Protein AF-A0A5C6G3C5-F1 (afdb_monomer)

Secondary structure (DSSP, 8-state):
--EEEEE---------SS-EE----TTGGG--SEEEE-TTS-EEEEEETTTEEEEHHHHHHHHHHHHTT-----EE-SEEEEEEEHHHHHHTT--HHHHHHHHHS-SS--EEEEEEEEPTTS--S--TT-EEEEETTEE-SSGGGG---S---EEEEEEETTEEEEEEE--EEGGGGS---EEEETTEEEE---HHHHHH-SS-S-S-EEEEE-TTSHHHHTT--SSEEEEEETTEE--SHHHHHHHHHHHHHHHHHHHHHHHHHHHHHHHHHHHHH-TTSHHHHHHHHHHHHHHHHTT-HHHHHHHHHHHHHHHHHHH-TT-HHHHTTTHHHHHHHHHHHHTT-HHHHHHHHHHHHHHHHHHH-TTSHHHHHHHHHHHHHHHHTT--S-HHHHHHHHHHS----S----SSHHHHHHHHHHHHHHHHHHHHHTT-HHHHHHHHHHHHHHTTTS-HHHHHHH-SS--HHHHHHHHHHHHHHHHH--HHHHHHHHHHTSS--SHHHHHHHHHHHHHHHHH-------S--------TTSS--------------------

pLDDT: mean 75.67, std 15.85, range [23.2, 94.31]

Sequence (559 aa):
MTLRLCRKPFPLYRPINADIVNIDAPSAARGTNGVLVAADGSVLAIWLPFLGGITTPSLSAALLSLQNGHIPSSPIFPAEFEGVSITTTRAMGLPEDVSTTMGVAENHDPRVYRVKKTTCGLGSALLEDDIVISIDGKLCTNWADFGVTSSSDMRAVIMRQGSIKALDIHTTHVDTLETDRCIEFCGAYIQRPHLAVRHCLDALPSEVYVTFVIPGSPADRYSLPPQSLVTMINGRRVGDFDSFVDVARCLSEDRTDLLLEAEREFRKALGGFNEIWGSDNMWTHSAAIKFSDVYRTQGRLGDAAIMLRMRMLGVAKIHGASHPVVVSKAPRFINLYEQYMGQGRWDDARGVCEMALTTFEEIFGHSHKETLHVVWDLAHISKEQGSIDAGHVVVNFLTTGTYSCLRPQGNNAGERTASELKIAFRVYDAAEFLEIPALGNLAIREVKRIGPEVDILSIICTVDNLSPAGASYITSRMQDFCDTLTPDSAAGVLIKMASPKTLSELLFKMAVEMRVHQLSPEKILHGRIVSMGATASDIFGPTRKGMEAPYAKEKHLHF

Solvent-accessible surface area (backbone atoms only — not comparable to full-atom valu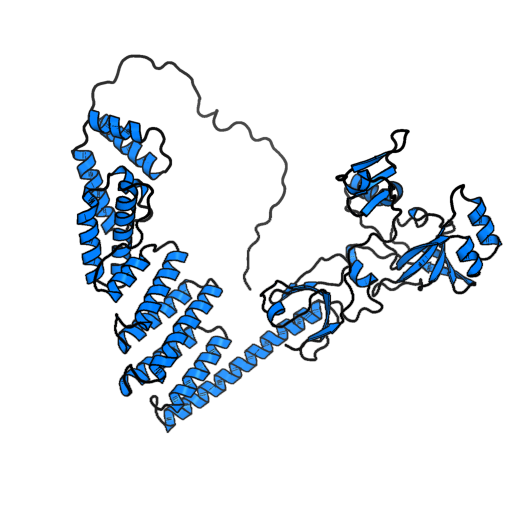es): 31976 Å² total; per-residue (Å²): 137,52,74,47,76,51,80,68,82,85,64,68,87,66,94,62,78,69,56,68,48,77,70,100,45,87,64,64,82,72,49,76,72,51,70,42,64,46,97,88,68,48,71,50,18,45,32,41,71,100,74,37,19,44,26,44,74,73,42,44,65,48,51,53,29,48,75,71,74,38,84,64,81,54,41,36,63,40,48,39,55,41,80,39,51,51,72,63,42,44,78,59,42,51,54,67,70,62,53,50,58,54,61,69,71,55,99,59,89,52,29,35,38,28,28,70,38,50,30,39,88,64,70,57,82,69,52,66,67,28,30,45,48,24,49,74,84,41,65,31,53,54,67,70,54,68,62,69,79,63,75,48,82,37,49,29,36,29,36,49,96,53,40,80,44,77,48,71,39,64,42,45,58,52,77,84,42,53,85,87,60,75,43,79,54,59,45,24,37,34,28,59,61,36,62,53,50,27,57,74,33,88,64,70,80,32,33,29,23,27,68,40,49,42,85,85,24,63,30,38,74,72,63,54,63,53,52,23,31,43,36,27,53,71,84,44,79,19,57,38,59,63,52,44,52,53,54,58,49,49,54,54,52,57,50,49,55,52,51,53,50,49,49,53,52,40,52,52,51,36,50,52,32,33,71,77,60,32,81,82,30,72,64,28,48,53,43,46,53,57,41,25,52,50,29,47,74,71,67,39,48,67,63,17,48,54,48,49,48,60,49,39,53,53,48,26,75,74,65,37,51,85,30,68,73,39,59,76,44,58,65,54,56,54,53,51,30,54,53,26,52,77,68,71,36,58,69,61,22,45,53,49,34,56,54,45,33,58,50,28,35,76,52,63,30,71,71,29,71,69,27,47,47,34,53,50,51,50,31,48,56,30,36,78,71,74,70,38,94,26,46,68,30,56,52,40,25,54,73,69,77,42,86,49,84,88,75,61,50,60,97,47,72,67,44,20,52,33,38,42,47,46,37,24,52,48,35,24,54,48,17,62,73,68,72,33,66,72,53,25,57,46,22,52,51,46,38,67,66,48,52,80,79,43,53,71,65,52,54,56,75,58,64,79,86,73,53,75,68,54,45,54,51,50,53,50,54,50,48,55,48,65,75,69,61,44,73,71,61,47,52,58,52,50,62,78,50,71,73,58,89,46,71,62,49,46,53,50,50,52,54,50,53,54,50,48,52,69,76,49,83,83,79,80,87,87,86,77,91,74,86,81,88,76,64,102,63,74,88,68,76,80,89,78,84,85,81,92,77,88,82,77,82,81,75,86,74,88,130

Foldseek 3Di:
DDFDWDFFDDLDDADFLFDFDADPDPVLQPDDWDFDADPVRHTQFTQDHPHHGGGPLRCVLCVVCVVVVHHDWFWAFQFGKDWDFLVVVVVLQDDPVLSVVQVPPDDDGFTWIFGCFGQAPPDWPDDHRKTWQAKQPFGCRDSSRVVRNDFDFIWTWIDDSNDTDIDTTTTHTLVVQDFPDWDQDQQWIWTFDHRSLRRRDPYQLARTAGADGDPPTPCVVVPVDHGIHTQDDPNHGHHYDVSVVVVVVVVVVVVLVVLVVVLVVLVVVLVVCCVPPNCADPVNLVSLLVNLVSCVVVVVLVVSLVSLLVSLQSNCVPVNLPDCSNVVSLCVLVVSLVVCVVVVNLVVSLVSLVSSLVSCCVGPNQLDPSNLVSLLSNQVSCVVVVQAPQSVQVSCCSHPVDGDDPDQDDPDPLSSLLSLLLSLQSQLVVCVVVVPVSSNVNSVVSNVVSVVVHDLVSNLVSDDDGDPVSVVVNVVVVVVCLVPDDLVVLVVLCVVLVDPPDPSSVVVNVVSVVSSCVVDVDDDDDDDPDDDDDDPPPVDDDDDDDDDDDDDDPDPDDD

Organism: Metarhizium rileyi (strain RCEF 4871) (NCBI:txid1649241)

Structure (mmCIF, N/CA/C/O backbone):
data_AF-A0A5C6G3C5-F1
#
_entry.id   AF-A0A5C6G3C5-F1
#
loop_
_atom_site.group_PDB
_atom_site.id
_atom_site.type_symbol
_atom_site.label_atom_id
_atom_site.label_alt_id
_atom_site.label_comp_id
_atom_site.label_asym_id
_atom_site.label_entity_id
_atom_site.label_seq_id
_atom_site.pdbx_PDB_ins_code
_atom_site.Cartn_x
_atom_site.Cartn_y
_atom_site.Cartn_z
_atom_site.occupancy
_atom_site.B_iso_or_equiv
_atom_site.auth_seq_id
_atom_site.auth_comp_id
_atom_site.auth_asym_id
_atom_site.auth_atom_id
_atom_site.pdbx_PDB_model_num
ATOM 1 N N . MET A 1 1 ? -11.438 -2.501 -10.476 1.00 57.06 1 MET A N 1
ATOM 2 C CA . MET A 1 1 ? -11.864 -3.235 -9.269 1.00 57.06 1 MET A CA 1
ATOM 3 C C . MET A 1 1 ? -13.003 -2.458 -8.643 1.00 57.06 1 MET A C 1
ATOM 5 O O . MET A 1 1 ? -12.858 -1.255 -8.471 1.00 57.06 1 MET A O 1
ATOM 9 N N . THR A 1 2 ? -14.136 -3.101 -8.386 1.00 47.97 2 THR A N 1
ATOM 10 C CA . THR A 1 2 ? -15.335 -2.460 -7.832 1.00 47.97 2 THR A CA 1
ATOM 11 C C . THR A 1 2 ? -15.470 -2.870 -6.371 1.00 47.97 2 THR A C 1
ATOM 13 O O . THR A 1 2 ? -15.498 -4.065 -6.073 1.00 47.97 2 THR A O 1
ATOM 16 N N . LEU A 1 3 ? -15.532 -1.889 -5.469 1.00 63.22 3 LEU A N 1
ATOM 17 C CA . LEU A 1 3 ? -15.590 -2.096 -4.021 1.00 63.22 3 LEU A CA 1
ATOM 18 C C . LEU A 1 3 ? -16.912 -1.570 -3.464 1.00 63.22 3 LEU A C 1
ATOM 20 O O . LEU A 1 3 ? -17.371 -0.497 -3.856 1.00 63.22 3 LEU A O 1
ATOM 24 N N . ARG A 1 4 ? -17.511 -2.308 -2.522 1.00 59.91 4 ARG A N 1
ATOM 25 C CA . ARG A 1 4 ? -18.655 -1.827 -1.732 1.00 59.91 4 ARG A CA 1
ATOM 26 C C . ARG A 1 4 ? -18.212 -1.548 -0.304 1.00 59.91 4 ARG A C 1
ATOM 28 O O . ARG A 1 4 ? -17.652 -2.428 0.354 1.00 59.91 4 ARG A O 1
ATOM 35 N N . LEU A 1 5 ? -18.500 -0.332 0.157 1.00 69.25 5 LEU A N 1
ATOM 36 C CA . LEU A 1 5 ? -17.938 0.234 1.379 1.00 69.25 5 LEU A CA 1
ATOM 37 C C . LEU A 1 5 ? -19.029 0.685 2.351 1.00 69.25 5 LEU A C 1
ATOM 39 O O . LEU A 1 5 ? -20.066 1.200 1.932 1.00 69.25 5 LEU A O 1
ATOM 43 N N . CYS A 1 6 ? -18.761 0.533 3.647 1.00 57.16 6 CYS A N 1
ATOM 44 C CA . CYS A 1 6 ? -19.548 1.119 4.733 1.00 57.16 6 CYS A CA 1
ATOM 45 C C . CYS A 1 6 ? -18.722 2.218 5.422 1.00 57.16 6 CYS A C 1
ATOM 47 O O . CYS A 1 6 ? -17.567 1.967 5.767 1.00 57.16 6 CYS A O 1
ATOM 49 N N . ARG A 1 7 ? -19.292 3.420 5.610 1.00 52.53 7 ARG A N 1
ATOM 50 C CA . ARG A 1 7 ? -18.634 4.573 6.263 1.00 52.53 7 ARG A CA 1
ATOM 51 C C . ARG A 1 7 ? -19.269 4.869 7.624 1.00 52.53 7 ARG A C 1
ATOM 53 O O . ARG A 1 7 ? -20.493 4.867 7.726 1.00 52.53 7 ARG A O 1
ATOM 60 N N . LYS A 1 8 ? -18.446 5.178 8.630 1.00 55.00 8 LYS A N 1
ATOM 61 C CA . LYS A 1 8 ? -18.838 5.644 9.976 1.00 55.00 8 LYS A CA 1
ATOM 62 C C . LYS A 1 8 ? -17.871 6.757 10.439 1.00 55.00 8 LYS A C 1
ATOM 64 O O . LYS A 1 8 ? -16.790 6.865 9.866 1.00 55.00 8 LYS A O 1
ATOM 69 N N . PRO A 1 9 ? -18.269 7.626 11.389 1.00 48.56 9 PRO A N 1
ATOM 70 C CA . PRO A 1 9 ? -17.445 8.752 11.836 1.00 48.56 9 PRO A CA 1
ATOM 71 C C . PRO A 1 9 ? -16.157 8.307 12.547 1.00 48.56 9 PRO A C 1
ATOM 73 O O . PRO A 1 9 ? -16.071 7.189 13.050 1.00 48.56 9 PRO A O 1
ATOM 76 N N . PHE A 1 10 ? -15.182 9.219 12.576 1.00 52.88 10 PHE A N 1
ATOM 77 C CA . PHE A 1 10 ? -13.819 9.045 13.084 1.00 52.88 10 PHE A CA 1
ATOM 78 C C . PHE A 1 10 ? -13.749 8.337 14.454 1.00 52.88 10 PHE A C 1
ATOM 80 O O . PHE A 1 10 ? -14.201 8.909 15.450 1.00 52.88 10 PHE A O 1
ATOM 87 N N . PRO A 1 11 ? -13.120 7.152 14.555 1.00 58.53 11 PRO A N 1
ATOM 88 C CA . PRO A 1 11 ? -12.804 6.551 15.840 1.00 58.53 11 PRO A CA 1
ATOM 89 C C . PRO A 1 11 ? -11.501 7.167 16.361 1.00 58.53 11 PRO A C 1
ATOM 91 O O . PRO A 1 11 ? -10.409 6.664 16.103 1.00 58.53 11 PRO A O 1
ATOM 94 N N . LEU A 1 12 ? -11.598 8.287 17.079 1.00 58.44 12 LEU A N 1
ATOM 95 C CA . LEU A 1 12 ? -10.494 8.726 17.934 1.00 58.44 12 LEU A CA 1
ATOM 96 C C . LEU A 1 12 ? -10.401 7.745 19.104 1.00 58.44 12 LEU A C 1
ATOM 98 O O . LEU A 1 12 ? -11.418 7.439 19.730 1.00 58.44 12 LEU A O 1
ATOM 102 N N . TYR A 1 13 ? -9.199 7.236 19.390 1.00 62.53 13 TYR A N 1
ATOM 103 C CA . TYR A 1 13 ? -8.999 6.407 20.573 1.00 62.53 13 TYR A CA 1
ATOM 104 C C . TYR A 1 13 ? -9.406 7.213 21.807 1.00 62.53 13 TYR A C 1
ATOM 106 O O . TYR A 1 13 ? -8.860 8.283 22.079 1.00 62.53 13 TYR A O 1
ATOM 114 N N . ARG A 1 14 ? -10.398 6.696 22.527 1.00 69.88 14 ARG A N 1
ATOM 115 C CA . ARG A 1 14 ? -10.904 7.255 23.772 1.00 69.88 14 ARG A CA 1
ATOM 116 C C . ARG A 1 14 ? -10.755 6.172 24.834 1.00 69.88 14 ARG A C 1
ATOM 118 O O . ARG A 1 14 ? -11.148 5.037 24.567 1.00 69.88 14 ARG A O 1
ATOM 125 N N . PRO A 1 15 ? -10.231 6.499 26.022 1.00 70.56 15 PRO A N 1
ATOM 126 C CA . PRO A 1 15 ? -10.268 5.569 27.134 1.00 70.56 15 PRO A CA 1
ATOM 127 C C . PRO A 1 15 ? -11.734 5.310 27.479 1.00 70.56 15 PRO A C 1
ATOM 129 O O . PRO A 1 15 ? -12.515 6.228 27.739 1.00 70.56 15 PRO A O 1
ATOM 132 N N . ILE A 1 16 ? -12.107 4.046 27.422 1.00 77.81 16 ILE A N 1
ATOM 133 C CA . ILE A 1 16 ? -13.379 3.536 27.912 1.00 77.81 16 ILE A CA 1
ATOM 134 C C . ILE A 1 16 ? -13.079 2.755 29.179 1.00 77.81 16 ILE A C 1
ATOM 136 O O . ILE A 1 16 ? -11.961 2.257 29.317 1.00 77.81 16 ILE A O 1
ATOM 140 N N . ASN A 1 17 ? -14.067 2.609 30.065 1.00 83.25 17 ASN A N 1
ATOM 141 C CA . ASN A 1 17 ? -13.958 1.644 31.158 1.00 83.25 17 ASN A CA 1
ATOM 142 C C . ASN A 1 17 ? -12.701 1.880 32.021 1.00 83.25 17 ASN A C 1
ATOM 144 O O . ASN A 1 17 ? -11.872 0.991 32.194 1.00 83.25 17 ASN A O 1
ATOM 148 N N . ALA A 1 18 ? -12.515 3.117 32.479 1.00 77.81 18 ALA A N 1
ATOM 149 C CA . ALA A 1 18 ? -11.396 3.516 33.323 1.00 77.81 18 ALA A CA 1
ATOM 150 C C . ALA A 1 18 ? -11.810 4.688 34.217 1.00 77.81 18 ALA A C 1
ATOM 152 O O . ALA A 1 18 ? -12.550 5.572 33.774 1.00 77.81 18 ALA A O 1
ATOM 153 N N . ASP A 1 19 ? -11.281 4.729 35.440 1.00 77.38 19 ASP A N 1
ATOM 154 C CA . ASP A 1 19 ? -11.421 5.898 36.303 1.00 77.38 19 ASP A CA 1
ATOM 155 C C . ASP A 1 19 ? -10.356 6.931 35.924 1.00 77.38 19 ASP A C 1
ATOM 157 O O . ASP A 1 19 ? -9.148 6.704 36.063 1.00 77.38 19 ASP A O 1
ATOM 161 N N . ILE A 1 20 ? -10.823 8.074 35.418 1.00 78.62 20 ILE A N 1
ATOM 162 C CA . ILE A 1 20 ? -9.981 9.183 34.966 1.00 78.62 20 ILE A CA 1
ATOM 163 C C . ILE A 1 20 ? -10.212 10.378 35.879 1.00 78.62 20 ILE A C 1
ATOM 165 O O . ILE A 1 20 ? -11.339 10.840 36.059 1.00 78.62 20 ILE A O 1
ATOM 169 N N . VAL A 1 21 ? -9.121 10.909 36.419 1.00 80.00 21 VAL A N 1
ATOM 170 C CA . VAL A 1 21 ? -9.107 12.149 37.188 1.00 80.00 21 VAL A CA 1
ATOM 171 C C . VAL A 1 21 ? -8.797 13.305 36.251 1.00 80.00 21 VAL A C 1
ATOM 173 O O . VAL A 1 21 ? -7.762 13.325 35.584 1.00 80.00 21 VAL A O 1
ATOM 176 N N . ASN A 1 22 ? -9.681 14.297 36.243 1.00 76.88 22 ASN A N 1
ATOM 177 C CA . ASN A 1 22 ? -9.448 15.577 35.588 1.00 76.88 22 ASN A CA 1
ATOM 178 C C . ASN A 1 22 ? -9.139 16.649 36.630 1.00 76.88 22 ASN A C 1
ATOM 180 O O . ASN A 1 22 ? -9.658 16.621 37.744 1.00 76.88 22 ASN A O 1
ATOM 184 N N . ILE A 1 23 ? -8.286 17.598 36.251 1.00 74.94 23 ILE A N 1
ATOM 185 C CA . ILE A 1 23 ? -7.922 18.741 37.084 1.00 74.94 23 ILE A CA 1
ATOM 186 C C . ILE A 1 23 ? -8.503 19.983 36.418 1.00 74.94 23 ILE A C 1
ATOM 188 O O . ILE A 1 23 ? -8.078 20.348 35.321 1.00 74.94 23 ILE A O 1
ATOM 192 N N . ASP A 1 24 ? -9.424 20.659 37.101 1.00 69.19 24 ASP A N 1
ATOM 193 C CA . ASP A 1 24 ? -9.944 21.967 36.689 1.00 69.19 24 ASP A CA 1
ATOM 194 C C . ASP A 1 24 ? -8.919 23.072 37.000 1.00 69.19 24 ASP A C 1
ATOM 196 O O . ASP A 1 24 ? -9.116 23.932 37.857 1.00 69.19 24 ASP A O 1
ATOM 200 N N . ALA A 1 25 ? -7.771 23.035 36.318 1.00 64.75 25 ALA A N 1
ATOM 201 C CA . ALA A 1 25 ? -6.743 24.066 36.414 1.00 64.75 25 ALA A CA 1
ATOM 202 C C . ALA A 1 25 ? -6.221 24.459 35.020 1.00 64.75 25 ALA A C 1
ATOM 204 O O . ALA A 1 25 ? -5.847 23.583 34.237 1.00 64.75 25 ALA A O 1
ATOM 205 N N . PRO A 1 26 ? -6.079 25.765 34.710 1.00 58.44 26 PRO A N 1
ATOM 206 C CA . PRO A 1 26 ? -5.529 26.234 33.431 1.00 58.44 26 PRO A CA 1
ATOM 207 C C . PRO A 1 26 ? -4.116 25.705 33.121 1.00 58.44 26 PRO A C 1
ATOM 209 O O . PRO A 1 26 ? -3.720 25.620 31.960 1.00 58.44 26 PRO A O 1
ATOM 212 N N . SER A 1 27 ? -3.346 25.346 34.154 1.00 55.41 27 SER A N 1
ATOM 213 C CA . SER A 1 27 ? -2.006 24.758 34.051 1.00 55.41 27 SER A CA 1
ATOM 214 C C . SER A 1 27 ? -2.013 23.292 33.600 1.00 55.41 27 SER A C 1
ATOM 216 O O . SER A 1 27 ? -1.057 22.862 32.956 1.00 55.41 27 SER A O 1
ATOM 218 N N . ALA A 1 28 ? -3.089 22.539 33.862 1.00 53.34 28 ALA A N 1
ATOM 219 C CA . ALA A 1 28 ? -3.222 21.135 33.461 1.00 53.34 28 ALA A CA 1
ATOM 220 C C . ALA A 1 28 ? -3.335 20.971 31.933 1.00 53.34 28 ALA A C 1
ATOM 222 O O . ALA A 1 28 ? -2.906 19.960 31.381 1.00 53.34 28 ALA A O 1
ATOM 223 N N . ALA A 1 29 ? -3.812 22.007 31.232 1.00 51.62 29 ALA A N 1
ATOM 224 C CA . ALA A 1 29 ? -3.856 22.059 29.770 1.00 51.62 29 ALA A CA 1
ATOM 225 C C . ALA A 1 29 ? -2.474 22.253 29.107 1.00 51.62 29 ALA A C 1
ATOM 227 O O . ALA A 1 29 ? -2.369 22.164 27.886 1.00 51.62 29 ALA A O 1
ATOM 228 N N . ARG A 1 30 ? -1.415 22.551 29.881 1.00 50.66 30 ARG A N 1
ATOM 229 C CA . ARG A 1 30 ? -0.065 22.864 29.366 1.00 50.66 30 ARG A CA 1
ATOM 230 C C . ARG A 1 30 ? 1.045 21.933 29.877 1.00 50.66 30 ARG A C 1
ATOM 232 O O . ARG A 1 30 ? 2.208 22.166 29.558 1.00 50.66 30 ARG A O 1
ATOM 239 N N . GLY A 1 31 ? 0.716 20.914 30.671 1.00 54.94 31 GLY A N 1
ATOM 240 C CA . GLY A 1 31 ? 1.699 20.023 31.296 1.00 54.94 31 GLY A CA 1
ATOM 241 C C . GLY A 1 31 ? 2.126 18.840 30.419 1.00 54.94 31 GLY A C 1
ATOM 242 O O . GLY A 1 31 ? 1.292 18.172 29.812 1.00 54.94 31 GLY A O 1
ATOM 243 N N . THR A 1 32 ? 3.431 18.563 30.396 1.00 60.44 32 THR A N 1
ATOM 244 C CA . THR A 1 32 ? 4.038 17.303 29.931 1.00 60.44 32 THR A CA 1
ATOM 245 C C . THR A 1 32 ? 3.705 16.135 30.877 1.00 60.44 32 THR A C 1
ATOM 247 O O . THR A 1 32 ? 3.283 16.365 32.008 1.00 60.44 32 THR A O 1
ATOM 250 N N . ASN A 1 33 ? 3.902 14.890 30.421 1.00 73.06 33 ASN A N 1
ATOM 251 C CA . ASN A 1 33 ? 3.694 13.636 31.172 1.00 73.06 33 ASN A CA 1
ATOM 252 C C . ASN A 1 33 ? 4.179 13.716 32.639 1.00 73.06 33 ASN A C 1
ATOM 254 O O . ASN A 1 33 ? 5.238 14.289 32.903 1.00 73.06 33 ASN A O 1
ATOM 258 N N . GLY A 1 34 ? 3.452 13.105 33.583 1.00 85.19 34 GLY A N 1
ATOM 259 C CA . GLY A 1 34 ? 3.814 13.141 35.007 1.00 85.19 34 GLY A CA 1
ATOM 260 C C . GLY A 1 34 ? 2.929 12.277 35.906 1.00 85.19 34 GLY A C 1
ATOM 261 O O . GLY A 1 34 ? 2.257 11.365 35.432 1.00 85.19 34 GLY A O 1
ATOM 262 N N . VAL A 1 35 ? 2.919 12.568 37.209 1.00 88.06 35 VAL A N 1
ATOM 263 C CA . VAL A 1 35 ? 2.046 11.918 38.201 1.00 88.06 35 VAL A CA 1
ATOM 264 C C . VAL A 1 35 ? 1.255 12.956 38.989 1.00 88.06 35 VAL A C 1
ATOM 266 O O . VAL A 1 35 ? 1.760 14.036 39.294 1.00 88.06 35 VAL A O 1
ATOM 269 N N . LEU A 1 36 ? 0.015 12.618 39.329 1.00 86.12 36 LEU A N 1
ATOM 270 C CA . LEU A 1 36 ? -0.791 13.344 40.297 1.00 86.12 36 LEU A CA 1
ATOM 271 C C . LEU A 1 36 ? -0.512 12.773 41.685 1.00 86.12 36 LEU A C 1
ATOM 273 O O . LEU A 1 36 ? -0.583 11.559 41.881 1.00 86.12 36 LEU A O 1
ATOM 277 N N . VAL A 1 37 ? -0.214 13.646 42.642 1.00 88.31 37 VAL A N 1
ATOM 278 C CA . VAL A 1 37 ? 0.192 13.265 43.997 1.00 88.31 37 VAL A CA 1
ATOM 279 C C . VAL A 1 37 ? -0.748 13.922 45.005 1.00 88.31 37 VAL A C 1
ATOM 281 O O . VAL A 1 37 ? -1.107 15.090 44.851 1.00 88.31 37 VAL A O 1
ATOM 284 N N . ALA A 1 38 ? -1.169 13.165 46.014 1.00 87.12 38 ALA A N 1
ATOM 285 C CA . ALA A 1 38 ? -1.930 13.661 47.151 1.00 87.12 38 ALA A CA 1
ATOM 286 C C . ALA A 1 38 ? -1.043 14.472 48.115 1.00 87.12 38 ALA A C 1
ATOM 288 O O . ALA A 1 38 ? 0.185 14.450 48.040 1.00 87.12 38 ALA A O 1
ATOM 289 N N . ALA A 1 39 ? -1.669 15.200 49.045 1.00 88.94 39 ALA A N 1
ATOM 290 C CA . ALA A 1 39 ? -0.958 16.046 50.011 1.00 88.94 39 ALA A CA 1
ATOM 291 C C . ALA A 1 39 ? -0.018 15.262 50.949 1.00 88.94 39 ALA A C 1
ATOM 293 O O . ALA A 1 39 ? 0.930 15.828 51.487 1.00 88.94 39 ALA A O 1
ATOM 294 N N . ASP A 1 40 ? -0.272 13.968 51.133 1.00 92.88 40 ASP A N 1
ATOM 295 C CA . ASP A 1 40 ? 0.543 13.033 51.913 1.00 92.88 40 ASP A CA 1
ATOM 296 C C . ASP A 1 40 ? 1.728 12.444 51.119 1.00 92.88 40 ASP A C 1
ATOM 298 O O . ASP A 1 40 ? 2.521 11.684 51.671 1.00 92.88 40 ASP A O 1
ATOM 302 N N . GLY A 1 41 ? 1.867 12.789 49.834 1.00 89.81 41 GLY A N 1
ATOM 303 C CA . GLY A 1 41 ? 2.896 12.249 48.947 1.00 89.81 41 GLY A CA 1
ATOM 304 C C . GLY A 1 41 ? 2.496 10.965 48.212 1.00 89.81 41 GLY A C 1
ATOM 305 O O . GLY A 1 41 ? 3.299 10.444 47.437 1.00 89.81 41 GLY A O 1
ATOM 306 N N . SER A 1 42 ? 1.274 10.460 48.400 1.00 89.69 42 SER A N 1
ATOM 307 C CA . SER A 1 42 ? 0.784 9.262 47.711 1.00 89.69 42 SER A CA 1
ATOM 308 C C . SER A 1 42 ? 0.485 9.544 46.234 1.00 89.69 42 SER A C 1
ATOM 310 O O . SER A 1 42 ? -0.159 10.538 45.898 1.00 89.69 42 SER A O 1
ATOM 312 N N . VAL A 1 43 ? 0.914 8.661 45.326 1.00 89.25 43 VAL A N 1
ATOM 313 C CA . VAL A 1 43 ? 0.620 8.790 43.886 1.00 89.25 43 VAL A CA 1
ATOM 314 C C . VAL A 1 43 ? -0.824 8.368 43.606 1.00 89.25 43 VAL A C 1
ATOM 316 O O . VAL A 1 43 ? -1.182 7.199 43.750 1.00 89.25 43 VAL A O 1
ATOM 319 N N . LEU A 1 44 ? -1.644 9.322 43.170 1.00 86.19 44 LEU A N 1
ATOM 320 C CA . LEU A 1 44 ? -3.063 9.129 42.868 1.00 86.19 44 LEU A CA 1
ATOM 321 C C . LEU A 1 44 ? -3.308 8.655 41.433 1.00 86.19 44 LEU A C 1
ATOM 323 O O . LEU A 1 44 ? -4.205 7.845 41.197 1.00 86.19 44 LEU A O 1
ATOM 327 N N . ALA A 1 45 ? -2.553 9.193 40.473 1.00 87.25 45 ALA A N 1
ATOM 328 C CA . ALA A 1 45 ? -2.751 8.914 39.055 1.00 87.25 45 ALA A CA 1
ATOM 329 C C . ALA A 1 45 ? -1.488 9.177 38.225 1.00 87.25 45 ALA A C 1
ATOM 331 O O . ALA A 1 45 ? -0.666 10.021 38.583 1.00 87.25 45 ALA A O 1
ATOM 332 N N . ILE A 1 46 ? -1.367 8.515 37.074 1.00 88.19 46 ILE A N 1
ATOM 333 C CA . ILE A 1 46 ? -0.396 8.865 36.029 1.00 88.19 46 ILE A CA 1
ATOM 334 C C . ILE A 1 46 ? -1.064 9.836 35.055 1.00 88.19 46 ILE A C 1
ATOM 336 O O . ILE A 1 46 ? -2.121 9.538 34.503 1.00 88.19 46 ILE A O 1
ATOM 340 N N . TRP A 1 47 ? -0.450 11.000 34.843 1.00 85.62 47 TRP A N 1
ATOM 341 C CA . TRP A 1 47 ? -0.970 12.055 33.978 1.00 85.62 47 TRP A CA 1
ATOM 342 C C . TRP A 1 47 ? -0.524 11.866 32.530 1.00 85.62 47 TRP A C 1
ATOM 344 O O . TRP A 1 47 ? 0.675 11.883 32.229 1.00 85.62 47 TRP A O 1
ATOM 354 N N . LEU A 1 48 ? -1.502 11.748 31.632 1.00 79.12 48 LEU A N 1
ATOM 355 C CA . LEU A 1 48 ? -1.297 11.635 30.195 1.00 79.12 48 LEU A CA 1
ATOM 356 C C . LEU A 1 48 ? -1.863 12.877 29.483 1.00 79.12 48 LEU A C 1
ATOM 358 O O . LEU A 1 48 ? -3.053 13.185 29.637 1.00 79.12 48 LEU A O 1
ATOM 362 N N . PRO A 1 49 ? -1.047 13.592 28.681 1.00 69.38 49 PRO A N 1
ATOM 363 C CA . PRO A 1 49 ? -1.519 14.715 27.881 1.00 69.38 49 PRO A CA 1
ATOM 364 C C . PRO A 1 49 ? -2.695 14.286 27.002 1.00 69.38 49 PRO A C 1
ATOM 366 O O . PRO A 1 49 ? -2.667 13.208 26.412 1.00 69.38 49 PRO A O 1
ATOM 369 N N . PHE A 1 50 ? -3.724 15.133 26.920 1.00 64.81 50 PHE A N 1
ATOM 370 C CA . PHE A 1 50 ? -4.968 14.914 26.159 1.00 64.81 50 PHE A CA 1
ATOM 371 C C . PHE A 1 50 ? -5.933 13.849 26.705 1.00 64.81 50 PHE A C 1
ATOM 373 O O . PHE A 1 50 ? -7.050 13.755 26.199 1.00 64.81 50 PHE A O 1
ATOM 380 N N . LEU A 1 51 ? -5.549 13.091 27.737 1.00 70.38 51 LEU A N 1
ATOM 381 C CA . LEU A 1 51 ? -6.377 12.031 28.321 1.00 70.38 51 LEU A CA 1
ATOM 382 C C . LEU A 1 51 ? -6.823 12.333 29.762 1.00 70.38 51 LEU A C 1
ATOM 384 O O . LEU A 1 51 ? -7.937 11.978 30.134 1.00 70.38 51 LEU A O 1
ATOM 388 N N . GLY A 1 52 ? -5.966 12.990 30.550 1.00 79.19 52 GLY A N 1
ATOM 389 C CA . GLY A 1 52 ? -6.155 13.194 31.990 1.00 79.19 52 GLY A CA 1
ATOM 390 C C . GLY A 1 52 ? -5.316 12.224 32.829 1.00 79.19 52 GLY A C 1
ATOM 391 O O . GLY A 1 52 ? -4.376 11.597 32.332 1.00 79.19 52 GLY A O 1
ATOM 392 N N . GLY A 1 53 ? -5.623 12.122 34.123 1.00 84.50 53 GLY A N 1
ATOM 393 C CA . GLY A 1 53 ? -4.925 11.244 35.061 1.00 84.50 53 GLY A CA 1
ATOM 394 C C . GLY A 1 53 ? -5.566 9.861 35.151 1.00 84.50 53 GLY A C 1
ATOM 395 O O . GLY A 1 53 ? -6.673 9.751 35.668 1.00 84.50 53 GLY A O 1
ATOM 396 N N . ILE A 1 54 ? -4.876 8.801 34.722 1.00 84.88 54 ILE A N 1
ATOM 397 C CA . ILE A 1 54 ? -5.324 7.417 34.958 1.00 84.88 54 ILE A CA 1
ATOM 398 C C . ILE A 1 54 ? -4.990 7.029 36.398 1.00 84.88 54 ILE A C 1
ATOM 400 O O . ILE A 1 54 ? -3.824 7.085 36.793 1.00 84.88 54 ILE A O 1
ATOM 404 N N . THR A 1 55 ? -5.993 6.630 37.178 1.00 85.25 55 THR A N 1
ATOM 405 C CA . THR A 1 55 ? -5.822 6.348 38.610 1.00 85.25 55 THR A CA 1
ATOM 406 C C . THR A 1 55 ? -4.947 5.121 38.885 1.00 85.25 55 THR A C 1
ATOM 408 O O . THR A 1 55 ? -4.960 4.137 38.142 1.00 85.25 55 THR A O 1
ATOM 411 N N . THR A 1 56 ? -4.206 5.146 39.996 1.00 82.94 56 THR A N 1
ATOM 412 C CA . THR A 1 56 ? -3.348 4.028 40.432 1.00 82.94 56 THR A CA 1
ATOM 413 C C . THR A 1 56 ? -4.111 2.696 40.594 1.00 82.94 56 THR A C 1
ATOM 415 O O . THR A 1 56 ? -3.595 1.671 40.138 1.00 82.94 56 THR A O 1
ATOM 418 N N . PRO A 1 57 ? -5.347 2.654 41.146 1.00 78.50 57 PRO A N 1
ATOM 419 C CA . PRO A 1 57 ? -6.158 1.434 41.166 1.00 78.50 57 PRO A CA 1
ATOM 420 C C . PRO A 1 57 ? -6.421 0.857 39.770 1.00 78.50 57 PRO A C 1
ATOM 422 O O . PRO A 1 57 ? -6.240 -0.342 39.572 1.00 78.50 57 PRO A O 1
ATOM 425 N N . SER A 1 58 ? -6.734 1.704 38.780 1.00 77.25 58 SER A N 1
ATOM 426 C CA . SER A 1 58 ? -6.972 1.267 37.393 1.00 77.25 58 SER A CA 1
ATOM 427 C C . SER A 1 58 ? -5.735 0.630 36.746 1.00 77.25 58 SER A C 1
ATOM 429 O O . SER A 1 58 ? -5.858 -0.210 35.861 1.00 77.25 58 SER A O 1
ATOM 431 N N . LEU A 1 59 ? -4.532 1.009 37.190 1.00 79.06 59 LEU A N 1
ATOM 432 C CA . LEU A 1 59 ? -3.260 0.505 36.662 1.00 79.06 59 LEU A CA 1
ATOM 433 C C . LEU A 1 59 ? -2.706 -0.697 37.432 1.00 79.06 59 LEU A C 1
ATOM 435 O O . LEU A 1 59 ? -1.747 -1.317 36.979 1.00 79.06 59 LEU A O 1
ATOM 439 N N . SER A 1 60 ? -3.274 -1.031 38.592 1.00 77.44 60 SER A N 1
ATOM 440 C CA . SER A 1 60 ? -2.650 -1.958 39.544 1.00 77.44 60 SER A CA 1
ATOM 441 C C . SER A 1 60 ? -2.391 -3.344 38.948 1.00 77.44 60 SER A C 1
ATOM 443 O O . SER A 1 60 ? -1.290 -3.874 39.095 1.00 77.44 60 SER A O 1
ATOM 445 N N . ALA A 1 61 ? -3.355 -3.902 38.208 1.00 74.88 61 ALA A N 1
ATOM 446 C CA . ALA A 1 61 ? -3.206 -5.206 37.558 1.00 74.88 61 ALA A CA 1
ATOM 447 C C . ALA A 1 61 ? -2.094 -5.204 36.491 1.00 74.88 61 ALA A C 1
ATOM 449 O O . ALA A 1 61 ? -1.241 -6.094 36.471 1.00 74.88 61 ALA A O 1
ATOM 450 N N . ALA A 1 62 ? -2.053 -4.167 35.647 1.00 79.94 62 ALA A N 1
ATOM 451 C CA . ALA A 1 62 ? -1.022 -4.023 34.624 1.00 79.94 62 ALA A CA 1
ATOM 452 C C . ALA A 1 62 ? 0.375 -3.820 35.239 1.00 79.94 62 ALA A C 1
ATOM 454 O O . ALA A 1 62 ? 1.344 -4.433 34.791 1.00 79.94 62 ALA A O 1
ATOM 455 N N . LEU A 1 63 ? 0.480 -3.015 36.301 1.00 83.12 63 LEU A N 1
ATOM 456 C CA . LEU A 1 63 ? 1.735 -2.783 37.019 1.00 83.12 63 LEU A CA 1
ATOM 457 C C . LEU A 1 63 ? 2.257 -4.059 37.689 1.00 83.12 63 LEU A C 1
ATOM 459 O O . LEU A 1 63 ? 3.447 -4.344 37.581 1.00 83.12 63 LEU A O 1
ATOM 463 N N . LEU A 1 64 ? 1.384 -4.851 38.320 1.00 83.25 64 LEU A N 1
ATOM 464 C CA . LEU A 1 64 ? 1.740 -6.152 38.899 1.00 83.25 64 LEU A CA 1
ATOM 465 C C . LEU A 1 64 ? 2.258 -7.127 37.834 1.00 83.25 64 LEU A C 1
ATOM 467 O O . LEU A 1 64 ? 3.259 -7.807 38.056 1.00 83.25 64 LEU A O 1
ATOM 471 N N . SER A 1 65 ? 1.619 -7.176 36.661 1.00 83.12 65 SER A N 1
ATOM 472 C CA . SER A 1 65 ? 2.093 -8.000 35.541 1.00 83.12 65 SER A CA 1
ATOM 473 C C . SER A 1 65 ? 3.500 -7.589 35.100 1.00 83.12 65 SER A C 1
ATOM 475 O O . SER A 1 65 ? 4.392 -8.437 35.022 1.00 83.12 65 SER A O 1
ATOM 477 N N . LEU A 1 66 ? 3.722 -6.285 34.897 1.00 88.44 66 LEU A N 1
ATOM 478 C CA . LEU A 1 66 ? 5.023 -5.740 34.496 1.00 88.44 66 LEU A CA 1
ATOM 479 C C . LEU A 1 66 ? 6.110 -5.989 35.546 1.00 88.44 66 LEU A C 1
ATOM 481 O O . LEU A 1 66 ? 7.226 -6.362 35.190 1.00 88.44 66 LEU A O 1
ATOM 485 N N . GLN A 1 67 ? 5.795 -5.823 36.834 1.00 89.31 67 GLN A N 1
ATOM 486 C CA . GLN A 1 67 ? 6.721 -6.108 37.938 1.00 89.31 67 GLN A CA 1
ATOM 487 C C . GLN A 1 67 ? 7.173 -7.570 37.951 1.00 89.31 67 GLN A C 1
ATOM 489 O O . GLN A 1 67 ? 8.323 -7.856 38.273 1.00 89.31 67 GLN A O 1
ATOM 494 N N . ASN A 1 68 ? 6.290 -8.484 37.549 1.00 89.50 68 ASN A N 1
ATOM 495 C CA . ASN A 1 68 ? 6.587 -9.908 37.432 1.00 89.50 68 ASN A CA 1
ATOM 496 C C . ASN A 1 68 ? 7.264 -10.286 36.100 1.00 89.50 68 ASN A C 1
ATOM 498 O O . ASN A 1 68 ? 7.454 -11.470 35.837 1.00 89.50 68 ASN A O 1
ATOM 502 N N . GLY A 1 69 ? 7.624 -9.312 35.254 1.00 89.94 69 GLY A N 1
ATOM 503 C CA . GLY A 1 69 ? 8.274 -9.546 33.961 1.00 89.94 69 GLY A CA 1
ATOM 504 C C . GLY A 1 69 ? 7.335 -10.036 32.854 1.00 89.94 69 GLY A C 1
ATOM 505 O O . GLY A 1 69 ? 7.813 -10.491 31.817 1.00 89.94 69 GLY A O 1
ATOM 506 N N . HIS A 1 70 ? 6.018 -9.945 33.050 1.00 86.50 70 HIS A N 1
ATOM 507 C CA . HIS A 1 70 ? 5.017 -10.361 32.070 1.00 86.50 70 HIS A CA 1
ATOM 508 C C . HIS A 1 70 ? 4.417 -9.150 31.348 1.00 86.50 70 HIS A C 1
ATOM 510 O O . HIS A 1 70 ? 4.079 -8.138 31.971 1.00 86.50 70 HIS A O 1
ATOM 516 N N . ILE A 1 71 ? 4.225 -9.273 30.032 1.00 81.19 71 ILE A N 1
ATOM 517 C CA . ILE A 1 71 ? 3.463 -8.295 29.246 1.00 81.19 71 ILE A CA 1
ATOM 518 C C . ILE A 1 71 ? 2.004 -8.329 29.740 1.00 81.19 71 ILE A C 1
ATOM 520 O O . ILE A 1 71 ? 1.428 -9.417 29.784 1.00 81.19 71 ILE A O 1
ATOM 524 N N . PRO A 1 72 ? 1.407 -7.190 30.146 1.00 78.38 72 PRO A N 1
ATOM 525 C CA . PRO A 1 72 ? 0.037 -7.162 30.644 1.00 78.38 72 PRO A CA 1
ATOM 526 C C . PRO A 1 72 ? -0.954 -7.614 29.576 1.00 78.38 72 PRO A C 1
ATOM 528 O O . PRO A 1 72 ? -1.162 -6.904 28.599 1.00 78.38 72 PRO A O 1
ATOM 531 N N . SER A 1 73 ? -1.615 -8.746 29.805 1.00 73.06 73 SER A N 1
ATOM 532 C CA . SER A 1 73 ? -2.826 -9.118 29.073 1.00 73.06 73 SER A CA 1
ATOM 533 C C . SER A 1 73 ? -4.018 -8.737 29.940 1.00 73.06 73 SER A C 1
ATOM 535 O O . SER A 1 73 ? -4.249 -9.339 30.989 1.00 73.06 73 SER A O 1
ATOM 537 N N . SER A 1 74 ? -4.729 -7.678 29.555 1.00 72.81 74 SER A N 1
ATOM 538 C CA . SER A 1 74 ? -5.889 -7.198 30.313 1.00 72.81 74 SER A CA 1
ATOM 539 C C . SER A 1 74 ? -7.167 -7.741 29.677 1.00 72.81 74 SER A C 1
ATOM 541 O O . SER A 1 74 ? -7.448 -7.410 28.520 1.00 72.81 74 SER A O 1
ATOM 543 N N . PRO A 1 75 ? -7.959 -8.563 30.386 1.00 80.75 75 PRO A N 1
ATOM 544 C CA . PRO A 1 75 ? -9.292 -8.896 29.922 1.00 80.75 75 PRO A CA 1
ATOM 545 C C . PRO A 1 75 ? -10.153 -7.629 29.959 1.00 80.75 75 PRO A C 1
ATOM 547 O O . PRO A 1 75 ? -10.054 -6.811 30.874 1.00 80.75 75 PRO A O 1
ATOM 550 N N . ILE A 1 76 ? -11.007 -7.461 28.959 1.00 82.31 76 ILE A N 1
ATOM 551 C CA . ILE A 1 76 ? -11.977 -6.375 28.870 1.00 82.31 76 ILE A CA 1
ATOM 552 C C . ILE A 1 76 ? -13.383 -6.939 28.823 1.00 82.31 76 ILE A C 1
ATOM 554 O O . ILE A 1 76 ? -13.633 -8.014 28.280 1.00 82.31 76 ILE A O 1
ATOM 558 N N . PHE A 1 77 ? -14.339 -6.178 29.335 1.00 86.81 77 PHE A N 1
ATOM 559 C CA . PHE A 1 77 ? -15.728 -6.431 28.994 1.00 86.81 77 PHE A CA 1
ATOM 560 C C . PHE A 1 77 ? -15.974 -6.038 27.533 1.00 86.81 77 PHE A C 1
ATOM 562 O O . PHE A 1 77 ? -15.546 -4.954 27.121 1.00 86.81 77 PHE A O 1
ATOM 569 N N . PRO A 1 78 ? -16.704 -6.852 26.751 1.00 87.62 78 PRO A N 1
ATOM 570 C CA . PRO A 1 78 ? -17.111 -6.510 25.389 1.00 87.62 78 PRO A CA 1
ATOM 571 C C . PRO A 1 78 ? -18.252 -5.466 25.377 1.00 87.62 78 PRO A C 1
ATOM 573 O O . PRO A 1 78 ? -19.265 -5.631 24.693 1.00 87.62 78 PRO A O 1
ATOM 576 N N . ALA A 1 79 ? -18.111 -4.394 26.163 1.00 89.00 79 ALA A N 1
ATOM 577 C CA . ALA A 1 79 ? -19.055 -3.290 26.298 1.00 89.00 79 ALA A CA 1
ATOM 578 C C . ALA A 1 79 ? -18.380 -2.017 26.852 1.00 89.00 79 ALA A C 1
ATOM 580 O O . ALA A 1 79 ? -17.482 -2.108 27.682 1.00 89.00 79 ALA A O 1
ATOM 581 N N . GLU A 1 80 ? -18.832 -0.832 26.426 1.00 89.00 80 GLU A N 1
ATOM 582 C CA . GLU A 1 80 ? -18.550 0.469 27.058 1.00 89.00 80 GLU A CA 1
ATOM 583 C C . GLU A 1 80 ? -19.583 0.718 28.162 1.00 89.00 80 GLU A C 1
ATOM 585 O O . GLU A 1 80 ? -20.792 0.662 27.913 1.00 89.00 80 GLU A O 1
ATOM 590 N N . PHE A 1 81 ? -19.108 1.044 29.362 1.00 90.25 81 PHE A N 1
ATOM 591 C CA . PHE A 1 81 ? -19.941 1.451 30.487 1.00 90.25 81 PHE A CA 1
ATOM 592 C C . PHE A 1 81 ? -19.879 2.958 30.707 1.00 90.25 81 PHE A C 1
ATOM 594 O O . PHE A 1 81 ? -18.869 3.616 30.450 1.00 90.25 81 PHE A O 1
ATOM 601 N N . GLU A 1 82 ? -20.957 3.504 31.252 1.00 89.12 82 GLU A N 1
ATOM 602 C CA . GLU A 1 82 ? -21.010 4.877 31.726 1.00 89.12 82 GLU A CA 1
ATOM 603 C C . GLU A 1 82 ? -21.579 4.948 33.142 1.00 89.12 82 GLU A C 1
ATOM 605 O O . GLU A 1 82 ? -22.510 4.225 33.498 1.00 89.12 82 GLU A O 1
ATOM 610 N N . GLY A 1 83 ? -21.007 5.837 33.952 1.00 86.31 83 GLY A N 1
ATOM 611 C CA . GLY A 1 83 ? -21.503 6.107 35.294 1.00 86.31 83 GLY A CA 1
ATOM 612 C C . GLY A 1 83 ? -22.784 6.936 35.245 1.00 86.31 83 GLY A C 1
ATOM 613 O O . GLY A 1 83 ? -22.809 8.014 34.650 1.00 86.31 83 GLY A O 1
ATOM 614 N N . VAL A 1 84 ? -23.826 6.455 35.911 1.00 86.00 84 VAL A N 1
ATOM 615 C CA . VAL A 1 84 ? -25.124 7.113 36.064 1.00 86.00 84 VAL A CA 1
ATOM 616 C C . VAL A 1 84 ? -25.374 7.348 37.553 1.00 86.00 84 VAL A C 1
ATOM 618 O O . VAL A 1 84 ? -25.041 6.510 38.391 1.00 86.00 84 VAL A O 1
ATOM 621 N N . SER A 1 85 ? -25.946 8.501 37.906 1.00 83.56 85 SER A N 1
ATOM 622 C CA . SER A 1 85 ? -26.258 8.802 39.305 1.00 83.56 85 SER A CA 1
ATOM 623 C C . SER A 1 85 ? -27.370 7.899 39.835 1.00 83.56 85 SER A C 1
ATOM 625 O O . SER A 1 85 ? -28.320 7.554 39.119 1.00 83.56 85 SER A O 1
ATOM 627 N N . ILE A 1 86 ? -27.309 7.564 41.124 1.00 80.31 86 ILE A N 1
ATOM 628 C CA . ILE A 1 86 ? -28.322 6.709 41.751 1.00 80.31 86 ILE A CA 1
ATOM 629 C C . ILE A 1 86 ? -29.737 7.298 41.633 1.00 80.31 86 ILE A C 1
ATOM 631 O O . ILE A 1 86 ? -30.698 6.568 41.411 1.00 80.31 86 ILE A O 1
ATOM 635 N N . THR A 1 87 ? -29.870 8.628 41.685 1.00 80.12 87 THR A N 1
ATOM 636 C CA . THR A 1 87 ? -31.146 9.346 41.536 1.00 80.12 87 THR A CA 1
ATOM 637 C C . THR A 1 87 ? -31.774 9.111 40.165 1.00 80.12 87 THR A C 1
ATOM 639 O O . THR A 1 87 ? -32.963 8.811 40.070 1.00 80.12 87 THR A O 1
ATOM 642 N N . THR A 1 88 ? -30.970 9.194 39.104 1.00 81.56 88 THR A N 1
ATOM 643 C CA . THR A 1 88 ? -31.423 8.917 37.732 1.00 81.56 88 THR A CA 1
ATOM 644 C C . THR A 1 88 ? -31.826 7.452 37.590 1.00 81.56 88 THR A C 1
ATOM 646 O O . THR A 1 88 ? -32.843 7.127 36.988 1.00 81.56 88 THR A O 1
ATOM 649 N N . THR A 1 89 ? -31.068 6.564 38.223 1.00 78.88 89 THR A N 1
ATOM 650 C CA . THR A 1 89 ? -31.293 5.117 38.172 1.00 78.88 89 THR A CA 1
ATOM 651 C C . THR A 1 89 ? -32.557 4.697 38.930 1.00 78.88 89 THR A C 1
ATOM 653 O O . THR A 1 89 ? -33.290 3.822 38.475 1.00 78.88 89 THR A O 1
ATOM 656 N N . ARG A 1 90 ? -32.887 5.369 40.042 1.00 80.81 90 ARG A N 1
ATOM 657 C CA . ARG A 1 90 ? -34.181 5.209 40.731 1.00 80.81 90 ARG A CA 1
ATOM 658 C C . ARG A 1 90 ? -35.349 5.564 39.814 1.00 80.81 90 ARG A C 1
ATOM 660 O O . ARG A 1 90 ? -36.319 4.817 39.760 1.00 80.81 90 ARG A O 1
ATOM 667 N N . ALA A 1 91 ? -35.234 6.643 39.037 1.00 80.00 91 ALA A N 1
ATOM 668 C CA . ALA A 1 91 ? -36.249 7.001 38.043 1.00 80.00 91 ALA A CA 1
ATOM 669 C C . ALA A 1 91 ? -36.378 5.958 36.911 1.00 80.00 91 ALA A C 1
ATOM 671 O O . ALA A 1 91 ? -37.434 5.858 36.293 1.00 80.00 91 ALA A O 1
ATOM 672 N N . MET A 1 92 ? -35.336 5.152 36.672 1.00 78.94 92 MET A N 1
ATOM 673 C CA . MET A 1 92 ? -35.341 4.019 35.734 1.00 78.94 92 MET A CA 1
ATOM 674 C C . MET A 1 92 ? -35.874 2.708 36.349 1.00 78.94 92 MET A C 1
ATOM 676 O O . MET A 1 92 ? -35.919 1.691 35.657 1.00 78.94 92 MET A O 1
ATOM 680 N N . GLY A 1 93 ? -36.293 2.718 37.621 1.00 81.25 93 GLY A N 1
ATOM 681 C CA . GLY A 1 93 ? -36.901 1.566 38.294 1.00 81.25 93 GLY A CA 1
ATOM 682 C C . GLY A 1 93 ? -35.954 0.736 39.163 1.00 81.25 93 GLY A C 1
ATOM 683 O O . GLY A 1 93 ? -36.256 -0.427 39.420 1.00 81.25 93 GLY A O 1
ATOM 684 N N . LEU A 1 94 ? -34.825 1.297 39.619 1.00 79.69 94 LEU A N 1
ATOM 685 C CA . LEU A 1 94 ? -33.948 0.612 40.577 1.00 79.69 94 LEU A CA 1
ATOM 686 C C . LEU A 1 94 ? -34.696 0.327 41.896 1.00 79.69 94 LEU A C 1
ATOM 688 O O . LEU A 1 94 ? -35.200 1.278 42.501 1.00 79.69 94 LEU A O 1
ATOM 692 N N . PRO A 1 95 ? -34.738 -0.933 42.373 1.00 78.69 95 PRO A N 1
ATOM 693 C CA . PRO A 1 95 ? -35.381 -1.284 43.638 1.00 78.69 95 PRO A CA 1
ATOM 694 C C . PRO A 1 95 ? -34.843 -0.485 44.837 1.00 78.69 95 PRO A C 1
ATOM 696 O O . PRO A 1 95 ? -33.641 -0.208 44.937 1.00 78.69 95 PRO A O 1
ATOM 699 N N . GLU A 1 96 ? -35.736 -0.094 45.754 1.00 75.56 96 GLU A N 1
ATOM 700 C CA . GLU A 1 96 ? -35.384 0.764 46.896 1.00 75.56 96 GLU A CA 1
ATOM 701 C C . GLU A 1 96 ? -34.356 0.114 47.832 1.00 75.56 96 GLU A C 1
ATOM 703 O O . GLU A 1 96 ? -33.450 0.805 48.303 1.00 75.56 96 GLU A O 1
ATOM 708 N N . ASP A 1 97 ? -34.445 -1.198 48.049 1.00 74.88 97 ASP A N 1
ATOM 709 C CA . ASP A 1 97 ? -33.536 -2.013 48.864 1.00 74.88 97 ASP A CA 1
ATOM 710 C C . ASP A 1 97 ? -32.097 -1.988 48.326 1.00 74.88 97 ASP A C 1
ATOM 712 O O . ASP A 1 97 ? -31.145 -1.732 49.073 1.00 74.88 97 ASP A O 1
ATOM 716 N N . VAL A 1 98 ? -31.936 -2.140 47.010 1.00 73.56 98 VAL A N 1
ATOM 717 C CA . VAL A 1 98 ? -30.637 -2.029 46.332 1.00 73.56 98 VAL A CA 1
ATOM 718 C C . VAL A 1 98 ? -30.115 -0.597 46.421 1.00 73.56 98 VAL A C 1
ATOM 720 O O . VAL A 1 98 ? -28.960 -0.372 46.782 1.00 73.56 98 VAL A O 1
ATOM 723 N N . SER A 1 99 ? -30.978 0.392 46.169 1.00 68.06 99 SER A N 1
ATOM 724 C CA . SER A 1 99 ? -30.585 1.803 46.200 1.00 68.06 99 SER A CA 1
ATOM 725 C C . SER A 1 99 ? -30.156 2.277 47.593 1.00 68.06 99 SER A C 1
ATOM 727 O O . SER A 1 99 ? -29.298 3.151 47.717 1.00 68.06 99 SER A O 1
ATOM 729 N N . THR A 1 100 ? -30.749 1.705 48.643 1.00 66.44 100 THR A N 1
ATOM 730 C CA . THR A 1 100 ? -30.415 2.013 50.036 1.00 66.44 100 THR A CA 1
ATOM 731 C C . THR A 1 100 ? -29.086 1.367 50.407 1.00 66.44 100 THR A C 1
ATOM 733 O O . THR A 1 100 ? -28.227 2.033 50.975 1.00 66.44 100 THR A O 1
ATOM 736 N N . THR A 1 101 ? -28.863 0.115 49.999 1.00 68.19 101 THR A N 1
ATOM 737 C CA . THR A 1 101 ? -27.590 -0.588 50.221 1.00 68.19 101 THR A CA 1
ATOM 738 C C . THR A 1 101 ? -26.422 0.134 49.539 1.00 68.19 101 THR A C 1
ATOM 740 O O . THR A 1 101 ? -25.375 0.327 50.151 1.00 68.19 101 THR A O 1
ATOM 743 N N . MET A 1 102 ? -26.616 0.609 48.304 1.00 68.50 102 MET A N 1
ATOM 744 C CA . MET A 1 102 ? -25.596 1.369 47.569 1.00 68.50 102 MET A CA 1
ATOM 745 C C . MET A 1 102 ? -25.372 2.777 48.139 1.00 68.50 102 MET A C 1
ATOM 747 O O . MET A 1 102 ? -24.245 3.259 48.154 1.00 68.50 102 MET A O 1
ATOM 751 N N . GLY A 1 103 ? -26.423 3.433 48.642 1.00 61.94 103 GLY A N 1
ATOM 752 C CA . GLY A 1 103 ? -26.327 4.765 49.249 1.00 61.94 103 GLY A CA 1
ATOM 753 C C . GLY A 1 103 ? -25.632 4.800 50.616 1.00 61.94 103 GLY A C 1
ATOM 754 O O . GLY A 1 103 ? -25.171 5.858 51.028 1.00 61.94 103 GLY A 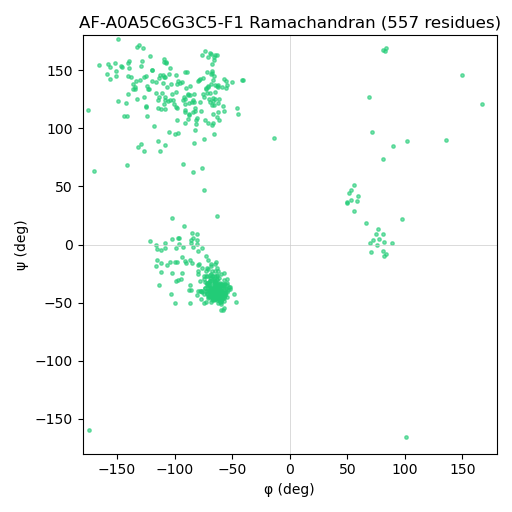O 1
ATOM 755 N N . VAL A 1 104 ? -25.557 3.664 51.317 1.00 55.50 104 VAL A N 1
ATOM 756 C CA . VAL A 1 104 ? -24.897 3.536 52.631 1.00 55.50 104 VAL A CA 1
ATOM 757 C C . VAL A 1 104 ? -23.409 3.174 52.495 1.00 55.50 104 VAL A C 1
ATOM 759 O O . VAL A 1 104 ? -22.653 3.342 53.449 1.00 55.50 104 VAL A O 1
ATOM 762 N N . ALA A 1 105 ? -22.972 2.703 51.323 1.00 56.78 105 ALA A N 1
ATOM 763 C CA . ALA A 1 105 ? -21.636 2.144 51.135 1.00 56.78 105 ALA A CA 1
ATOM 764 C C . ALA A 1 105 ? -20.492 3.184 51.099 1.00 56.78 105 ALA A C 1
ATOM 766 O O . ALA A 1 105 ? -19.407 2.839 51.555 1.00 56.78 105 ALA A O 1
ATOM 767 N N . GLU A 1 106 ? -20.688 4.438 50.646 1.00 47.94 106 GLU A N 1
ATOM 768 C CA . GLU A 1 106 ? -19.607 5.452 50.584 1.00 47.94 106 GLU A CA 1
ATOM 769 C C . GLU A 1 106 ? -20.075 6.926 50.716 1.00 47.94 106 GLU A C 1
ATOM 771 O O . GLU A 1 106 ? -21.209 7.281 50.408 1.00 47.94 106 GLU A O 1
ATOM 776 N N . ASN A 1 107 ? -19.157 7.804 51.160 1.00 47.97 107 ASN A N 1
ATOM 777 C CA . ASN A 1 107 ? -19.353 9.238 51.467 1.00 47.97 107 ASN A CA 1
ATOM 778 C C . ASN A 1 107 ? -19.333 10.188 50.242 1.00 47.97 107 ASN A C 1
ATOM 780 O O . ASN A 1 107 ? -19.412 11.409 50.409 1.00 47.97 107 ASN A O 1
ATOM 784 N N . HIS A 1 108 ? -19.225 9.670 49.017 1.00 53.91 108 HIS A N 1
ATOM 785 C CA . HIS A 1 108 ? -19.190 10.467 47.788 1.00 53.91 108 HIS A CA 1
ATOM 786 C C . HIS A 1 108 ? -20.089 9.840 46.710 1.00 53.91 108 HIS A C 1
ATOM 788 O O . HIS A 1 108 ? -20.131 8.626 46.580 1.00 53.91 108 HIS A O 1
ATOM 794 N N . ASP A 1 109 ? -20.836 10.695 45.999 1.00 60.12 109 ASP A N 1
ATOM 795 C CA . ASP A 1 109 ? -21.828 10.424 44.936 1.00 60.12 109 ASP A CA 1
ATOM 796 C C . ASP A 1 109 ? -21.816 8.987 44.354 1.00 60.12 109 ASP A C 1
ATOM 798 O O . ASP A 1 109 ? -21.075 8.727 43.400 1.00 60.12 109 ASP A O 1
ATOM 802 N N . PRO A 1 110 ? -22.615 8.043 44.901 1.00 65.06 110 PRO A N 1
ATOM 803 C CA . PRO A 1 110 ? -22.596 6.653 44.463 1.00 65.06 110 PRO A CA 1
ATOM 804 C C . PRO A 1 110 ? -23.106 6.552 43.025 1.00 65.06 110 PRO A C 1
ATOM 806 O O . PRO A 1 110 ? -24.247 6.917 42.707 1.00 65.06 110 PRO A O 1
ATOM 809 N N . ARG A 1 111 ? -22.242 6.039 42.147 1.00 75.31 111 ARG A N 1
ATOM 810 C CA . ARG A 1 111 ? -22.556 5.796 40.741 1.00 75.31 111 ARG A CA 1
ATOM 811 C C . ARG A 1 111 ? -22.897 4.333 40.534 1.00 75.31 111 ARG A C 1
ATOM 813 O O . ARG A 1 111 ? -22.332 3.447 41.163 1.00 75.31 111 ARG A O 1
ATOM 820 N N . VAL A 1 112 ? -23.817 4.096 39.614 1.00 84.56 112 VAL A N 1
ATOM 821 C CA . VAL A 1 112 ? -24.029 2.779 39.016 1.00 84.56 112 VAL A CA 1
ATOM 822 C C . VAL A 1 112 ? -23.556 2.819 37.576 1.00 84.56 112 VAL A C 1
ATOM 824 O O . VAL A 1 112 ? -23.511 3.885 36.960 1.00 84.56 112 VAL A O 1
ATOM 827 N N . TYR A 1 113 ? -23.221 1.665 37.019 1.00 89.56 113 TYR A N 1
ATOM 828 C CA . TYR A 1 113 ? -22.660 1.591 35.678 1.00 89.56 113 TYR A CA 1
ATOM 829 C C . TYR A 1 113 ? -23.683 1.011 34.713 1.00 89.56 113 TYR A C 1
ATOM 831 O O . TYR A 1 113 ? -24.106 -0.140 34.843 1.00 89.56 113 TYR A O 1
ATOM 839 N N . ARG A 1 114 ? -24.079 1.831 33.741 1.00 91.88 114 ARG A N 1
ATOM 840 C CA . ARG A 1 114 ? -24.958 1.445 32.640 1.00 91.88 114 ARG A CA 1
ATOM 841 C C . ARG A 1 114 ? -24.128 1.023 31.437 1.00 91.88 114 ARG A C 1
ATOM 843 O O . ARG A 1 114 ? -23.135 1.669 31.112 1.00 91.88 114 ARG A O 1
ATOM 850 N N . VAL A 1 115 ? -24.555 -0.024 30.744 1.00 93.00 115 VAL A N 1
ATOM 851 C CA . VAL A 1 115 ? -24.005 -0.429 29.452 1.00 93.00 115 VAL A CA 1
ATOM 852 C C . VAL A 1 115 ? -24.443 0.588 28.412 1.00 93.00 115 VAL A C 1
ATOM 854 O O . VAL A 1 115 ? -25.594 0.611 27.981 1.00 93.00 115 VAL A O 1
ATOM 857 N N . LYS A 1 116 ? -23.512 1.444 28.008 1.00 91.06 116 LYS A N 1
ATOM 858 C CA . LYS A 1 116 ? -23.753 2.472 27.001 1.00 91.06 116 LYS A CA 1
ATOM 859 C C . LYS A 1 116 ? -23.756 1.886 25.595 1.00 91.06 116 LYS A C 1
ATOM 861 O O . LYS A 1 116 ? -24.543 2.312 24.757 1.00 91.06 116 LYS A O 1
ATOM 866 N N . LYS A 1 117 ? -22.839 0.952 25.323 1.00 89.38 117 LYS A N 1
ATOM 867 C CA . LYS A 1 117 ? -22.693 0.324 24.008 1.00 89.38 117 LYS A CA 1
ATOM 868 C C . LYS A 1 117 ? -22.030 -1.042 24.105 1.00 89.38 117 LYS A C 1
ATOM 870 O O . LYS A 1 117 ? -21.091 -1.209 24.874 1.00 89.38 117 LYS A O 1
ATOM 875 N N . THR A 1 118 ? -22.461 -2.004 23.294 1.00 90.00 118 THR A N 1
ATOM 876 C CA . THR A 1 118 ? -21.787 -3.313 23.189 1.00 90.00 118 THR A CA 1
ATOM 877 C C . THR A 1 118 ? -20.696 -3.302 22.113 1.00 90.00 118 THR A C 1
ATOM 879 O O . THR A 1 118 ? -20.787 -2.576 21.122 1.00 90.00 118 THR A O 1
ATOM 882 N N . THR A 1 119 ? -19.629 -4.084 22.297 1.00 87.88 119 THR A N 1
ATOM 883 C CA . THR A 1 119 ? -18.530 -4.166 21.324 1.00 87.88 119 THR A CA 1
ATOM 884 C C . THR A 1 119 ? -18.889 -5.127 20.198 1.00 87.88 119 THR A C 1
ATOM 886 O O . THR A 1 119 ? -19.064 -6.330 20.417 1.00 87.88 119 THR A O 1
ATOM 889 N N . CYS A 1 120 ? -18.966 -4.627 18.962 1.00 85.00 120 CYS A N 1
ATOM 890 C CA . CYS A 1 120 ? -19.385 -5.464 17.843 1.00 85.00 120 CYS A CA 1
ATOM 891 C C . CYS A 1 120 ? -18.385 -6.609 17.561 1.00 85.00 120 CYS A C 1
ATOM 893 O O . CYS A 1 120 ? -17.163 -6.417 17.533 1.00 85.00 120 CYS A O 1
ATOM 895 N N . GLY A 1 121 ? -18.915 -7.807 17.302 1.00 80.38 121 GLY A N 1
ATOM 896 C CA . GLY A 1 121 ? -18.129 -8.987 16.923 1.00 80.38 121 GLY A CA 1
ATOM 897 C C . GLY A 1 121 ? -17.475 -9.757 18.075 1.00 80.38 121 GLY A C 1
ATOM 898 O O . GLY A 1 121 ? -16.800 -10.737 17.793 1.00 80.38 121 GLY A O 1
ATOM 899 N N . LEU A 1 122 ? -17.676 -9.354 19.336 1.00 80.69 122 LEU A N 1
ATOM 900 C CA . LEU A 1 122 ? -17.140 -10.076 20.502 1.00 80.69 122 LEU A CA 1
ATOM 901 C C . LEU A 1 122 ? -18.175 -10.906 21.267 1.00 80.69 122 LEU A C 1
ATOM 903 O O . LEU A 1 122 ? -17.791 -11.780 22.032 1.00 80.69 122 LEU A O 1
ATOM 907 N N . GLY A 1 123 ? -19.471 -10.672 21.030 1.00 75.69 123 GLY A N 1
ATOM 908 C CA . GLY A 1 123 ? -20.550 -11.311 21.784 1.00 75.69 123 GLY A CA 1
ATOM 909 C C . GLY A 1 123 ? -20.600 -10.805 23.229 1.00 75.69 123 GLY A C 1
ATOM 910 O O . GLY A 1 123 ? -19.610 -10.811 23.947 1.00 75.69 123 GLY A O 1
ATOM 911 N N . SER A 1 124 ? -21.762 -10.340 23.675 1.00 81.25 124 SER A N 1
ATOM 912 C CA . SER A 1 124 ? -21.950 -9.902 25.058 1.00 81.25 124 SER A CA 1
ATOM 913 C C . SER A 1 124 ? -23.276 -10.434 25.577 1.00 81.25 124 SER A C 1
ATOM 915 O O . SER A 1 124 ? -24.293 -10.346 24.889 1.00 81.25 124 SER A O 1
ATOM 917 N N . ALA A 1 125 ? -23.270 -10.997 26.786 1.00 88.25 125 ALA A N 1
ATOM 918 C CA . ALA A 1 125 ? -24.502 -11.337 27.498 1.00 88.25 125 ALA A CA 1
ATOM 919 C C . ALA A 1 125 ? -25.241 -10.073 27.993 1.00 88.25 125 ALA A C 1
ATOM 921 O O . ALA A 1 125 ? -26.457 -10.093 28.231 1.00 88.25 125 ALA A O 1
ATOM 922 N N . LEU A 1 126 ? -24.498 -8.968 28.115 1.00 91.12 126 LEU A N 1
ATOM 923 C CA . LEU A 1 126 ? -25.018 -7.644 28.416 1.00 91.12 126 LEU A CA 1
ATOM 924 C C . LEU A 1 126 ? -25.601 -6.997 27.158 1.00 91.12 126 LEU A C 1
ATOM 926 O O . LEU A 1 126 ? -25.041 -7.102 26.066 1.00 91.12 126 LEU A O 1
ATOM 930 N N . LEU A 1 127 ? -26.713 -6.297 27.340 1.00 92.38 127 LEU A N 1
ATOM 931 C CA . LEU A 1 127 ? -27.368 -5.480 26.329 1.00 92.38 127 LEU A CA 1
ATOM 932 C C . LEU A 1 127 ? -27.198 -4.000 26.670 1.00 92.38 127 LEU A C 1
ATOM 934 O O . LEU A 1 127 ? -26.932 -3.641 27.816 1.00 92.38 127 LEU A O 1
ATOM 938 N N . GLU A 1 128 ? -27.366 -3.143 25.666 1.00 92.19 128 GLU A N 1
ATOM 939 C CA . GLU A 1 128 ? -27.425 -1.697 25.885 1.00 92.19 128 GLU A CA 1
ATOM 940 C C . GLU A 1 128 ? -28.543 -1.354 26.882 1.00 92.19 128 GLU A C 1
ATOM 942 O O . GLU A 1 128 ? -29.592 -2.000 26.897 1.00 92.19 128 GLU A O 1
ATOM 947 N N . ASP A 1 129 ? -28.272 -0.366 27.737 1.00 91.69 129 ASP A N 1
ATOM 948 C CA . ASP A 1 129 ? -29.081 0.066 28.885 1.00 91.69 129 ASP A CA 1
ATOM 949 C C . ASP A 1 129 ? -29.159 -0.889 30.091 1.00 91.69 129 ASP A C 1
ATOM 951 O O . ASP A 1 129 ? -29.789 -0.544 31.095 1.00 91.69 129 ASP A O 1
ATOM 955 N N . ASP A 1 130 ? -28.479 -2.038 30.073 1.00 93.38 130 ASP A N 1
ATOM 956 C CA . ASP A 1 130 ? -28.323 -2.840 31.291 1.00 93.38 130 ASP A CA 1
ATOM 957 C C . ASP A 1 130 ? -27.548 -2.067 32.360 1.00 93.38 130 ASP A C 1
ATOM 959 O O . ASP A 1 130 ? -26.523 -1.451 32.075 1.00 93.38 130 ASP A O 1
ATOM 963 N N . ILE A 1 131 ? -27.999 -2.137 33.610 1.00 91.75 131 ILE A N 1
ATOM 964 C CA . ILE A 1 131 ? -27.310 -1.520 34.748 1.00 91.75 131 ILE A CA 1
ATOM 965 C C . ILE A 1 131 ? -26.703 -2.618 35.609 1.00 91.75 131 ILE A C 1
ATOM 967 O O . ILE A 1 131 ? -27.423 -3.483 36.107 1.00 91.75 131 ILE A O 1
ATOM 971 N N . VAL A 1 132 ? -25.386 -2.587 35.792 1.00 91.06 132 VAL A N 1
ATOM 972 C CA . VAL A 1 132 ? -24.661 -3.569 36.607 1.00 91.06 132 VAL A CA 1
ATOM 973 C C . VAL A 1 132 ? -24.720 -3.152 38.073 1.00 91.06 132 VAL A C 1
ATOM 975 O O . VAL A 1 132 ? -24.335 -2.037 38.419 1.00 91.06 132 VAL A O 1
ATOM 978 N N . ILE A 1 133 ? -25.220 -4.051 38.924 1.00 88.50 133 ILE A N 1
ATOM 979 C CA . ILE A 1 133 ? -25.372 -3.823 40.368 1.00 88.50 133 ILE A CA 1
ATOM 980 C C . ILE A 1 133 ? -24.226 -4.487 41.125 1.00 88.50 133 ILE A C 1
ATOM 982 O O . ILE A 1 133 ? -23.590 -3.852 41.965 1.00 88.50 133 ILE A O 1
ATOM 986 N N . SER A 1 134 ? -23.973 -5.765 40.845 1.00 88.56 134 SER A N 1
ATOM 987 C CA . SER A 1 134 ? -22.890 -6.516 41.473 1.00 88.56 134 SER A CA 1
ATOM 988 C C . SER A 1 134 ? -22.286 -7.550 40.535 1.00 88.56 134 SER A C 1
ATOM 990 O O . SER A 1 134 ? -22.955 -8.061 39.635 1.00 88.56 134 SER A O 1
ATOM 992 N N . ILE A 1 135 ? -21.018 -7.866 40.778 1.00 88.38 135 ILE A N 1
ATOM 993 C CA . ILE A 1 135 ? -20.262 -8.928 40.116 1.00 88.38 135 ILE A CA 1
ATOM 994 C C . ILE A 1 135 ? -19.682 -9.817 41.216 1.00 88.38 135 ILE A C 1
ATOM 996 O O . ILE A 1 135 ? -19.098 -9.316 42.176 1.00 88.38 135 ILE A O 1
ATOM 1000 N N 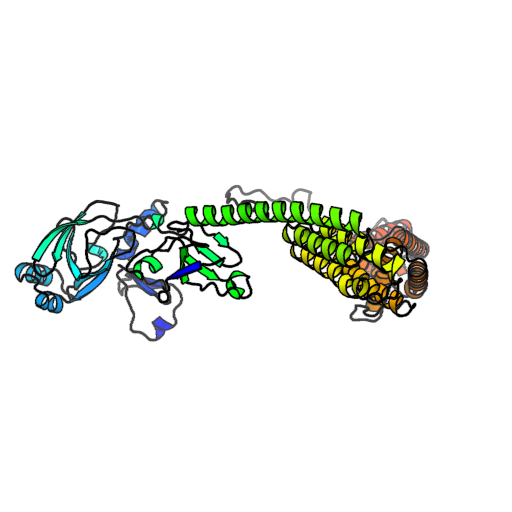. ASP A 1 136 ? -19.926 -11.125 41.128 1.00 87.81 136 ASP A N 1
ATOM 1001 C CA . ASP A 1 136 ? -19.501 -12.137 42.108 1.00 87.81 136 ASP A CA 1
ATOM 1002 C C . ASP A 1 136 ? -19.855 -11.773 43.562 1.00 87.81 136 ASP A C 1
ATOM 1004 O O . ASP A 1 136 ? -19.119 -12.025 44.514 1.00 87.81 136 ASP A O 1
ATOM 1008 N N . GLY A 1 137 ? -21.024 -11.147 43.734 1.00 84.38 137 GLY A N 1
ATOM 1009 C CA . GLY A 1 137 ? -21.545 -10.719 45.033 1.00 84.38 137 GLY A CA 1
ATOM 1010 C C . GLY A 1 137 ? -20.970 -9.401 45.562 1.00 84.38 137 GLY A C 1
ATOM 1011 O O . GLY A 1 137 ? -21.480 -8.895 46.561 1.00 84.38 137 GLY A O 1
ATOM 1012 N N . LYS A 1 138 ? -19.974 -8.802 44.896 1.00 85.06 138 LYS A N 1
ATOM 1013 C CA . LYS A 1 138 ? -19.441 -7.477 45.237 1.00 85.06 138 LYS A CA 1
ATOM 1014 C C . LYS A 1 138 ? -20.229 -6.383 44.515 1.00 85.06 138 LYS A C 1
ATOM 1016 O O . LYS A 1 138 ? -20.402 -6.447 43.302 1.00 85.06 138 LYS A O 1
ATOM 1021 N N . LEU A 1 139 ? -20.707 -5.378 45.253 1.00 84.88 139 LEU A N 1
ATOM 1022 C CA . LEU A 1 139 ? -21.369 -4.207 44.665 1.00 84.88 139 LEU A CA 1
ATOM 1023 C C . LEU A 1 139 ? -20.399 -3.425 43.773 1.00 84.88 139 LEU A C 1
ATOM 1025 O O . LEU A 1 139 ? -19.252 -3.198 44.153 1.00 84.88 139 LEU A O 1
ATOM 1029 N N . CYS A 1 140 ? -20.880 -3.009 42.604 1.00 84.56 140 CYS A N 1
ATOM 1030 C CA . CYS A 1 140 ? -20.114 -2.232 41.637 1.00 84.56 140 CYS A CA 1
ATOM 1031 C C . CYS A 1 140 ? -20.482 -0.749 41.755 1.00 84.56 140 CYS A C 1
ATOM 1033 O O . CYS A 1 140 ? -21.469 -0.301 41.170 1.00 84.56 140 CYS A O 1
ATOM 1035 N N . THR A 1 141 ? -19.699 -0.002 42.533 1.00 78.56 141 THR A N 1
ATOM 1036 C CA . THR A 1 141 ? -19.933 1.424 42.837 1.00 78.56 141 THR A CA 1
ATOM 1037 C C . THR A 1 141 ? -18.887 2.360 42.231 1.00 78.56 141 THR A C 1
ATOM 1039 O O . THR A 1 141 ? -19.178 3.523 41.954 1.00 78.56 141 THR A O 1
ATOM 1042 N N . ASN A 1 142 ? -17.692 1.843 41.952 1.00 77.12 142 ASN A N 1
ATOM 1043 C CA . ASN A 1 142 ? -16.629 2.496 41.188 1.00 77.12 142 ASN A CA 1
ATOM 1044 C C . ASN A 1 142 ? -16.088 1.538 40.104 1.00 77.12 142 ASN A C 1
ATOM 1046 O O . ASN A 1 142 ? -16.447 0.357 40.076 1.00 77.12 142 ASN A O 1
ATOM 1050 N N . TRP A 1 143 ? -15.233 2.013 39.188 1.00 79.75 143 TRP A N 1
ATOM 1051 C CA . TRP A 1 143 ? -14.742 1.152 38.108 1.00 79.75 143 TRP A CA 1
ATOM 1052 C C . TRP A 1 143 ? -13.778 0.083 38.634 1.00 79.75 143 TRP A C 1
ATOM 1054 O O . TRP A 1 143 ? -13.771 -1.045 38.142 1.00 79.75 143 TRP A O 1
ATOM 1064 N N . ALA A 1 144 ? -13.005 0.394 39.677 1.00 75.25 144 ALA A N 1
ATOM 1065 C CA . ALA A 1 144 ? -12.125 -0.579 40.320 1.00 75.25 144 ALA A CA 1
ATOM 1066 C C . ALA A 1 144 ? -12.888 -1.798 40.885 1.00 75.25 144 ALA A C 1
ATOM 1068 O O . ALA A 1 144 ? -12.321 -2.890 40.968 1.00 75.25 144 ALA A O 1
ATOM 1069 N N . ASP A 1 145 ? -14.179 -1.659 41.210 1.00 78.44 145 ASP A N 1
ATOM 1070 C CA . ASP A 1 145 ? -15.023 -2.758 41.687 1.00 78.44 145 ASP A CA 1
ATOM 1071 C C . ASP A 1 145 ? -15.307 -3.825 40.632 1.00 78.44 145 ASP A C 1
ATOM 1073 O O . ASP A 1 145 ? -15.579 -4.966 40.999 1.00 78.44 145 ASP A O 1
ATOM 1077 N N . PHE A 1 146 ? -15.195 -3.489 39.345 1.00 81.12 146 PHE A N 1
ATOM 1078 C CA . PHE A 1 146 ? -15.338 -4.455 38.256 1.00 81.12 146 PHE A CA 1
ATOM 1079 C C . PHE A 1 146 ? -14.186 -5.469 38.213 1.00 81.12 146 PHE A C 1
ATOM 1081 O O . PHE A 1 146 ? -14.344 -6.529 37.615 1.00 81.12 146 PHE A O 1
ATOM 1088 N N . GLY A 1 147 ? -13.048 -5.166 38.857 1.00 65.69 147 GLY A N 1
ATOM 1089 C CA . GLY A 1 147 ? -12.092 -6.167 39.342 1.00 65.69 147 GLY A CA 1
ATOM 1090 C C . GLY A 1 147 ? -11.545 -7.166 38.316 1.00 65.69 147 GLY A C 1
ATOM 1091 O O . GLY A 1 147 ? -11.202 -8.287 38.696 1.00 65.69 147 GLY A O 1
ATOM 1092 N N . VAL A 1 148 ? -11.444 -6.792 37.036 1.00 63.44 148 VAL A N 1
ATOM 1093 C CA . VAL A 1 148 ? -11.039 -7.711 35.962 1.00 63.44 148 VAL A CA 1
ATOM 1094 C C . VAL A 1 148 ? -9.540 -7.993 36.037 1.00 63.44 148 VAL A C 1
ATOM 1096 O O . VAL A 1 148 ? -8.713 -7.280 35.477 1.00 63.44 148 VAL A O 1
ATOM 1099 N N . THR A 1 149 ? -9.184 -9.038 36.776 1.00 54.62 149 THR A N 1
ATOM 1100 C CA . THR A 1 149 ? -7.791 -9.460 36.993 1.00 54.62 149 THR A CA 1
ATOM 1101 C C . THR A 1 149 ? -7.430 -10.727 36.219 1.00 54.62 149 THR A C 1
ATOM 1103 O O . THR A 1 149 ? -6.250 -10.997 36.014 1.00 54.62 149 THR A O 1
ATOM 1106 N N . SER A 1 150 ? -8.423 -11.493 35.752 1.00 56.91 150 SER A N 1
ATOM 1107 C CA . SER A 1 150 ? -8.240 -12.692 34.923 1.00 56.91 150 SER A CA 1
ATOM 1108 C C . SER A 1 150 ? -9.490 -12.984 34.083 1.00 56.91 150 SER A C 1
ATOM 1110 O O . SER A 1 150 ? -10.596 -12.604 34.475 1.00 56.91 150 SER A O 1
ATOM 1112 N N . SER A 1 151 ? -9.330 -13.641 32.925 1.00 57.84 151 SER A N 1
ATOM 1113 C CA . SER A 1 151 ? -10.468 -14.064 32.099 1.00 57.84 151 SER A CA 1
ATOM 1114 C C . SER A 1 151 ? -11.259 -15.139 32.840 1.00 57.84 151 SER A C 1
ATOM 1116 O O . SER A 1 151 ? -10.822 -16.286 32.955 1.00 57.84 151 SER A O 1
ATOM 1118 N N . SER A 1 152 ? -12.406 -14.764 33.379 1.00 64.75 152 SER A N 1
ATOM 1119 C CA . SER A 1 152 ? -13.281 -15.667 34.113 1.00 64.75 152 SER A CA 1
ATOM 1120 C C . SER A 1 152 ? -14.727 -15.362 33.766 1.00 64.75 152 SER A C 1
ATOM 1122 O O . SER A 1 152 ? -15.088 -14.212 33.497 1.00 64.75 152 SER A O 1
ATOM 1124 N N . ASP A 1 153 ? -15.534 -16.419 33.723 1.00 77.50 153 ASP A N 1
ATOM 1125 C CA . ASP A 1 153 ? -16.980 -16.278 33.744 1.00 77.50 153 ASP A CA 1
ATOM 1126 C C . ASP A 1 153 ? -17.353 -15.755 35.127 1.00 77.50 153 ASP A C 1
ATOM 1128 O O . ASP A 1 153 ? -17.032 -16.375 36.142 1.00 77.50 153 ASP A O 1
ATOM 1132 N N . MET A 1 154 ? -17.990 -14.592 35.157 1.00 85.94 154 MET A N 1
ATOM 1133 C CA . MET A 1 154 ? -18.390 -13.925 36.389 1.00 85.94 154 MET A CA 1
ATOM 1134 C C . MET A 1 154 ? -19.903 -13.903 36.482 1.00 85.94 154 MET A C 1
ATOM 1136 O O . MET A 1 154 ? -20.605 -13.705 35.482 1.00 85.94 154 MET A O 1
ATOM 1140 N N . ARG A 1 155 ? -20.425 -14.052 37.697 1.00 90.50 155 ARG A N 1
ATOM 1141 C CA . ARG A 1 155 ? -21.859 -13.950 37.932 1.00 90.50 155 ARG A CA 1
ATOM 1142 C C . ARG A 1 155 ? -22.223 -12.503 38.210 1.00 90.50 155 ARG A C 1
ATOM 1144 O O . ARG A 1 155 ? -21.963 -11.984 39.294 1.00 90.50 155 ARG A O 1
ATOM 1151 N N . ALA A 1 156 ? -22.885 -11.862 37.256 1.00 91.69 156 ALA A N 1
ATOM 1152 C CA . ALA A 1 156 ? -23.372 -10.501 37.415 1.00 91.69 156 ALA A CA 1
ATOM 1153 C C . ALA A 1 156 ? -24.848 -10.466 37.806 1.00 91.69 156 ALA A C 1
ATOM 1155 O O . ALA A 1 156 ? -25.676 -11.188 37.244 1.00 91.69 156 ALA A O 1
ATOM 1156 N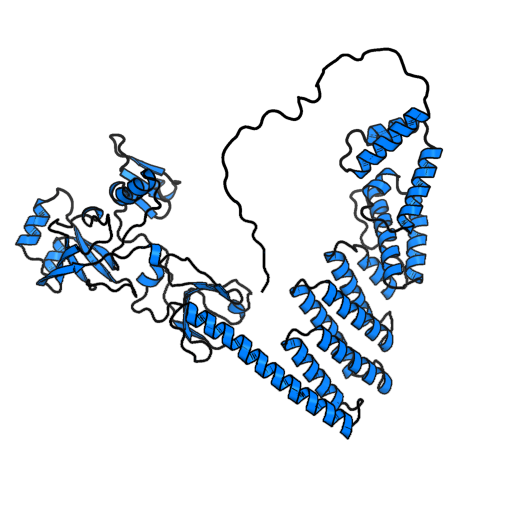 N . VAL A 1 157 ? -25.184 -9.577 38.737 1.00 92.62 157 VAL A N 1
ATOM 1157 C CA . VAL A 1 157 ? -26.555 -9.142 38.999 1.00 92.62 157 VAL A CA 1
ATOM 1158 C C . VAL A 1 157 ? -26.745 -7.792 38.326 1.00 92.62 157 VAL A C 1
ATOM 1160 O O . VAL A 1 157 ? -26.042 -6.825 38.623 1.00 92.62 157 VAL A O 1
ATOM 1163 N N . ILE A 1 158 ? -27.704 -7.732 37.411 1.00 93.44 158 ILE A N 1
ATOM 1164 C CA . ILE A 1 158 ? -28.038 -6.532 36.652 1.00 93.44 158 ILE A CA 1
ATOM 1165 C C . ILE A 1 158 ? -29.495 -6.141 36.867 1.00 93.44 158 ILE A C 1
ATOM 1167 O O . ILE A 1 158 ? -30.337 -6.969 37.223 1.00 93.44 158 ILE A O 1
ATOM 1171 N N . MET A 1 159 ? -29.810 -4.898 36.534 1.00 91.25 159 MET A N 1
ATOM 1172 C CA . MET A 1 159 ? -31.163 -4.463 36.239 1.00 91.25 159 MET A CA 1
ATOM 1173 C C . MET A 1 159 ? -31.331 -4.307 34.727 1.00 91.25 159 MET A C 1
ATOM 1175 O O . MET A 1 159 ? -30.607 -3.542 34.092 1.00 91.25 159 MET A O 1
ATOM 1179 N N . ARG A 1 160 ? -32.328 -4.995 34.164 1.00 92.12 160 ARG A N 1
ATOM 1180 C CA . ARG A 1 160 ? -32.743 -4.865 32.762 1.00 92.12 160 ARG A CA 1
ATOM 1181 C C . ARG A 1 160 ? -34.225 -4.532 32.719 1.00 92.12 160 ARG A C 1
ATOM 1183 O O . ARG A 1 160 ? -35.037 -5.332 33.185 1.00 92.12 160 ARG A O 1
ATOM 1190 N N . GLN A 1 161 ? -34.576 -3.374 32.158 1.00 88.12 161 GLN A N 1
ATOM 1191 C CA . GLN A 1 161 ? -35.971 -2.913 32.046 1.00 88.12 161 GLN A CA 1
ATOM 1192 C C . GLN A 1 161 ? -36.724 -2.966 33.396 1.00 88.12 161 GLN A C 1
ATOM 1194 O O . GLN A 1 161 ? -37.836 -3.483 33.482 1.00 88.12 161 GLN A O 1
ATOM 1199 N N . GLY A 1 162 ? -36.081 -2.507 34.478 1.00 84.62 162 GLY A N 1
ATOM 1200 C CA . GLY A 1 162 ? -36.654 -2.491 35.833 1.00 84.62 162 GLY A CA 1
ATOM 1201 C C . GLY A 1 162 ? -36.713 -3.847 36.550 1.00 84.62 162 GLY A C 1
ATOM 1202 O O . GLY A 1 162 ? -37.161 -3.915 37.688 1.00 84.62 162 GLY A O 1
ATOM 1203 N N . SER A 1 163 ? -36.263 -4.938 35.921 1.00 88.62 163 SER A N 1
ATOM 1204 C CA . SER A 1 163 ? -36.222 -6.270 36.540 1.00 88.62 163 SER A CA 1
ATOM 1205 C C . SER A 1 163 ? -34.798 -6.678 36.900 1.00 88.62 163 SER A C 1
ATOM 1207 O O . SER A 1 163 ? -33.891 -6.555 36.074 1.00 88.62 163 SER A O 1
ATOM 1209 N N . ILE A 1 164 ? -34.615 -7.229 38.101 1.00 91.62 164 ILE A N 1
ATOM 1210 C CA . ILE A 1 164 ? -33.333 -7.795 38.533 1.00 91.62 164 ILE A CA 1
ATOM 1211 C C . ILE A 1 164 ? -33.112 -9.149 37.863 1.00 91.62 164 ILE A C 1
ATOM 1213 O O . ILE A 1 164 ? -33.982 -10.023 37.888 1.00 91.62 164 ILE A O 1
ATOM 1217 N N . LYS A 1 165 ? -31.939 -9.327 37.258 1.00 94.00 165 LYS A N 1
ATOM 1218 C CA . LYS A 1 165 ? -31.528 -10.567 36.598 1.00 94.00 165 LYS A CA 1
ATOM 1219 C C . LYS A 1 165 ? -30.116 -10.928 37.008 1.00 94.00 165 LYS A C 1
ATOM 1221 O O . LYS A 1 165 ? -29.252 -10.065 37.081 1.00 94.00 165 LYS A O 1
ATOM 1226 N N . ALA A 1 166 ? -29.887 -12.216 37.213 1.00 93.69 166 ALA A N 1
ATOM 1227 C CA . ALA A 1 166 ? -28.546 -12.754 37.345 1.00 93.69 166 ALA A CA 1
ATOM 1228 C C . ALA A 1 166 ? -28.154 -13.440 36.030 1.00 93.69 166 ALA A C 1
ATOM 1230 O O . ALA A 1 166 ? -28.923 -14.258 35.519 1.00 93.69 166 ALA A O 1
ATOM 1231 N N . LEU A 1 167 ? -26.982 -13.116 35.493 1.00 93.38 167 LEU A N 1
ATOM 1232 C CA . LEU A 1 167 ? -26.439 -13.725 34.280 1.00 93.38 167 LEU A CA 1
ATOM 1233 C C . LEU A 1 167 ? -24.937 -13.953 34.407 1.00 93.38 167 LEU A C 1
ATOM 1235 O O . LEU A 1 167 ? -24.259 -13.272 35.174 1.00 93.38 167 LEU A O 1
ATOM 1239 N N . ASP A 1 168 ? -24.441 -14.901 33.626 1.00 90.56 168 ASP A N 1
ATOM 1240 C CA . ASP A 1 168 ? -23.011 -15.132 33.486 1.00 90.56 168 ASP A CA 1
ATOM 1241 C C . ASP A 1 168 ? -22.478 -14.178 32.411 1.00 90.56 168 ASP A C 1
ATOM 1243 O O . ASP A 1 168 ? -22.989 -14.143 31.285 1.00 90.56 168 ASP A O 1
ATOM 1247 N N . ILE A 1 169 ? -21.504 -13.348 32.782 1.00 89.25 169 ILE A N 1
ATOM 1248 C CA . ILE A 1 169 ? -20.800 -12.437 31.878 1.00 89.25 169 ILE A CA 1
ATOM 1249 C C . ILE A 1 169 ? -19.365 -12.912 31.691 1.00 89.25 169 ILE A C 1
ATOM 1251 O O . ILE A 1 169 ? -18.744 -13.427 32.616 1.00 89.25 169 ILE A O 1
ATOM 1255 N N . HIS A 1 170 ? -18.835 -12.704 30.490 1.00 86.12 170 HIS A N 1
ATOM 1256 C CA . HIS A 1 170 ? -17.483 -13.104 30.122 1.00 86.12 170 HIS A CA 1
ATOM 1257 C C . HIS A 1 170 ? -16.649 -11.883 29.723 1.00 86.12 170 HIS A C 1
ATOM 1259 O O . HIS A 1 170 ? -17.181 -10.895 29.206 1.00 86.12 170 HIS A O 1
ATOM 1265 N N . THR A 1 171 ? -15.338 -11.960 29.948 1.00 86.00 171 THR A N 1
ATOM 1266 C CA . THR A 1 171 ? -14.363 -10.951 29.512 1.00 86.00 171 THR A CA 1
ATOM 1267 C C . THR A 1 171 ? -13.512 -11.484 28.367 1.00 86.00 171 THR A C 1
ATOM 1269 O O . THR A 1 171 ? -13.165 -12.655 28.331 1.00 86.00 171 THR A O 1
ATOM 1272 N N . THR A 1 172 ? -13.156 -10.627 27.416 1.00 81.25 172 THR A N 1
ATOM 1273 C CA . THR A 1 172 ? -12.337 -10.984 26.250 1.00 81.25 172 THR A CA 1
ATOM 1274 C C . THR A 1 172 ? -10.949 -10.369 26.370 1.00 81.25 172 THR A C 1
ATOM 1276 O O . THR A 1 172 ? -10.810 -9.248 26.846 1.00 81.25 172 THR A O 1
ATOM 1279 N N . HIS A 1 173 ? -9.908 -11.059 25.909 1.00 79.19 173 HIS A N 1
ATOM 1280 C CA . HIS A 1 173 ? -8.552 -10.505 25.889 1.00 79.19 173 HIS A CA 1
ATOM 1281 C C . HIS A 1 173 ? -8.396 -9.412 24.826 1.00 79.19 173 HIS A C 1
ATOM 1283 O O . HIS A 1 173 ? -8.716 -9.640 23.657 1.00 79.19 173 HIS A O 1
ATOM 1289 N N . VAL A 1 174 ? -7.850 -8.252 25.214 1.00 75.50 174 VAL A N 1
ATOM 1290 C CA . VAL A 1 174 ? -7.538 -7.147 24.283 1.00 75.50 174 VAL A CA 1
ATOM 1291 C C . VAL A 1 174 ? -6.577 -7.590 23.186 1.00 75.50 174 VAL A C 1
ATOM 1293 O O . VAL A 1 174 ? -6.766 -7.197 22.040 1.00 75.50 174 VAL A O 1
ATOM 1296 N N . ASP A 1 175 ? -5.629 -8.468 23.511 1.00 73.88 175 ASP A N 1
ATOM 1297 C CA . ASP A 1 175 ? -4.606 -8.991 22.598 1.00 73.88 175 ASP A CA 1
ATOM 1298 C C . ASP A 1 175 ? -5.220 -9.620 21.334 1.00 73.88 175 ASP A C 1
ATOM 1300 O O . ASP A 1 175 ? -4.647 -9.565 20.251 1.00 73.88 175 ASP A O 1
ATOM 1304 N N . THR A 1 176 ? -6.438 -10.167 21.437 1.00 72.12 176 THR A N 1
ATOM 1305 C CA . THR A 1 176 ? -7.164 -10.746 20.288 1.00 72.12 176 THR A CA 1
ATOM 1306 C C . THR A 1 176 ? -7.668 -9.701 19.284 1.00 72.12 176 THR A C 1
ATOM 1308 O O . THR A 1 176 ? -8.086 -10.046 18.179 1.00 72.12 176 THR A O 1
ATOM 1311 N N . LEU A 1 177 ? -7.647 -8.423 19.664 1.00 76.56 177 LEU A N 1
ATOM 1312 C CA . LEU A 1 177 ? -8.151 -7.274 18.908 1.00 76.56 177 LEU A CA 1
ATOM 1313 C C . LEU A 1 177 ? -7.047 -6.284 18.533 1.00 76.56 177 LEU A C 1
ATOM 1315 O O . LEU A 1 177 ? -7.330 -5.254 17.906 1.00 76.56 177 LEU A O 1
ATOM 1319 N N . GLU A 1 178 ? -5.812 -6.572 18.936 1.00 78.50 178 GLU A N 1
ATOM 1320 C CA . GLU A 1 178 ? -4.648 -5.809 18.525 1.00 78.50 178 GLU A CA 1
ATOM 1321 C C . GLU A 1 178 ? -4.371 -6.000 17.034 1.00 78.50 178 GLU A C 1
ATOM 1323 O O . GLU A 1 178 ? -4.786 -6.968 16.393 1.00 78.50 178 GLU A O 1
ATOM 1328 N N . THR A 1 179 ? -3.694 -5.015 16.450 1.00 84.12 179 THR A N 1
ATOM 1329 C CA . THR A 1 179 ? -3.287 -5.101 15.049 1.00 84.12 179 THR A CA 1
ATOM 1330 C C . THR A 1 179 ? -2.002 -5.913 14.962 1.00 84.12 179 THR A C 1
ATOM 1332 O O . THR A 1 179 ? -0.918 -5.384 15.178 1.00 84.12 179 THR A O 1
ATOM 1335 N N . ASP A 1 180 ? -2.137 -7.193 14.634 1.00 86.12 180 ASP A N 1
ATOM 1336 C CA . ASP A 1 180 ? -1.034 -8.133 14.403 1.00 86.12 180 ASP A CA 1
ATOM 1337 C C . ASP A 1 180 ? -0.633 -8.221 12.919 1.00 86.12 180 ASP A C 1
ATOM 1339 O O . ASP A 1 180 ? 0.498 -8.571 12.578 1.00 86.12 180 ASP A O 1
ATOM 1343 N N . ARG A 1 181 ? -1.566 -7.894 12.018 1.00 88.06 181 ARG A N 1
ATOM 1344 C CA . ARG A 1 181 ? -1.400 -7.944 10.563 1.00 88.06 181 ARG A CA 1
ATOM 1345 C C . ARG A 1 181 ? -1.949 -6.684 9.899 1.00 88.06 181 ARG A C 1
ATOM 1347 O O . ARG A 1 181 ? -3.064 -6.243 10.175 1.00 88.06 181 ARG A O 1
ATOM 1354 N N . CYS A 1 182 ? -1.176 -6.153 8.954 1.00 90.50 182 CYS A N 1
ATOM 1355 C CA . CYS A 1 182 ? -1.565 -5.054 8.078 1.00 90.50 182 CYS A CA 1
ATOM 1356 C C . CYS A 1 182 ? -1.100 -5.353 6.646 1.00 90.50 182 CYS A C 1
ATOM 1358 O O . CYS A 1 182 ? -0.047 -5.956 6.444 1.00 90.50 182 CYS A O 1
ATOM 1360 N N . ILE A 1 183 ? -1.897 -4.958 5.657 1.00 89.31 183 ILE A N 1
ATOM 1361 C CA . ILE A 1 183 ? -1.580 -5.073 4.234 1.00 89.31 183 ILE A CA 1
ATOM 1362 C C . ILE A 1 183 ? -1.496 -3.674 3.651 1.00 89.31 183 ILE A C 1
ATOM 1364 O O . ILE A 1 183 ? -2.429 -2.883 3.791 1.00 89.31 183 ILE A O 1
ATOM 1368 N N . GLU A 1 184 ? -0.414 -3.408 2.927 1.00 90.94 184 GLU A N 1
ATOM 1369 C CA . GLU A 1 184 ? -0.370 -2.305 1.981 1.00 90.94 184 GLU A CA 1
ATOM 1370 C C . GLU A 1 184 ? -0.900 -2.790 0.624 1.00 90.94 184 GLU A C 1
ATOM 1372 O O . GLU A 1 184 ? -0.292 -3.619 -0.050 1.00 90.94 184 GLU A O 1
ATOM 1377 N N . PHE A 1 185 ? -2.060 -2.283 0.216 1.00 88.75 185 PHE A N 1
ATOM 1378 C CA . PHE A 1 185 ? -2.684 -2.595 -1.063 1.00 88.75 185 PHE A CA 1
ATOM 1379 C C . PHE A 1 185 ? -2.799 -1.326 -1.904 1.00 88.75 185 PHE A C 1
ATOM 1381 O O . PHE A 1 185 ? -3.681 -0.495 -1.685 1.00 88.75 185 PHE A O 1
ATOM 1388 N N . CYS A 1 186 ? -1.897 -1.167 -2.876 1.00 89.12 186 CYS A N 1
ATOM 1389 C CA . CYS A 1 186 ? -1.874 -0.018 -3.788 1.00 89.12 186 CYS A CA 1
ATOM 1390 C C . CYS A 1 186 ? -1.867 1.348 -3.063 1.00 89.12 186 CYS A C 1
ATOM 1392 O O . CYS A 1 186 ? -2.519 2.294 -3.514 1.00 89.12 186 CYS A O 1
ATOM 1394 N N . GLY A 1 187 ? -1.145 1.437 -1.941 1.00 90.50 187 GLY A N 1
ATOM 1395 C CA . GLY A 1 187 ? -1.073 2.613 -1.071 1.00 90.50 187 GLY A CA 1
ATOM 1396 C C . GLY A 1 187 ? -2.239 2.777 -0.090 1.00 90.50 187 GLY A C 1
ATOM 1397 O O . GLY A 1 187 ? -2.341 3.817 0.556 1.00 90.50 187 GLY A O 1
ATOM 1398 N N . ALA A 1 188 ? -3.116 1.779 0.049 1.00 93.62 188 ALA A N 1
ATOM 1399 C CA . ALA A 1 188 ? -4.068 1.688 1.152 1.00 93.62 188 ALA A CA 1
ATOM 1400 C C . ALA A 1 188 ? -3.558 0.734 2.232 1.00 93.62 188 ALA A C 1
ATOM 1402 O O . ALA A 1 188 ? -3.196 -0.397 1.925 1.00 93.62 188 ALA A O 1
ATOM 1403 N N . TYR A 1 189 ? -3.594 1.161 3.491 1.00 94.31 189 TYR A N 1
ATOM 1404 C CA . TYR A 1 189 ? -3.325 0.300 4.637 1.00 94.31 189 TYR A CA 1
ATOM 1405 C C . TYR A 1 189 ? -4.620 -0.329 5.127 1.00 94.31 189 TYR A C 1
ATOM 1407 O O . TYR A 1 189 ? -5.570 0.374 5.488 1.00 94.31 189 TYR A O 1
ATOM 1415 N N . ILE A 1 190 ? -4.646 -1.657 5.126 1.00 93.12 190 ILE A N 1
ATOM 1416 C CA . ILE A 1 190 ? -5.814 -2.468 5.447 1.00 93.12 190 ILE A CA 1
ATOM 1417 C C . ILE A 1 190 ? -5.462 -3.415 6.593 1.00 93.12 190 ILE A C 1
ATOM 1419 O O . ILE A 1 190 ? -4.434 -4.085 6.555 1.00 93.12 190 ILE A O 1
ATOM 1423 N N . GLN A 1 191 ? -6.334 -3.505 7.592 1.00 92.25 191 GLN A N 1
ATOM 1424 C CA . GLN A 1 191 ? -6.168 -4.360 8.771 1.00 92.25 191 GLN A CA 1
ATOM 1425 C C . GLN A 1 191 ? -7.524 -4.838 9.297 1.00 92.25 191 GLN A C 1
ATOM 1427 O O . GLN A 1 191 ? -8.578 -4.412 8.815 1.00 92.25 191 GLN A O 1
ATOM 1432 N N . ARG A 1 192 ? -7.509 -5.680 10.335 1.00 91.25 192 ARG A N 1
ATOM 1433 C CA . ARG A 1 192 ? -8.718 -5.954 11.116 1.00 91.25 192 ARG A CA 1
ATOM 1434 C C . ARG A 1 192 ? -9.175 -4.693 11.874 1.00 91.25 192 ARG A C 1
ATOM 1436 O O . ARG A 1 192 ? -8.333 -3.908 12.323 1.00 91.25 192 ARG A O 1
ATOM 1443 N N . PRO A 1 193 ? -10.496 -4.475 12.038 1.00 89.31 193 PRO A N 1
ATOM 1444 C CA . PRO A 1 193 ? -11.031 -3.386 12.846 1.00 89.31 193 PRO A CA 1
ATOM 1445 C C . PRO A 1 193 ? -10.507 -3.477 14.281 1.00 89.31 193 PRO A C 1
ATOM 1447 O O . PRO A 1 193 ? -10.839 -4.419 15.007 1.00 89.31 193 PRO A O 1
ATOM 1450 N N . HIS A 1 194 ? -9.710 -2.486 14.683 1.00 87.12 194 HIS A N 1
ATOM 1451 C CA . HIS A 1 194 ? -9.225 -2.359 16.055 1.00 87.12 194 HIS A CA 1
ATOM 1452 C C . HIS A 1 194 ? -10.373 -1.989 17.008 1.00 87.12 194 HIS A C 1
ATOM 1454 O O . HIS A 1 194 ? -11.438 -1.533 16.577 1.00 87.12 194 HIS A O 1
ATOM 1460 N N . LEU A 1 195 ? -10.148 -2.150 18.316 1.00 83.62 195 LEU A N 1
ATOM 1461 C CA . LEU A 1 195 ? -11.170 -2.006 19.362 1.00 83.62 195 LEU A CA 1
ATOM 1462 C C . LEU A 1 195 ? -12.030 -0.735 19.213 1.00 83.62 195 LEU A C 1
ATOM 1464 O O . LEU A 1 195 ? -13.256 -0.818 19.172 1.00 83.62 195 LEU A O 1
ATOM 1468 N N . ALA A 1 196 ? -11.407 0.434 19.034 1.00 81.94 196 ALA A N 1
ATOM 1469 C CA . ALA A 1 196 ? -12.136 1.699 18.882 1.00 81.94 196 ALA A CA 1
ATOM 1470 C C . ALA A 1 196 ? -13.090 1.727 17.667 1.00 81.94 196 ALA A C 1
ATOM 1472 O O . ALA A 1 196 ? -14.191 2.262 17.777 1.00 81.94 196 ALA A O 1
ATOM 1473 N N . VAL A 1 197 ? -12.727 1.109 16.532 1.00 86.75 197 VAL A N 1
ATOM 1474 C CA . VAL A 1 197 ? -13.640 0.986 15.377 1.00 86.75 197 VAL A CA 1
ATOM 1475 C C . VAL A 1 197 ? -14.846 0.139 15.764 1.00 86.75 197 VAL A C 1
ATOM 1477 O O . VAL A 1 197 ? -15.980 0.523 15.484 1.00 86.75 197 VAL A O 1
ATOM 1480 N N . ARG A 1 198 ? -14.616 -0.990 16.445 1.00 87.62 198 ARG A N 1
ATOM 1481 C CA . ARG A 1 198 ? -15.679 -1.921 16.852 1.00 87.62 198 ARG A CA 1
ATOM 1482 C C . ARG A 1 198 ? -16.691 -1.279 17.801 1.00 87.62 198 ARG A C 1
ATOM 1484 O O . ARG A 1 198 ? -17.877 -1.565 17.691 1.00 87.62 198 ARG A O 1
ATOM 1491 N N . HIS A 1 199 ? -16.258 -0.363 18.665 1.00 81.88 199 HIS A N 1
ATOM 1492 C CA . HIS A 1 199 ? -17.168 0.410 19.519 1.00 81.88 199 HIS A CA 1
ATOM 1493 C C . HIS A 1 199 ? -18.030 1.415 18.745 1.00 81.88 199 HIS A C 1
ATOM 1495 O O . HIS A 1 199 ? -19.153 1.711 19.140 1.00 81.88 199 HIS A O 1
ATOM 1501 N N . CYS A 1 200 ? -17.559 1.945 17.617 1.00 81.00 200 CYS A N 1
ATOM 1502 C CA . CYS A 1 200 ? -18.351 2.882 16.815 1.00 81.00 200 CYS A CA 1
ATOM 1503 C C . CYS A 1 200 ? -19.402 2.181 15.932 1.00 81.00 200 CYS A C 1
ATOM 1505 O O . CYS A 1 200 ? -20.358 2.817 15.472 1.00 81.00 200 CYS A O 1
ATOM 1507 N N . LEU A 1 201 ? -19.255 0.877 15.701 1.00 83.69 201 LEU A N 1
ATOM 1508 C CA . LEU A 1 201 ? -20.127 0.081 14.842 1.00 83.69 201 LEU A CA 1
ATOM 1509 C C . LEU A 1 201 ? -21.285 -0.544 15.625 1.00 83.69 201 LEU A C 1
ATOM 1511 O O . LEU A 1 201 ? -21.151 -0.871 16.796 1.00 83.69 201 LEU A O 1
ATOM 1515 N N . ASP A 1 202 ? -22.423 -0.714 14.953 1.00 82.31 202 ASP A N 1
ATOM 1516 C CA . ASP A 1 202 ? -23.593 -1.409 15.525 1.00 82.31 202 ASP A CA 1
ATOM 1517 C C . ASP A 1 202 ? -23.613 -2.875 15.068 1.00 82.31 202 ASP A C 1
ATOM 1519 O O . ASP A 1 202 ? -24.039 -3.773 15.784 1.00 82.31 202 ASP A O 1
ATOM 1523 N N . ALA A 1 203 ? -23.084 -3.126 13.870 1.00 84.75 203 ALA A N 1
ATOM 1524 C CA . ALA A 1 203 ? -22.828 -4.448 13.325 1.00 84.75 203 ALA A CA 1
ATOM 1525 C C . ALA A 1 203 ? -21.485 -4.435 12.592 1.00 84.75 203 ALA A C 1
ATOM 1527 O O . ALA A 1 203 ? -21.074 -3.398 12.064 1.00 84.75 203 ALA A O 1
ATOM 1528 N N . LEU A 1 204 ? -20.824 -5.592 12.537 1.00 87.62 204 LEU A N 1
ATOM 1529 C CA . LEU A 1 204 ? -19.548 -5.770 11.851 1.00 87.62 204 LEU A CA 1
ATOM 1530 C C . LEU A 1 204 ? -19.788 -6.353 10.446 1.00 87.62 204 LEU A C 1
ATOM 1532 O O . LEU A 1 204 ? -19.957 -7.564 10.314 1.00 87.62 204 LEU A O 1
ATOM 1536 N N . PRO A 1 205 ? -19.856 -5.528 9.382 1.00 88.31 205 PRO A N 1
ATOM 1537 C CA . PRO A 1 205 ? -20.167 -6.015 8.038 1.00 88.31 205 PRO A CA 1
ATOM 1538 C C . PRO A 1 205 ? -19.018 -6.808 7.396 1.00 88.31 205 PRO A C 1
ATOM 1540 O O . PRO A 1 205 ? -19.261 -7.570 6.460 1.00 88.31 205 PRO A O 1
ATOM 1543 N N . SER A 1 206 ? -17.785 -6.581 7.854 1.00 92.00 206 SER A N 1
ATOM 1544 C CA . SER A 1 206 ? -16.550 -7.218 7.393 1.00 92.00 206 SER A CA 1
ATOM 1545 C C . SER A 1 206 ? -15.430 -6.954 8.403 1.00 92.00 206 SER A C 1
ATOM 1547 O O . SER A 1 206 ? -15.462 -5.932 9.090 1.00 92.00 206 SER A O 1
ATOM 1549 N N . GLU A 1 207 ? -14.427 -7.829 8.467 1.00 91.25 207 GLU A N 1
ATOM 1550 C CA . GLU A 1 207 ? -13.175 -7.591 9.196 1.00 91.25 207 GLU A CA 1
ATOM 1551 C C . GLU A 1 207 ? -12.069 -6.969 8.331 1.00 91.25 207 GLU A C 1
ATOM 1553 O O . GLU A 1 207 ? -10.899 -6.985 8.701 1.00 91.25 207 GLU A O 1
ATOM 1558 N N . VAL A 1 208 ? -12.412 -6.415 7.171 1.00 93.62 208 VAL A N 1
ATOM 1559 C CA . VAL A 1 208 ? -11.458 -5.767 6.268 1.00 93.62 208 VAL A CA 1
ATOM 1560 C C . VAL A 1 208 ? -11.622 -4.255 6.372 1.00 93.62 208 VAL A C 1
ATOM 1562 O O . VAL A 1 208 ? -12.507 -3.672 5.742 1.00 93.62 208 VAL A O 1
ATOM 1565 N N . TYR A 1 209 ? -10.788 -3.608 7.180 1.00 92.69 209 TYR A N 1
ATOM 1566 C CA . TYR A 1 209 ? -10.862 -2.176 7.458 1.00 92.69 209 TYR A CA 1
ATOM 1567 C C . TYR A 1 209 ? -9.720 -1.412 6.795 1.00 92.69 209 TYR A C 1
ATOM 1569 O O . TYR A 1 209 ? -8.552 -1.700 7.032 1.00 92.69 209 TYR A O 1
ATOM 1577 N N . VAL A 1 210 ? -10.064 -0.414 5.982 1.00 93.31 210 VAL A N 1
ATOM 1578 C CA . VAL A 1 210 ? -9.108 0.525 5.390 1.00 93.31 210 VAL A CA 1
ATOM 1579 C C . VAL A 1 210 ? -8.794 1.596 6.428 1.00 93.31 210 VAL A C 1
ATOM 1581 O O . VAL A 1 210 ? -9.606 2.491 6.648 1.00 93.31 210 VAL A O 1
ATOM 1584 N N . THR A 1 211 ? -7.629 1.533 7.065 1.00 91.44 211 THR A N 1
ATOM 1585 C CA . THR A 1 211 ? -7.228 2.507 8.092 1.00 91.44 211 THR A CA 1
ATOM 1586 C C . THR A 1 211 ? -6.780 3.819 7.467 1.00 91.44 211 THR A C 1
ATOM 1588 O O . THR A 1 211 ? -7.205 4.896 7.887 1.00 91.44 211 THR A O 1
ATOM 1591 N N . PHE A 1 212 ? -5.926 3.736 6.448 1.00 91.00 212 PHE A N 1
ATOM 1592 C CA . PHE A 1 212 ? -5.281 4.896 5.849 1.00 91.00 212 PHE A CA 1
ATOM 1593 C C . PHE A 1 212 ? -5.094 4.698 4.350 1.00 91.00 212 PHE A C 1
ATOM 1595 O O . PHE A 1 212 ? -4.977 3.573 3.872 1.00 91.00 212 PHE A O 1
ATOM 1602 N N . VAL A 1 213 ? -5.052 5.803 3.614 1.00 94.12 213 VAL A N 1
ATOM 1603 C CA . VAL A 1 213 ? -4.749 5.817 2.186 1.00 94.12 213 VAL A CA 1
ATOM 1604 C C . VAL A 1 213 ? -3.712 6.904 1.948 1.00 94.12 213 VAL A C 1
ATOM 1606 O O . VAL A 1 213 ? -3.912 8.051 2.344 1.00 94.12 213 VAL A O 1
ATOM 1609 N N . ILE A 1 214 ? -2.592 6.527 1.335 1.00 92.12 214 ILE A N 1
ATOM 1610 C CA . ILE A 1 214 ? -1.478 7.428 1.045 1.00 92.12 214 ILE A CA 1
ATOM 1611 C C . ILE A 1 214 ? -1.912 8.412 -0.052 1.00 92.12 214 ILE A C 1
ATOM 1613 O O . ILE A 1 214 ? -2.299 7.959 -1.136 1.00 92.12 214 ILE A O 1
ATOM 1617 N N . PRO A 1 215 ? -1.814 9.735 0.168 1.00 90.25 215 PRO A N 1
ATOM 1618 C CA . PRO A 1 215 ? -2.115 10.726 -0.861 1.00 90.25 215 PRO A CA 1
ATOM 1619 C C . PRO A 1 215 ? -1.297 10.505 -2.140 1.00 90.25 215 PRO A C 1
ATOM 1621 O O . PRO A 1 215 ? -0.091 10.270 -2.092 1.00 90.25 215 PRO A O 1
ATOM 1624 N N . GLY A 1 216 ? -1.948 10.575 -3.299 1.00 85.88 216 GLY A N 1
ATOM 1625 C CA . GLY A 1 216 ? -1.333 10.375 -4.614 1.00 85.88 216 GLY A CA 1
ATOM 1626 C C . GLY A 1 216 ? -1.153 8.914 -5.045 1.00 85.88 216 GLY A C 1
ATOM 1627 O O . GLY A 1 216 ? -0.860 8.675 -6.225 1.00 85.88 216 GLY A O 1
ATOM 1628 N N . SER A 1 217 ? -1.369 7.950 -4.143 1.00 89.44 217 SER A N 1
ATOM 1629 C CA . SER A 1 217 ? -1.331 6.515 -4.449 1.00 89.44 217 SER A CA 1
ATOM 1630 C C . SER A 1 217 ? -2.439 6.094 -5.423 1.00 89.44 217 SER A C 1
ATOM 1632 O O . SER A 1 217 ? -3.426 6.816 -5.596 1.00 89.44 217 SER A O 1
ATOM 1634 N N . PRO A 1 218 ? -2.342 4.914 -6.067 1.00 91.31 218 PRO A N 1
ATOM 1635 C CA . PRO A 1 218 ? -3.444 4.411 -6.875 1.00 91.31 218 PRO A CA 1
ATOM 1636 C C . PRO A 1 218 ? -4.752 4.304 -6.079 1.00 91.31 218 PRO A C 1
ATOM 1638 O O . PRO A 1 218 ? -5.791 4.706 -6.594 1.00 91.31 218 PRO A O 1
ATOM 1641 N N . ALA A 1 219 ? -4.717 3.840 -4.826 1.00 91.62 219 ALA A N 1
ATOM 1642 C CA . ALA A 1 219 ? -5.900 3.800 -3.969 1.00 91.62 219 ALA A CA 1
ATOM 1643 C C . ALA A 1 219 ? -6.556 5.184 -3.806 1.00 91.62 219 ALA A C 1
ATOM 1645 O O . ALA A 1 219 ? -7.773 5.298 -3.951 1.00 91.62 219 ALA A O 1
ATOM 1646 N N . ASP A 1 220 ? -5.757 6.233 -3.595 1.00 90.25 220 ASP A N 1
ATOM 1647 C CA . ASP A 1 220 ? -6.231 7.621 -3.503 1.00 90.25 220 ASP A CA 1
ATOM 1648 C C . ASP A 1 220 ? -6.819 8.120 -4.833 1.00 90.25 220 ASP A C 1
ATOM 1650 O O . ASP A 1 220 ? -7.941 8.623 -4.890 1.00 90.25 220 ASP A O 1
ATOM 1654 N N . ARG A 1 221 ? -6.117 7.883 -5.949 1.00 88.19 221 ARG A N 1
ATOM 1655 C CA . ARG A 1 221 ? -6.572 8.283 -7.295 1.00 88.19 221 ARG A CA 1
ATOM 1656 C C . ARG A 1 221 ? -7.873 7.603 -7.710 1.00 88.19 221 ARG A C 1
ATOM 1658 O O . ARG A 1 221 ? -8.696 8.220 -8.382 1.00 88.19 221 ARG A O 1
ATOM 1665 N N . TYR A 1 222 ? -8.068 6.349 -7.308 1.00 86.12 222 TYR A N 1
ATOM 1666 C CA . TYR A 1 222 ? -9.322 5.617 -7.501 1.00 86.12 222 TYR A CA 1
ATOM 1667 C C . TYR A 1 222 ? -10.352 5.888 -6.392 1.00 86.12 222 TYR A C 1
ATOM 1669 O O . TYR A 1 222 ? -11.398 5.241 -6.357 1.00 86.12 222 TYR A O 1
ATOM 1677 N N . SER A 1 223 ? -10.093 6.873 -5.525 1.00 89.19 223 SER A N 1
ATOM 1678 C CA . SER A 1 223 ? -11.008 7.357 -4.490 1.00 89.19 223 SER A CA 1
ATOM 1679 C C . SER A 1 223 ? -11.442 6.276 -3.500 1.00 89.19 223 SER A C 1
ATOM 1681 O O . SER A 1 223 ? -12.596 6.270 -3.067 1.00 89.19 223 SER A O 1
ATOM 1683 N N . LEU A 1 224 ? -10.540 5.360 -3.130 1.00 90.56 224 LEU A N 1
ATOM 1684 C CA . LEU A 1 224 ? -10.764 4.450 -2.010 1.00 90.56 224 LEU A CA 1
ATOM 1685 C C . LEU A 1 224 ? -10.795 5.284 -0.719 1.00 90.56 224 LEU A C 1
ATOM 1687 O O . LEU A 1 224 ? -9.772 5.850 -0.341 1.00 90.56 224 LEU A O 1
ATOM 1691 N N . PRO A 1 225 ? -11.942 5.411 -0.032 1.00 87.94 225 PRO A N 1
ATOM 1692 C CA . PRO A 1 225 ? -12.001 6.206 1.176 1.00 87.94 225 PRO A CA 1
ATOM 1693 C C . PRO A 1 225 ? -11.284 5.501 2.334 1.00 87.94 225 PRO A C 1
ATOM 1695 O O . PRO A 1 225 ? -11.561 4.321 2.593 1.00 87.94 225 PRO A O 1
ATOM 1698 N N . PRO A 1 226 ? -10.440 6.222 3.091 1.00 89.44 226 PRO A N 1
ATOM 1699 C CA . PRO A 1 226 ? -9.975 5.736 4.379 1.00 89.44 226 PRO A CA 1
ATOM 1700 C C . PRO A 1 226 ? -11.160 5.585 5.346 1.00 89.44 226 PRO A C 1
ATOM 1702 O O . PRO A 1 226 ? -12.241 6.142 5.130 1.00 89.44 226 PRO A O 1
ATOM 1705 N N . GLN A 1 227 ? -10.945 4.835 6.422 1.00 88.31 227 GLN A N 1
ATOM 1706 C CA . GLN A 1 227 ? -11.913 4.571 7.491 1.00 88.31 227 GLN A CA 1
ATOM 1707 C C . GLN A 1 227 ? -13.194 3.896 6.991 1.00 88.31 227 GLN A C 1
ATOM 1709 O O . GLN A 1 227 ? -14.315 4.234 7.383 1.00 88.31 227 GLN A O 1
ATOM 1714 N N . SER A 1 228 ? -13.035 2.935 6.085 1.00 90.81 228 SER A N 1
ATOM 1715 C CA . SER A 1 228 ? -14.150 2.204 5.492 1.00 90.81 228 SER A CA 1
ATOM 1716 C C . SER A 1 228 ? -13.947 0.697 5.569 1.00 90.81 228 SER A C 1
ATOM 1718 O O . SER A 1 228 ? -12.822 0.207 5.638 1.00 90.81 228 SER A O 1
ATOM 1720 N N . LEU A 1 229 ? -15.055 -0.043 5.587 1.00 91.81 229 LEU A N 1
ATOM 1721 C CA . LEU A 1 229 ? -15.045 -1.507 5.641 1.00 91.81 229 LEU A CA 1
ATOM 1722 C C . LEU A 1 229 ? -15.309 -2.083 4.253 1.00 91.81 229 LEU A C 1
ATOM 1724 O O . LEU A 1 229 ? -16.334 -1.767 3.638 1.00 91.81 229 LEU A O 1
ATOM 1728 N N . VAL A 1 230 ? -14.407 -2.936 3.771 1.00 92.62 230 VAL A N 1
ATOM 1729 C CA . VAL A 1 230 ? -14.525 -3.610 2.476 1.00 92.62 230 VAL A CA 1
ATOM 1730 C C . VAL A 1 230 ? -15.387 -4.851 2.635 1.00 92.62 230 VAL A C 1
ATOM 1732 O O . VAL A 1 230 ? -15.004 -5.804 3.298 1.00 92.62 230 VAL A O 1
ATOM 1735 N N . THR A 1 231 ? -16.555 -4.854 2.001 1.00 93.00 231 THR A N 1
ATOM 1736 C CA . THR A 1 231 ? -17.510 -5.975 2.109 1.00 93.00 231 THR A CA 1
ATOM 1737 C C . THR A 1 231 ? -17.496 -6.898 0.896 1.00 93.00 231 THR A C 1
ATOM 1739 O O . THR A 1 231 ? -17.887 -8.063 0.982 1.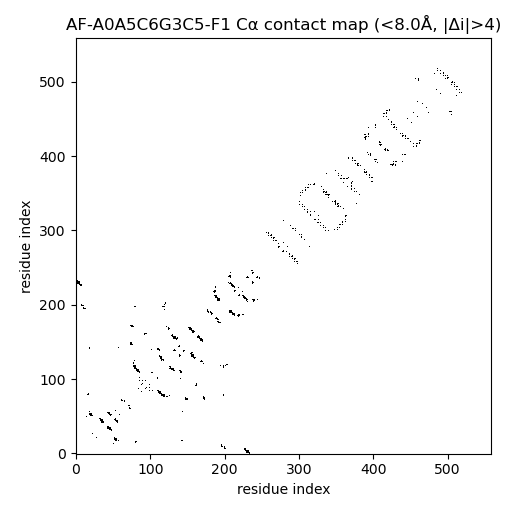00 93.00 231 THR A O 1
ATOM 1742 N N . MET A 1 232 ? -17.075 -6.374 -0.257 1.00 92.31 232 MET A N 1
ATOM 1743 C CA . MET A 1 232 ? -17.024 -7.106 -1.518 1.00 92.31 232 MET A CA 1
ATOM 1744 C C . MET A 1 232 ? -15.919 -6.566 -2.423 1.00 92.31 232 MET A C 1
ATOM 1746 O O . MET A 1 232 ? -15.670 -5.358 -2.445 1.00 92.31 232 MET A O 1
ATOM 1750 N N . ILE A 1 233 ? -15.355 -7.456 -3.237 1.00 88.94 233 ILE A N 1
ATOM 1751 C CA . ILE A 1 233 ? -14.408 -7.164 -4.313 1.00 88.94 233 ILE A CA 1
ATOM 1752 C C . ILE A 1 233 ? -14.956 -7.757 -5.612 1.00 88.94 233 ILE A C 1
ATOM 1754 O O . ILE A 1 233 ? -15.133 -8.968 -5.710 1.00 88.94 233 ILE A O 1
ATOM 1758 N N . ASN A 1 234 ? -15.229 -6.920 -6.620 1.00 84.69 234 ASN A N 1
ATOM 1759 C CA . ASN A 1 234 ? -15.766 -7.356 -7.922 1.00 84.69 234 ASN A CA 1
ATOM 1760 C C . ASN A 1 234 ? -16.994 -8.290 -7.794 1.00 84.69 234 ASN A C 1
ATOM 1762 O O . ASN A 1 234 ? -17.148 -9.240 -8.554 1.00 84.69 234 ASN A O 1
ATOM 1766 N N . GLY A 1 235 ? -17.855 -8.048 -6.800 1.00 83.56 235 GLY A N 1
ATOM 1767 C CA . GLY A 1 235 ? -19.040 -8.870 -6.522 1.00 83.56 235 GLY A CA 1
ATOM 1768 C C . GLY A 1 235 ? -18.792 -10.130 -5.681 1.00 83.56 235 GLY A C 1
ATOM 1769 O O . GLY A 1 235 ? -19.760 -10.739 -5.233 1.00 83.56 235 GLY A O 1
ATOM 1770 N N . ARG A 1 236 ? -17.536 -10.501 -5.395 1.00 87.00 236 ARG A N 1
ATOM 1771 C CA . ARG A 1 236 ? -17.195 -11.577 -4.447 1.00 87.00 236 ARG A CA 1
ATOM 1772 C C . ARG A 1 236 ? -17.214 -11.022 -3.018 1.00 87.00 236 ARG A C 1
ATOM 1774 O O . ARG A 1 236 ? -16.617 -9.976 -2.764 1.00 87.00 236 ARG A O 1
ATOM 1781 N N . ARG A 1 237 ? -17.917 -11.684 -2.092 1.00 89.12 237 ARG A N 1
ATOM 1782 C CA . ARG A 1 237 ? -17.997 -11.268 -0.679 1.00 89.12 237 ARG A CA 1
ATOM 1783 C C . ARG A 1 237 ? -16.661 -11.521 0.021 1.00 89.12 237 ARG A C 1
ATOM 1785 O O . ARG A 1 237 ? -16.099 -12.596 -0.135 1.00 89.12 237 ARG A O 1
ATOM 1792 N N . VAL A 1 238 ? -16.204 -10.548 0.804 1.00 91.81 238 VAL A N 1
ATOM 1793 C CA . VAL A 1 238 ? -15.021 -10.658 1.670 1.00 91.81 238 VAL A CA 1
ATOM 1794 C C . VAL A 1 238 ? -15.445 -10.324 3.092 1.00 91.81 238 VAL A C 1
ATOM 1796 O O . VAL A 1 238 ? -15.886 -9.208 3.369 1.00 91.81 238 VAL A O 1
ATOM 1799 N N . GLY A 1 239 ? -15.444 -11.347 3.946 1.00 86.44 239 GLY A N 1
ATOM 1800 C CA . GLY A 1 239 ? -15.931 -11.264 5.325 1.00 86.44 239 GLY A CA 1
ATOM 1801 C C . GLY A 1 239 ? -14.808 -11.088 6.337 1.00 86.44 239 GLY A C 1
ATOM 1802 O O . GLY A 1 239 ? -14.997 -10.411 7.343 1.00 86.44 239 GLY A O 1
ATOM 1803 N N . ASP A 1 240 ? -13.643 -11.646 6.034 1.00 89.81 240 ASP A N 1
ATOM 1804 C CA . ASP A 1 240 ? -12.467 -11.626 6.890 1.00 89.81 240 ASP A CA 1
ATOM 1805 C C . ASP A 1 240 ? -11.206 -11.236 6.109 1.00 89.81 240 ASP A C 1
ATOM 1807 O O . ASP A 1 240 ? -11.196 -11.122 4.877 1.00 89.81 240 ASP A O 1
ATOM 1811 N N . PHE A 1 241 ? -10.135 -11.001 6.860 1.00 86.81 241 PHE A N 1
ATOM 1812 C CA . PHE A 1 241 ? -8.868 -10.525 6.325 1.00 86.81 241 PHE A CA 1
ATOM 1813 C C . PHE A 1 241 ? -8.200 -11.514 5.356 1.00 86.81 241 PHE A C 1
ATOM 1815 O O . PHE A 1 241 ? -7.575 -11.081 4.391 1.00 86.81 241 PHE A O 1
ATOM 1822 N N . ASP A 1 242 ? -8.356 -12.824 5.558 1.00 89.50 242 ASP A N 1
ATOM 1823 C CA . ASP A 1 242 ? -7.738 -13.840 4.699 1.00 89.50 242 ASP A CA 1
ATOM 1824 C C . ASP A 1 242 ? -8.522 -13.996 3.388 1.00 89.50 242 ASP A C 1
ATOM 1826 O O . ASP A 1 242 ? -7.932 -13.978 2.307 1.00 89.50 242 ASP A O 1
ATOM 1830 N N . SER A 1 243 ? -9.857 -13.960 3.452 1.00 91.69 243 SER A N 1
ATOM 1831 C CA . SER A 1 243 ? -10.727 -13.932 2.273 1.00 91.69 243 SER A CA 1
ATOM 1832 C C . SER A 1 243 ? -10.425 -12.741 1.353 1.00 91.69 243 SER A C 1
ATOM 1834 O O . SER A 1 243 ? -10.505 -12.858 0.128 1.00 91.69 243 SER A O 1
ATOM 1836 N N . PHE A 1 244 ? -10.035 -11.591 1.921 1.00 91.06 244 PHE A N 1
ATOM 1837 C CA . PHE A 1 244 ? -9.581 -10.435 1.148 1.00 91.06 244 PHE A CA 1
ATOM 1838 C C . PHE A 1 244 ? -8.307 -10.738 0.362 1.00 91.06 244 PHE A C 1
ATOM 1840 O O . PHE A 1 244 ? -8.249 -10.445 -0.835 1.00 91.06 244 PHE A O 1
ATOM 1847 N N . VAL A 1 245 ? -7.307 -11.335 1.018 1.00 89.06 245 VAL A N 1
ATOM 1848 C CA . VAL A 1 245 ? -6.033 -11.706 0.388 1.00 89.06 245 VAL A CA 1
ATOM 1849 C C . VAL A 1 245 ? -6.263 -12.705 -0.738 1.00 89.06 245 VAL A C 1
ATOM 1851 O O . VAL A 1 245 ? -5.739 -12.512 -1.835 1.00 89.06 245 VAL A O 1
ATOM 1854 N N . ASP A 1 246 ? -7.076 -13.729 -0.496 1.00 89.19 246 ASP A N 1
ATOM 1855 C CA . ASP A 1 246 ? -7.346 -14.780 -1.474 1.00 89.19 246 ASP A CA 1
ATOM 1856 C C . ASP A 1 246 ? -8.042 -14.225 -2.717 1.00 89.19 246 ASP A C 1
ATOM 1858 O O . ASP A 1 246 ? -7.615 -14.485 -3.844 1.00 89.19 246 ASP A O 1
ATOM 1862 N N . VAL A 1 247 ? -9.068 -13.386 -2.539 1.00 87.94 247 VAL A N 1
ATOM 1863 C CA . VAL A 1 247 ? -9.753 -12.750 -3.671 1.00 87.94 247 VAL A CA 1
ATOM 1864 C C . VAL A 1 247 ? -8.822 -11.790 -4.414 1.00 87.94 247 VAL A C 1
ATOM 1866 O O . VAL A 1 247 ? -8.834 -11.769 -5.645 1.00 87.94 247 VAL A O 1
ATOM 1869 N N . ALA A 1 248 ? -8.000 -11.015 -3.702 1.00 83.88 248 ALA A N 1
ATOM 1870 C CA . ALA A 1 248 ? -7.028 -10.121 -4.326 1.00 83.88 248 ALA A CA 1
ATOM 1871 C C . ALA A 1 248 ? -5.997 -10.893 -5.172 1.00 83.88 248 ALA A C 1
ATOM 1873 O O . ALA A 1 248 ? -5.689 -10.467 -6.286 1.00 83.88 248 ALA A O 1
ATOM 1874 N N . ARG A 1 249 ? -5.521 -12.049 -4.690 1.00 83.56 249 ARG A N 1
ATOM 1875 C CA . ARG A 1 249 ? -4.611 -12.939 -5.432 1.00 83.56 249 ARG A CA 1
ATOM 1876 C C . ARG A 1 249 ? -5.280 -13.574 -6.645 1.00 83.56 249 ARG A C 1
ATOM 1878 O O . ARG A 1 249 ? -4.743 -13.458 -7.743 1.00 83.56 249 ARG A O 1
ATOM 1885 N N . CYS A 1 250 ? -6.482 -14.128 -6.492 1.00 81.69 250 CYS A N 1
ATOM 1886 C CA . CYS A 1 250 ? -7.231 -14.714 -7.610 1.00 81.69 250 CYS A CA 1
ATOM 1887 C C . CYS A 1 250 ? -7.432 -13.712 -8.758 1.00 81.69 250 CYS A C 1
ATOM 1889 O O . CYS A 1 250 ? -7.330 -14.069 -9.922 1.00 81.69 250 CYS A O 1
ATOM 1891 N N . LEU A 1 251 ? -7.677 -12.431 -8.456 1.00 75.94 251 LEU A N 1
ATOM 1892 C CA . LEU A 1 251 ? -7.817 -11.406 -9.497 1.00 75.94 251 LEU A CA 1
ATOM 1893 C C . LEU A 1 251 ? -6.528 -11.160 -10.290 1.00 75.94 251 LEU A C 1
ATOM 1895 O O . LEU A 1 251 ? -6.595 -10.719 -11.440 1.00 75.94 251 LEU A O 1
ATOM 1899 N N . SER A 1 252 ? -5.365 -11.399 -9.686 1.00 68.62 252 SER A N 1
ATOM 1900 C CA . SER A 1 252 ? -4.088 -11.321 -10.398 1.00 68.62 252 SER A CA 1
ATOM 1901 C C . SER A 1 252 ? -3.884 -12.517 -11.333 1.00 68.62 252 SER A C 1
ATOM 1903 O O . SER A 1 252 ? -3.423 -12.336 -12.460 1.00 68.62 252 SER A O 1
ATOM 1905 N N . GLU A 1 253 ? -4.318 -13.706 -10.916 1.00 71.19 253 GLU A N 1
ATOM 1906 C CA . GLU A 1 253 ? -4.289 -14.934 -11.717 1.00 71.19 253 GLU A CA 1
ATOM 1907 C C . GLU A 1 253 ? -5.281 -14.855 -12.888 1.00 71.19 253 GLU A C 1
ATOM 1909 O O . GLU A 1 253 ? -4.864 -14.978 -14.039 1.00 71.19 253 GLU A O 1
ATOM 1914 N N . ASP A 1 254 ? -6.540 -14.474 -12.629 1.00 73.69 254 ASP A N 1
ATOM 1915 C CA . ASP A 1 254 ? -7.577 -14.254 -13.653 1.00 73.69 254 ASP A CA 1
ATOM 1916 C C . ASP A 1 254 ? -7.101 -13.243 -14.720 1.00 73.69 254 ASP A C 1
ATOM 1918 O O . ASP A 1 254 ? -7.317 -13.407 -15.924 1.00 73.69 254 ASP A O 1
ATOM 1922 N N . ARG A 1 255 ? -6.412 -12.172 -14.295 1.00 74.56 255 ARG A N 1
ATOM 1923 C CA . ARG A 1 255 ? -5.820 -11.191 -15.218 1.00 74.56 255 ARG A CA 1
ATOM 1924 C C . ARG A 1 255 ? -4.713 -11.811 -16.071 1.00 74.56 255 ARG A C 1
ATOM 1926 O O . ARG A 1 255 ? -4.567 -11.426 -17.230 1.00 74.56 255 ARG A O 1
ATOM 1933 N N . THR A 1 256 ? -3.925 -12.717 -15.510 1.00 74.88 256 THR A N 1
ATOM 1934 C CA . THR A 1 256 ? -2.815 -13.369 -16.212 1.00 74.88 256 THR A CA 1
ATOM 1935 C C . THR A 1 256 ? -3.351 -14.290 -17.306 1.00 74.88 256 THR A C 1
ATOM 1937 O O . THR A 1 256 ? -2.907 -14.185 -18.449 1.00 74.88 256 THR A O 1
ATOM 1940 N N . ASP A 1 257 ? -4.388 -15.074 -17.011 1.00 79.44 257 ASP A N 1
ATOM 1941 C CA . ASP A 1 257 ? -5.052 -15.944 -17.987 1.00 79.44 257 ASP A CA 1
ATOM 1942 C C . ASP A 1 257 ? -5.681 -15.155 -19.143 1.00 79.44 257 ASP A C 1
ATOM 1944 O O . ASP A 1 257 ? -5.478 -15.484 -20.315 1.00 79.44 257 ASP A O 1
ATOM 1948 N N . LEU A 1 258 ? -6.364 -14.044 -18.840 1.00 81.00 258 LEU A N 1
ATOM 1949 C CA . LEU A 1 258 ? -6.918 -13.146 -19.862 1.00 81.00 258 LEU A CA 1
ATOM 1950 C C . LEU A 1 258 ? -5.831 -12.538 -20.758 1.00 81.00 258 LEU A C 1
ATOM 1952 O O . LEU A 1 258 ? -6.032 -12.374 -21.963 1.00 81.00 258 LEU A O 1
ATOM 1956 N N . LEU A 1 259 ? -4.670 -12.195 -20.193 1.00 82.31 259 LEU A N 1
ATOM 1957 C CA . LEU A 1 259 ? -3.549 -11.664 -20.967 1.00 82.31 259 LEU A CA 1
ATOM 1958 C C . LEU A 1 259 ? -2.881 -12.740 -21.832 1.00 82.31 259 LEU A C 1
ATOM 1960 O O . LEU A 1 259 ? -2.419 -12.409 -22.925 1.00 82.31 259 LEU A O 1
ATOM 1964 N N . LEU A 1 260 ? -2.840 -13.998 -21.384 1.00 84.25 260 LEU A N 1
ATOM 1965 C CA . LEU A 1 260 ? -2.356 -15.134 -22.178 1.00 84.25 260 LEU A CA 1
ATOM 1966 C C . LEU A 1 260 ? -3.302 -15.450 -23.344 1.00 84.25 260 LEU A C 1
ATOM 1968 O O . LEU A 1 260 ? -2.852 -15.688 -24.468 1.00 84.25 260 LEU A O 1
ATOM 1972 N N . GLU A 1 261 ? -4.614 -15.401 -23.107 1.00 86.31 261 GLU A N 1
ATOM 1973 C CA . GLU A 1 261 ? -5.613 -15.536 -24.165 1.00 86.31 261 GLU A CA 1
ATOM 1974 C C . GLU A 1 261 ? -5.518 -14.387 -25.176 1.00 86.31 261 GLU A C 1
ATOM 1976 O O . GLU A 1 261 ? -5.450 -14.637 -26.383 1.00 86.31 261 GLU A O 1
ATOM 1981 N N . ALA A 1 262 ? -5.416 -13.141 -24.704 1.00 86.69 262 ALA A N 1
ATOM 1982 C CA . ALA A 1 262 ? -5.210 -11.987 -25.572 1.00 86.69 262 ALA A CA 1
ATOM 1983 C C . ALA A 1 262 ? -3.942 -12.145 -26.427 1.00 86.69 262 ALA A C 1
ATOM 1985 O O . ALA A 1 262 ? -3.989 -11.938 -27.638 1.00 86.69 262 ALA A O 1
ATOM 1986 N N . GLU A 1 263 ? -2.821 -12.567 -25.835 1.00 89.00 263 GLU A N 1
ATOM 1987 C CA . GLU A 1 263 ? -1.579 -12.849 -26.564 1.00 89.00 263 GLU A CA 1
ATOM 1988 C C . GLU A 1 263 ? -1.775 -13.915 -27.651 1.00 89.00 263 GLU A C 1
ATOM 1990 O O . GLU A 1 263 ? -1.306 -13.740 -28.779 1.00 89.00 263 GLU A O 1
ATOM 1995 N N . ARG A 1 264 ? -2.492 -15.003 -27.352 1.00 88.69 264 ARG A N 1
ATOM 1996 C CA . ARG A 1 264 ? -2.794 -16.054 -28.332 1.00 88.69 264 ARG A CA 1
ATOM 1997 C C . ARG A 1 264 ? -3.593 -15.506 -29.514 1.00 88.69 264 ARG A C 1
ATOM 1999 O O . ARG A 1 264 ? -3.252 -15.801 -30.660 1.00 88.69 264 ARG A O 1
ATOM 2006 N N . GLU A 1 265 ? -4.628 -14.714 -29.254 1.00 91.31 265 GLU A N 1
ATOM 2007 C CA . GLU A 1 265 ? -5.486 -14.167 -30.308 1.00 91.31 265 GLU A CA 1
ATOM 2008 C C . GLU A 1 265 ? -4.782 -13.073 -31.125 1.00 91.31 265 GLU A C 1
ATOM 2010 O O . GLU A 1 265 ? -4.850 -13.090 -32.355 1.00 91.31 265 GLU A O 1
ATOM 2015 N N . PHE A 1 266 ? -4.008 -12.185 -30.490 1.00 87.94 266 PHE A N 1
ATOM 2016 C CA . PHE A 1 266 ? -3.197 -11.200 -31.212 1.00 87.94 266 PHE A CA 1
ATOM 2017 C C . PHE A 1 266 ? -2.096 -11.852 -32.051 1.00 87.94 266 PHE A C 1
ATOM 2019 O O . PHE A 1 266 ? -1.847 -11.400 -33.169 1.00 87.94 266 PHE A O 1
ATOM 2026 N N . ARG A 1 267 ? -1.480 -12.942 -31.574 1.00 89.56 267 ARG A N 1
ATOM 2027 C CA . ARG A 1 267 ? -0.512 -13.722 -32.359 1.00 89.56 267 ARG A CA 1
ATOM 2028 C C . ARG A 1 267 ? -1.154 -14.314 -33.614 1.00 89.56 267 ARG A C 1
ATOM 2030 O O . ARG A 1 267 ? -0.588 -14.175 -34.696 1.00 89.56 267 ARG A O 1
ATOM 2037 N N . LYS A 1 268 ? -2.334 -14.936 -33.489 1.00 89.94 268 LYS A N 1
ATOM 2038 C CA . LYS A 1 268 ? -3.086 -15.474 -34.638 1.00 89.94 268 LYS A CA 1
ATOM 2039 C C . LYS A 1 268 ? -3.463 -14.371 -35.626 1.00 89.94 268 LYS A C 1
ATOM 2041 O O . LYS A 1 268 ? -3.207 -14.513 -36.818 1.00 89.94 268 LYS A O 1
ATOM 2046 N N . ALA A 1 269 ? -4.022 -13.265 -35.133 1.00 86.81 269 ALA A N 1
ATOM 2047 C CA . ALA A 1 269 ? -4.413 -12.131 -35.966 1.00 86.81 269 ALA A CA 1
ATOM 2048 C C . ALA A 1 269 ? -3.211 -11.541 -36.717 1.00 86.81 269 ALA A C 1
ATOM 2050 O O . ALA A 1 269 ? -3.302 -11.265 -37.910 1.00 86.81 269 ALA A O 1
ATOM 2051 N N . LEU A 1 270 ? -2.066 -11.398 -36.044 1.00 87.06 270 LEU A N 1
ATOM 2052 C CA . LEU A 1 270 ? -0.847 -10.898 -36.669 1.00 87.06 270 LEU A CA 1
ATOM 2053 C C . LEU A 1 270 ? -0.315 -11.847 -37.752 1.00 87.06 270 LEU A C 1
ATOM 2055 O O . LEU A 1 270 ? 0.137 -11.371 -38.791 1.00 87.06 270 LEU A O 1
ATOM 2059 N N . GLY A 1 271 ? -0.396 -13.162 -37.527 1.00 87.06 271 GLY A N 1
ATOM 2060 C CA . GLY A 1 271 ? -0.076 -14.179 -38.532 1.00 87.06 271 GLY A CA 1
ATOM 2061 C C . GLY A 1 271 ? -0.958 -14.052 -39.774 1.00 87.06 271 GLY A C 1
ATOM 2062 O O . GLY A 1 271 ? -0.438 -13.890 -40.872 1.00 87.06 271 GLY A O 1
ATOM 2063 N N . GLY A 1 272 ? -2.281 -13.995 -39.589 1.00 89.50 272 GLY A N 1
ATOM 2064 C CA . GLY A 1 272 ? -3.226 -13.830 -40.697 1.00 89.50 272 GLY A CA 1
ATOM 2065 C C . GLY A 1 272 ? -3.033 -12.521 -41.469 1.00 89.50 272 GLY A C 1
ATOM 2066 O O . GLY A 1 272 ? -3.051 -12.516 -42.696 1.00 89.50 272 GLY A O 1
ATOM 2067 N N . PHE A 1 273 ? -2.776 -11.404 -40.780 1.00 86.00 273 PHE A N 1
ATOM 2068 C CA . PHE A 1 273 ? -2.483 -10.136 -41.456 1.00 86.00 273 PHE A CA 1
ATOM 2069 C C . PHE A 1 273 ? -1.163 -10.170 -42.233 1.00 86.00 273 PHE A C 1
ATOM 2071 O O . PHE A 1 273 ? -1.115 -9.668 -43.356 1.00 86.00 273 PHE A O 1
ATOM 2078 N N . ASN A 1 274 ? -0.117 -10.794 -41.679 1.00 85.00 274 ASN A N 1
ATOM 2079 C CA . ASN A 1 274 ? 1.143 -11.000 -42.396 1.00 85.00 274 ASN A CA 1
ATOM 2080 C C . ASN A 1 274 ? 0.942 -11.865 -43.656 1.00 85.00 274 ASN A C 1
ATOM 2082 O O . ASN A 1 274 ? 1.537 -11.560 -44.683 1.00 85.00 274 ASN A O 1
ATOM 2086 N N . GLU A 1 275 ? 0.122 -12.919 -43.597 1.00 89.19 275 GLU A N 1
ATOM 2087 C CA . GLU A 1 275 ? -0.132 -13.812 -44.739 1.00 89.19 275 GLU A CA 1
ATOM 2088 C C . GLU A 1 275 ? -0.952 -13.141 -45.847 1.00 89.19 275 GLU A C 1
ATOM 2090 O O . GLU A 1 275 ? -0.615 -13.259 -47.023 1.00 89.19 275 GLU A O 1
ATOM 2095 N N . ILE A 1 276 ? -2.023 -12.428 -45.486 1.00 89.25 276 ILE A N 1
ATOM 2096 C CA . ILE A 1 276 ? -2.969 -11.865 -46.461 1.00 89.25 276 ILE A CA 1
ATOM 2097 C C . ILE A 1 276 ? -2.439 -10.561 -47.064 1.00 89.25 276 ILE A C 1
ATOM 2099 O O . ILE A 1 276 ? -2.578 -10.326 -48.265 1.00 89.25 276 ILE A O 1
ATOM 2103 N N . TRP A 1 277 ? -1.876 -9.682 -46.232 1.00 80.12 277 TRP A N 1
ATOM 2104 C CA . TRP A 1 277 ? -1.511 -8.321 -46.634 1.00 80.12 277 TRP A CA 1
ATOM 2105 C C . TRP A 1 277 ? -0.008 -8.045 -46.597 1.00 80.12 277 TRP A C 1
ATOM 2107 O O . TRP A 1 277 ? 0.414 -6.961 -46.999 1.00 80.12 277 TRP A O 1
ATOM 2117 N N . GLY A 1 278 ? 0.800 -9.003 -46.144 1.00 79.19 278 GLY A N 1
ATOM 2118 C CA . GLY A 1 278 ? 2.235 -8.820 -45.964 1.00 79.19 278 GLY A CA 1
ATOM 2119 C C . GLY A 1 278 ? 2.592 -8.107 -44.657 1.00 79.19 278 GLY A C 1
ATOM 2120 O O . GLY A 1 278 ? 1.754 -7.517 -43.963 1.00 79.19 278 GLY A O 1
ATOM 2121 N N . SER A 1 279 ? 3.884 -8.145 -44.322 1.00 72.94 279 SER A N 1
ATOM 2122 C CA . SER A 1 279 ? 4.451 -7.528 -43.113 1.00 72.94 279 SER A CA 1
ATOM 2123 C C . SER A 1 279 ? 4.347 -6.002 -43.076 1.00 72.94 279 SER A C 1
ATOM 2125 O O . SER A 1 279 ? 4.475 -5.413 -41.999 1.00 72.94 279 SER A O 1
ATOM 2127 N N . ASP A 1 280 ? 4.098 -5.397 -44.235 1.00 67.31 280 ASP A N 1
ATOM 2128 C CA . ASP A 1 280 ? 4.304 -3.974 -44.511 1.00 67.31 280 ASP A CA 1
ATOM 2129 C C . ASP A 1 280 ? 2.983 -3.199 -44.634 1.00 67.31 280 ASP A C 1
ATOM 2131 O O . ASP A 1 280 ? 2.953 -1.997 -44.906 1.00 67.31 280 ASP A O 1
ATOM 2135 N N . ASN A 1 281 ? 1.860 -3.895 -44.445 1.00 76.75 281 ASN A N 1
ATOM 2136 C CA . ASN A 1 281 ? 0.538 -3.299 -44.490 1.00 76.75 281 ASN A CA 1
ATOM 2137 C C . ASN A 1 281 ? 0.200 -2.560 -43.184 1.00 76.75 281 ASN A C 1
ATOM 2139 O O . ASN A 1 281 ? 0.457 -3.037 -42.076 1.00 76.75 281 ASN A O 1
ATOM 2143 N N . MET A 1 282 ? -0.472 -1.412 -43.308 1.00 71.56 282 MET A N 1
ATOM 2144 C CA . MET A 1 282 ? -0.910 -0.578 -42.181 1.00 71.56 282 MET A CA 1
ATOM 2145 C C . MET A 1 282 ? -1.712 -1.342 -41.110 1.00 71.56 282 MET A C 1
ATOM 2147 O O . MET A 1 282 ? -1.550 -1.079 -39.915 1.00 71.56 282 MET A O 1
ATOM 2151 N N . TRP A 1 283 ? -2.545 -2.308 -41.500 1.00 75.62 283 TRP A N 1
ATOM 2152 C CA . TRP A 1 283 ? -3.328 -3.115 -40.561 1.00 75.62 283 TRP A CA 1
ATOM 2153 C C . TRP A 1 283 ? -2.466 -4.116 -39.794 1.00 75.62 283 TRP A C 1
ATOM 2155 O O . TRP A 1 283 ? -2.615 -4.243 -38.576 1.00 75.62 283 TRP A O 1
ATOM 2165 N N . THR A 1 284 ? -1.500 -4.742 -40.468 1.00 80.88 284 THR A N 1
ATOM 2166 C CA . THR A 1 284 ? -0.479 -5.595 -39.848 1.00 80.88 284 THR A CA 1
ATOM 2167 C C . THR A 1 284 ? 0.333 -4.812 -38.811 1.00 80.88 284 THR A C 1
ATOM 2169 O O . THR A 1 284 ? 0.592 -5.300 -37.707 1.00 80.88 284 THR A O 1
ATOM 2172 N N . HIS A 1 285 ? 0.668 -3.552 -39.110 1.00 75.19 285 HIS A N 1
ATOM 2173 C CA . HIS A 1 285 ? 1.329 -2.654 -38.161 1.00 75.19 285 HIS A CA 1
ATOM 2174 C C . HIS A 1 285 ? 0.452 -2.326 -36.950 1.00 75.19 285 HIS A C 1
ATOM 2176 O O . HIS A 1 285 ? 0.920 -2.395 -35.813 1.00 75.19 285 HIS A O 1
ATOM 2182 N N . SER A 1 286 ? -0.824 -2.003 -37.171 1.00 76.81 286 SER A N 1
ATOM 2183 C CA . SER A 1 286 ? -1.765 -1.721 -36.082 1.00 76.81 286 SER A CA 1
ATOM 2184 C C . SER A 1 286 ? -1.928 -2.923 -35.143 1.00 76.81 286 SER A C 1
ATOM 2186 O O . SER A 1 286 ? -1.894 -2.765 -33.921 1.00 76.81 286 SER A O 1
ATOM 2188 N N . ALA A 1 287 ? -2.026 -4.133 -35.701 1.00 82.81 287 ALA A N 1
ATOM 2189 C CA . ALA A 1 287 ? -2.126 -5.370 -34.933 1.00 82.81 287 ALA A CA 1
ATOM 2190 C C . ALA A 1 287 ? -0.873 -5.635 -34.086 1.00 82.81 287 ALA A C 1
ATOM 2192 O O . ALA A 1 287 ? -0.996 -5.943 -32.903 1.00 82.81 287 ALA A O 1
ATOM 2193 N N . ALA A 1 288 ? 0.324 -5.445 -34.649 1.00 83.56 288 ALA A N 1
ATOM 2194 C CA . ALA A 1 288 ? 1.573 -5.605 -33.908 1.00 83.56 288 ALA A CA 1
ATOM 2195 C C . ALA A 1 288 ? 1.712 -4.591 -32.762 1.00 83.56 288 ALA A C 1
ATOM 2197 O O . ALA A 1 288 ? 2.165 -4.942 -31.679 1.00 83.56 288 ALA A O 1
ATOM 2198 N N . ILE A 1 289 ? 1.280 -3.343 -32.957 1.00 79.62 289 ILE A N 1
ATOM 2199 C CA . ILE A 1 289 ? 1.310 -2.337 -31.885 1.00 79.62 289 ILE A CA 1
ATOM 2200 C C . ILE A 1 289 ? 0.362 -2.736 -30.754 1.00 79.62 289 ILE A C 1
ATOM 2202 O O . ILE A 1 289 ? 0.758 -2.720 -29.590 1.00 79.62 289 ILE A O 1
ATOM 2206 N N . LYS A 1 290 ? -0.868 -3.149 -31.077 1.00 84.19 290 LYS A N 1
ATOM 2207 C CA . LYS A 1 290 ? -1.802 -3.642 -30.057 1.00 84.19 290 LYS A CA 1
ATOM 2208 C C . LYS A 1 290 ? -1.256 -4.872 -29.334 1.00 84.19 290 LYS A C 1
ATOM 2210 O O . LYS A 1 290 ? -1.436 -4.989 -28.128 1.00 84.19 290 LYS A O 1
ATOM 2215 N N . PHE A 1 291 ? -0.536 -5.739 -30.041 1.00 89.31 291 PHE A N 1
ATOM 2216 C CA . PHE A 1 291 ? 0.121 -6.883 -29.425 1.00 89.31 291 PHE A CA 1
ATOM 2217 C C . PHE A 1 291 ? 1.265 -6.458 -28.483 1.00 89.31 291 PHE A C 1
ATOM 2219 O O . PHE A 1 291 ? 1.352 -6.960 -27.365 1.00 89.31 291 PHE A O 1
ATOM 2226 N N . SER A 1 292 ? 2.065 -5.450 -28.848 1.00 85.94 292 SER A N 1
ATOM 2227 C CA . SER A 1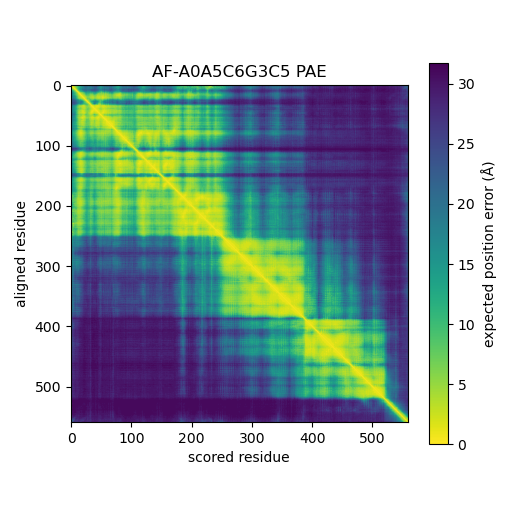 292 ? 3.085 -4.885 -27.947 1.00 85.94 292 SER A CA 1
ATOM 2228 C C . SER A 1 292 ? 2.481 -4.303 -26.659 1.00 85.94 292 SER A C 1
ATOM 2230 O O . SER A 1 292 ? 3.073 -4.420 -25.587 1.00 85.94 292 SER A O 1
ATOM 2232 N N . ASP A 1 293 ? 1.265 -3.746 -26.726 1.00 84.69 293 ASP A N 1
ATOM 2233 C CA . ASP A 1 293 ? 0.540 -3.268 -25.545 1.00 84.69 293 ASP A CA 1
ATOM 2234 C C . ASP A 1 293 ? 0.102 -4.421 -24.619 1.00 84.69 293 ASP A C 1
ATOM 2236 O O . ASP A 1 293 ? 0.058 -4.236 -23.399 1.00 84.69 293 ASP A O 1
ATOM 2240 N N . VAL A 1 294 ? -0.149 -5.625 -25.153 1.00 88.00 294 VAL A N 1
ATOM 2241 C CA . VAL A 1 294 ? -0.380 -6.832 -24.336 1.00 88.00 294 VAL A CA 1
ATOM 2242 C C . VAL A 1 294 ? 0.889 -7.202 -23.575 1.00 88.00 294 VAL A C 1
ATOM 2244 O O . VAL A 1 294 ? 0.826 -7.356 -22.356 1.00 88.00 294 VAL A O 1
ATOM 2247 N N . TYR A 1 295 ? 2.049 -7.236 -24.242 1.00 85.62 295 TYR A N 1
ATOM 2248 C CA . TYR A 1 295 ? 3.332 -7.484 -23.572 1.00 85.62 295 TYR A CA 1
ATOM 2249 C C . TYR A 1 295 ? 3.643 -6.444 -22.495 1.00 85.62 295 TYR A C 1
ATOM 2251 O O . TYR A 1 295 ? 4.019 -6.800 -21.377 1.00 85.62 295 TYR A O 1
ATOM 2259 N N . ARG A 1 296 ? 3.372 -5.164 -22.768 1.00 83.88 296 ARG A N 1
ATOM 2260 C CA . ARG A 1 296 ? 3.497 -4.093 -21.771 1.00 83.88 296 ARG A CA 1
ATOM 2261 C C . ARG A 1 296 ? 2.591 -4.319 -20.558 1.00 83.88 296 ARG A C 1
ATOM 2263 O O . ARG A 1 296 ? 3.013 -4.108 -19.424 1.00 83.88 296 ARG A O 1
ATOM 2270 N N . THR A 1 297 ? 1.361 -4.780 -20.784 1.00 82.12 297 THR A N 1
ATOM 2271 C CA . THR A 1 297 ? 0.378 -5.045 -19.718 1.00 82.12 297 THR A CA 1
ATOM 2272 C C . THR A 1 297 ? 0.720 -6.289 -18.890 1.00 82.12 297 THR A C 1
ATOM 2274 O O . THR A 1 297 ? 0.357 -6.340 -17.714 1.00 82.12 297 THR A O 1
ATOM 2277 N N . GLN A 1 298 ? 1.437 -7.250 -19.483 1.00 81.69 298 GLN A N 1
ATOM 2278 C CA . GLN A 1 298 ? 2.020 -8.422 -18.820 1.00 81.69 298 GLN A CA 1
ATOM 2279 C C . GLN A 1 298 ? 3.336 -8.106 -18.073 1.00 81.69 298 GLN A C 1
ATOM 2281 O O . GLN A 1 298 ? 3.890 -8.985 -17.425 1.00 81.69 298 GLN A O 1
ATOM 2286 N N . GLY A 1 299 ? 3.880 -6.885 -18.181 1.00 80.31 299 GLY A N 1
ATOM 2287 C CA . GLY A 1 299 ? 5.193 -6.533 -17.617 1.00 80.31 299 GLY A CA 1
ATOM 2288 C C . GLY A 1 299 ? 6.393 -7.037 -18.433 1.00 80.31 299 GLY A C 1
ATOM 2289 O O . GLY A 1 299 ? 7.540 -6.831 -18.042 1.00 80.31 299 GLY A O 1
ATOM 2290 N N . ARG A 1 300 ? 6.153 -7.641 -19.603 1.00 84.25 300 ARG A N 1
ATOM 2291 C CA . ARG A 1 300 ? 7.172 -8.111 -20.555 1.00 84.25 300 ARG A CA 1
ATOM 2292 C C . ARG A 1 300 ? 7.621 -6.969 -21.468 1.00 84.25 300 ARG A C 1
ATOM 2294 O O . ARG A 1 300 ? 7.409 -6.973 -22.678 1.00 84.25 300 ARG A O 1
ATOM 2301 N N . LEU A 1 301 ? 8.207 -5.942 -20.861 1.00 83.56 301 LEU A N 1
ATOM 2302 C CA . LEU A 1 301 ? 8.548 -4.689 -21.540 1.00 83.56 301 LEU A CA 1
ATOM 2303 C C . LEU A 1 301 ? 9.638 -4.863 -22.615 1.00 83.56 301 LEU A C 1
ATOM 2305 O O . LEU A 1 301 ? 9.567 -4.199 -23.645 1.00 83.56 301 LEU A O 1
ATOM 2309 N N . GLY A 1 302 ? 10.575 -5.801 -22.439 1.00 82.06 302 GLY A N 1
ATOM 2310 C CA . GLY A 1 302 ? 11.570 -6.151 -23.461 1.00 82.06 302 GLY A CA 1
ATOM 2311 C C . GLY A 1 302 ? 10.943 -6.724 -24.737 1.00 82.06 302 GLY A C 1
ATOM 2312 O O . GLY A 1 302 ? 11.258 -6.274 -25.837 1.00 82.06 302 GLY A O 1
ATOM 2313 N N . ASP A 1 303 ? 9.974 -7.636 -24.603 1.00 86.19 303 ASP A N 1
ATOM 2314 C CA . ASP A 1 303 ? 9.232 -8.179 -25.751 1.00 86.19 303 ASP A CA 1
ATOM 2315 C C . ASP A 1 303 ? 8.417 -7.086 -26.461 1.00 86.19 303 ASP A C 1
ATOM 2317 O O . ASP A 1 303 ? 8.341 -7.047 -27.694 1.00 86.19 303 ASP A O 1
ATOM 2321 N N . ALA A 1 304 ? 7.853 -6.146 -25.692 1.00 88.38 304 ALA A N 1
ATOM 2322 C CA . ALA A 1 304 ? 7.188 -4.971 -26.247 1.00 88.38 304 ALA A CA 1
ATOM 2323 C C . ALA A 1 304 ? 8.169 -4.080 -27.037 1.00 88.38 304 ALA A C 1
ATOM 2325 O O . ALA A 1 304 ? 7.838 -3.655 -28.146 1.00 88.38 304 ALA A O 1
ATOM 2326 N N . ALA A 1 305 ? 9.377 -3.840 -26.514 1.00 85.75 305 ALA A N 1
ATOM 2327 C CA . ALA A 1 305 ? 10.414 -3.042 -27.173 1.00 85.75 305 ALA A CA 1
ATOM 2328 C C . ALA A 1 305 ? 10.882 -3.676 -28.495 1.00 85.75 305 ALA A C 1
ATOM 2330 O O . ALA A 1 305 ? 10.922 -2.994 -29.521 1.00 85.75 305 ALA A O 1
ATOM 2331 N N . ILE A 1 306 ? 11.139 -4.990 -28.507 1.00 85.88 306 ILE A N 1
ATOM 2332 C CA . ILE A 1 306 ? 11.521 -5.735 -29.721 1.00 85.88 306 ILE A CA 1
ATOM 2333 C C . ILE A 1 306 ? 10.433 -5.606 -30.791 1.00 85.88 306 ILE A C 1
ATOM 2335 O O . ILE A 1 306 ? 10.720 -5.344 -31.963 1.00 85.88 306 ILE A O 1
ATOM 2339 N N . MET A 1 307 ? 9.167 -5.747 -30.392 1.00 86.12 307 MET A N 1
ATOM 2340 C CA . MET A 1 307 ? 8.042 -5.632 -31.313 1.00 86.12 307 MET A CA 1
ATOM 2341 C C . MET A 1 307 ? 7.912 -4.221 -31.899 1.00 86.12 307 MET A C 1
ATOM 2343 O O . MET A 1 307 ? 7.671 -4.081 -33.101 1.00 86.12 307 MET A O 1
ATOM 2347 N N . LEU A 1 308 ? 8.105 -3.179 -31.084 1.00 84.75 308 LEU A N 1
ATOM 2348 C CA . LEU A 1 308 ? 8.120 -1.791 -31.550 1.00 84.75 308 LEU A CA 1
ATOM 2349 C C . LEU A 1 308 ? 9.281 -1.538 -32.520 1.00 84.75 308 LEU A C 1
ATOM 2351 O O . LEU A 1 308 ? 9.046 -0.972 -33.589 1.00 84.75 308 LEU A O 1
ATOM 2355 N N . ARG A 1 309 ? 10.493 -2.020 -32.207 1.00 85.69 309 ARG A N 1
ATOM 2356 C CA . ARG A 1 309 ? 11.688 -1.887 -33.062 1.00 85.69 309 ARG A CA 1
ATOM 2357 C C . ARG A 1 309 ? 11.462 -2.497 -34.438 1.00 85.69 309 ARG A C 1
ATOM 2359 O O . ARG A 1 309 ? 11.576 -1.802 -35.447 1.00 85.69 309 ARG A O 1
ATOM 2366 N N . MET A 1 310 ? 11.094 -3.779 -34.476 1.00 81.25 310 MET A N 1
ATOM 2367 C CA . MET A 1 310 ? 10.884 -4.518 -35.726 1.00 81.25 310 MET A CA 1
ATOM 2368 C C . MET A 1 310 ? 9.870 -3.811 -36.632 1.00 81.25 310 MET A C 1
ATOM 2370 O O . MET A 1 310 ? 10.031 -3.767 -37.851 1.00 81.25 310 MET A O 1
ATOM 2374 N N . ARG A 1 311 ? 8.827 -3.214 -36.042 1.00 78.69 311 ARG A N 1
ATOM 2375 C CA . ARG A 1 311 ? 7.787 -2.517 -36.802 1.00 78.69 311 ARG A CA 1
ATOM 2376 C C . ARG A 1 311 ? 8.190 -1.118 -37.238 1.00 78.69 311 ARG A C 1
ATOM 2378 O O . ARG A 1 311 ? 7.892 -0.764 -38.375 1.00 78.69 311 ARG A O 1
ATOM 2385 N N . MET A 1 312 ? 8.869 -0.342 -36.397 1.00 82.88 312 MET A N 1
ATOM 2386 C CA . MET A 1 312 ? 9.351 0.984 -36.789 1.00 82.88 312 MET A CA 1
ATOM 2387 C C . MET A 1 312 ? 10.352 0.900 -37.945 1.00 82.88 312 MET A C 1
ATOM 2389 O O . MET A 1 312 ? 10.187 1.633 -38.919 1.00 82.88 312 MET A O 1
ATOM 2393 N N . LEU A 1 313 ? 11.302 -0.041 -37.897 1.00 81.31 313 LEU A N 1
ATOM 2394 C CA . LEU A 1 313 ? 12.268 -0.256 -38.981 1.00 81.31 313 LEU A CA 1
ATOM 2395 C C . LEU A 1 313 ? 11.595 -0.710 -40.281 1.00 81.31 313 LEU A C 1
ATOM 2397 O O . LEU A 1 313 ? 11.893 -0.170 -41.346 1.00 81.31 313 LEU A O 1
ATOM 2401 N N . GLY A 1 314 ? 10.643 -1.647 -40.201 1.00 77.12 314 GLY A N 1
ATOM 2402 C CA . GLY A 1 314 ? 9.892 -2.108 -41.373 1.00 77.12 314 GLY A CA 1
ATOM 2403 C C . GLY A 1 314 ? 9.129 -0.978 -42.072 1.00 77.12 314 GLY A C 1
ATOM 2404 O O . GLY A 1 314 ? 9.243 -0.809 -43.284 1.00 77.12 314 GLY A O 1
ATOM 2405 N N . VAL A 1 315 ? 8.408 -0.144 -41.309 1.00 77.38 315 VAL A N 1
ATOM 2406 C CA . VAL A 1 315 ? 7.668 0.997 -41.878 1.00 77.38 315 VAL A CA 1
ATOM 2407 C C . VAL A 1 315 ? 8.621 2.043 -42.449 1.00 77.38 315 VAL A C 1
ATOM 2409 O O . VAL A 1 315 ? 8.394 2.518 -43.562 1.00 77.38 315 VAL A O 1
ATOM 2412 N N . ALA A 1 316 ? 9.678 2.396 -41.711 1.00 82.31 316 ALA A N 1
ATOM 2413 C CA . ALA A 1 316 ? 10.636 3.415 -42.127 1.00 82.31 316 ALA A CA 1
ATOM 2414 C C . ALA A 1 316 ? 11.364 3.035 -43.422 1.00 82.31 316 ALA A C 1
ATOM 2416 O O . ALA A 1 316 ? 11.564 3.894 -44.278 1.00 82.31 316 ALA A O 1
ATOM 2417 N N . LYS A 1 317 ? 11.688 1.750 -43.614 1.00 79.00 317 LYS A N 1
ATOM 2418 C CA . LYS A 1 317 ? 12.349 1.254 -44.830 1.00 79.00 317 LYS A CA 1
ATOM 2419 C C . LYS A 1 317 ? 11.509 1.440 -46.099 1.00 79.00 317 LYS A C 1
ATOM 2421 O O . LYS A 1 317 ? 12.068 1.591 -47.179 1.00 79.00 317 LYS A O 1
ATOM 2426 N N . ILE A 1 318 ? 10.183 1.412 -45.976 1.00 73.94 318 ILE A N 1
ATOM 2427 C CA . ILE A 1 318 ? 9.257 1.386 -47.120 1.00 73.94 318 ILE A CA 1
ATOM 2428 C C . ILE A 1 318 ? 8.629 2.755 -47.362 1.00 73.94 318 ILE A C 1
ATOM 2430 O O . ILE A 1 318 ? 8.520 3.202 -48.499 1.00 73.94 318 ILE A O 1
ATOM 2434 N N . HIS A 1 319 ? 8.226 3.425 -46.285 1.00 76.19 319 HIS A N 1
ATOM 2435 C CA . HIS A 1 319 ? 7.470 4.675 -46.331 1.00 76.19 319 HIS A CA 1
ATOM 2436 C C . HIS A 1 319 ? 8.301 5.893 -45.901 1.00 76.19 319 HIS A C 1
ATOM 2438 O O . HIS A 1 319 ? 7.810 7.020 -45.941 1.00 76.19 319 HIS A O 1
ATOM 2444 N N . GLY A 1 320 ? 9.551 5.676 -45.486 1.00 80.62 320 GLY A N 1
ATOM 2445 C CA . GLY A 1 320 ? 10.456 6.716 -45.013 1.00 80.62 320 GLY A CA 1
ATOM 2446 C C . GLY A 1 320 ? 10.254 7.102 -43.545 1.00 80.62 320 GLY A C 1
ATOM 2447 O O . GLY A 1 320 ? 9.245 6.798 -42.903 1.00 80.62 320 GLY A O 1
ATOM 2448 N N . ALA A 1 321 ? 11.240 7.827 -43.014 1.00 81.81 321 ALA A N 1
ATOM 2449 C CA . ALA A 1 321 ? 11.310 8.248 -41.614 1.00 81.81 321 ALA A CA 1
ATOM 2450 C C . ALA A 1 321 ? 10.169 9.188 -41.183 1.00 81.81 321 ALA A C 1
ATOM 2452 O O . ALA A 1 321 ? 9.745 9.177 -40.030 1.00 81.81 321 ALA A O 1
ATOM 2453 N N . SER A 1 322 ? 9.629 9.984 -42.111 1.00 80.56 322 SER A N 1
ATOM 2454 C CA . SER A 1 322 ? 8.557 10.953 -41.836 1.00 80.56 322 SER A CA 1
ATOM 2455 C C . SER A 1 322 ? 7.158 10.332 -41.773 1.00 80.56 322 SER A C 1
ATOM 2457 O O . SER A 1 322 ? 6.180 11.050 -41.561 1.00 80.56 322 SER A O 1
ATOM 2459 N N . HIS A 1 323 ? 7.029 9.015 -41.963 1.00 77.62 323 HIS A N 1
ATOM 2460 C CA . HIS A 1 323 ? 5.728 8.362 -41.954 1.00 77.62 323 HIS A CA 1
ATOM 2461 C C . HIS A 1 323 ? 5.042 8.508 -40.575 1.00 77.62 323 HIS A C 1
ATOM 2463 O O . HIS A 1 323 ? 5.680 8.266 -39.544 1.00 77.62 323 HIS A O 1
ATOM 2469 N N . PRO A 1 324 ? 3.732 8.830 -40.506 1.00 74.19 324 PRO A N 1
ATOM 2470 C CA . PRO A 1 324 ? 3.036 9.087 -39.241 1.00 74.19 324 PRO A CA 1
ATOM 2471 C C . PRO A 1 324 ? 3.146 7.956 -38.214 1.00 74.19 324 PRO A C 1
ATOM 2473 O O . PRO A 1 324 ? 3.192 8.207 -37.010 1.00 74.19 324 PRO A O 1
ATOM 2476 N N . VAL A 1 325 ? 3.213 6.699 -38.664 1.00 71.12 325 VAL A N 1
ATOM 2477 C CA . VAL A 1 325 ? 3.396 5.538 -37.774 1.00 71.12 325 VAL A CA 1
ATOM 2478 C C . VAL A 1 325 ? 4.790 5.513 -37.146 1.00 71.12 325 VAL A C 1
ATOM 2480 O O . VAL A 1 325 ? 4.908 5.105 -36.003 1.00 71.12 325 VAL A O 1
ATOM 2483 N N . VAL A 1 326 ? 5.831 5.978 -37.832 1.00 78.12 326 VAL A N 1
ATOM 2484 C CA . VAL A 1 326 ? 7.200 6.011 -37.298 1.00 78.12 326 VAL A CA 1
ATOM 2485 C C . VAL A 1 326 ? 7.323 7.146 -36.275 1.00 78.12 326 VAL A C 1
ATOM 2487 O O . VAL A 1 326 ? 7.685 6.922 -35.121 1.00 78.12 326 VAL A O 1
ATOM 2490 N N . VAL A 1 327 ? 6.886 8.351 -36.651 1.00 78.25 327 VAL A N 1
ATOM 2491 C CA . VAL A 1 327 ? 6.963 9.546 -35.793 1.00 78.25 327 VAL A CA 1
ATOM 2492 C C . VAL A 1 327 ? 6.087 9.417 -34.540 1.00 78.25 327 VAL A C 1
ATOM 2494 O O . VAL A 1 327 ? 6.527 9.723 -33.438 1.00 78.25 327 VAL A O 1
ATOM 2497 N N . SER A 1 328 ? 4.853 8.917 -34.665 1.00 76.56 328 SER A N 1
ATOM 2498 C CA . SER A 1 328 ? 3.923 8.808 -33.524 1.00 76.56 328 SER A CA 1
ATOM 2499 C C . SER A 1 328 ? 4.223 7.653 -32.561 1.00 76.56 328 SER A C 1
ATOM 2501 O O . SER A 1 328 ? 3.473 7.454 -31.600 1.00 76.56 328 SER A O 1
ATOM 2503 N N . LYS A 1 329 ? 5.235 6.826 -32.846 1.00 77.00 329 LYS A N 1
ATOM 2504 C CA . LYS A 1 329 ? 5.557 5.632 -32.051 1.00 77.00 329 LYS A CA 1
ATOM 2505 C C . LYS A 1 329 ? 6.924 5.705 -31.387 1.00 77.00 329 LYS A C 1
ATOM 2507 O O . LYS A 1 329 ? 7.083 5.031 -30.375 1.00 77.00 329 LYS A O 1
ATOM 2512 N N . ALA A 1 330 ? 7.820 6.583 -31.843 1.00 79.50 330 ALA A N 1
ATOM 2513 C CA . ALA A 1 330 ? 9.071 6.887 -31.147 1.00 79.50 330 ALA A CA 1
ATOM 2514 C C . ALA A 1 330 ? 8.875 7.176 -29.636 1.00 79.50 330 ALA A C 1
ATOM 2516 O O . ALA A 1 330 ? 9.561 6.543 -28.833 1.00 79.50 330 ALA A O 1
ATOM 2517 N N . PRO A 1 331 ? 7.847 7.942 -29.197 1.00 81.56 331 PRO A N 1
ATOM 2518 C CA . PRO A 1 331 ? 7.632 8.192 -27.768 1.00 81.56 331 PRO A CA 1
ATOM 2519 C C . PRO A 1 331 ? 7.302 6.952 -26.924 1.00 81.56 331 PRO A C 1
ATOM 2521 O O . PRO A 1 331 ? 7.368 6.994 -25.701 1.00 81.56 331 PRO A O 1
ATOM 2524 N N . ARG A 1 332 ? 6.934 5.819 -27.540 1.00 81.50 332 ARG A N 1
ATOM 2525 C CA . ARG A 1 332 ? 6.628 4.593 -26.788 1.00 81.50 332 ARG A CA 1
ATOM 2526 C C . ARG A 1 332 ? 7.872 3.935 -26.200 1.00 81.50 332 ARG A C 1
ATOM 2528 O O . ARG A 1 332 ? 7.734 3.274 -25.178 1.00 81.50 332 ARG A O 1
ATOM 2535 N N . PHE A 1 333 ? 9.050 4.126 -26.796 1.00 83.94 333 PHE A N 1
ATOM 2536 C CA . PHE A 1 333 ? 10.308 3.667 -26.200 1.00 83.94 333 PHE A CA 1
ATOM 2537 C C . PHE A 1 333 ? 10.610 4.414 -24.896 1.00 83.94 333 PHE A C 1
ATOM 2539 O O . PHE A 1 333 ? 10.961 3.772 -23.911 1.00 83.94 333 PHE A O 1
ATOM 2546 N N . ILE A 1 334 ? 10.350 5.725 -24.860 1.00 79.31 334 ILE A N 1
ATOM 2547 C CA . ILE A 1 334 ? 10.501 6.559 -23.657 1.00 79.31 334 ILE A CA 1
ATOM 2548 C C . ILE A 1 334 ? 9.566 6.063 -22.546 1.00 79.31 334 ILE A C 1
ATOM 2550 O O . ILE A 1 334 ? 10.002 5.850 -21.422 1.00 79.31 334 ILE A O 1
ATOM 2554 N N . ASN A 1 335 ? 8.306 5.748 -22.864 1.00 84.25 335 ASN A N 1
ATOM 2555 C CA . ASN A 1 335 ? 7.380 5.196 -21.866 1.00 84.25 335 ASN A CA 1
ATOM 2556 C C . ASN A 1 335 ? 7.837 3.836 -21.301 1.00 84.25 335 ASN A C 1
ATOM 2558 O O . ASN A 1 335 ? 7.582 3.538 -20.136 1.00 84.25 335 ASN A O 1
ATOM 2562 N N . LEU A 1 336 ? 8.460 2.979 -22.122 1.00 86.75 336 LEU A N 1
ATOM 2563 C CA . LEU A 1 336 ? 9.008 1.699 -21.653 1.00 86.75 336 LEU A CA 1
ATOM 2564 C C . LEU A 1 336 ? 10.219 1.921 -20.739 1.00 86.75 336 LEU A C 1
ATOM 2566 O O . LEU A 1 336 ? 10.326 1.259 -19.709 1.00 86.75 336 LEU A O 1
ATOM 2570 N N . TYR A 1 337 ? 11.081 2.876 -21.091 1.00 86.62 337 TYR A N 1
ATOM 2571 C CA . TYR A 1 337 ? 12.1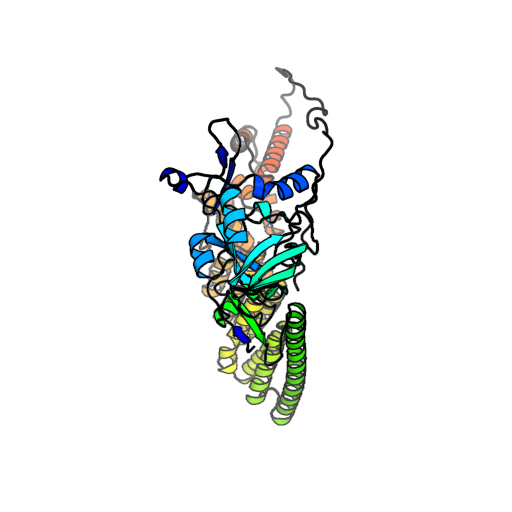83 3.342 -20.256 1.00 86.62 337 TYR A CA 1
ATOM 2572 C C . TYR A 1 337 ? 11.682 3.852 -18.894 1.00 86.62 337 TYR A C 1
ATOM 2574 O O . TYR A 1 337 ? 12.081 3.312 -17.863 1.00 86.62 337 TYR A O 1
ATOM 2582 N N . GLU A 1 338 ? 10.741 4.799 -18.869 1.00 83.62 338 GLU A N 1
ATOM 2583 C CA . GLU A 1 338 ? 10.169 5.345 -17.629 1.00 83.62 338 GLU A CA 1
ATOM 2584 C C . GLU A 1 338 ? 9.551 4.247 -16.751 1.00 83.62 338 GLU A C 1
ATOM 2586 O O . GLU A 1 338 ? 9.680 4.264 -15.524 1.00 83.62 338 GLU A O 1
ATOM 2591 N N . GLN A 1 339 ? 8.907 3.256 -17.373 1.00 85.06 339 GLN A N 1
ATOM 2592 C CA . GLN A 1 339 ? 8.311 2.137 -16.655 1.00 85.06 339 GLN A CA 1
ATOM 2593 C C . GLN A 1 339 ? 9.372 1.228 -16.012 1.00 85.06 339 GLN A C 1
ATOM 2595 O O . GLN A 1 339 ? 9.167 0.780 -14.884 1.00 85.06 339 GLN A O 1
ATOM 2600 N N . TYR A 1 340 ? 10.502 0.975 -16.678 1.00 84.25 340 TYR A N 1
ATOM 2601 C CA . TYR A 1 340 ? 11.623 0.242 -16.080 1.00 84.25 340 TYR A CA 1
ATOM 2602 C C . TYR A 1 340 ? 12.315 1.032 -14.964 1.00 84.25 340 TYR A C 1
ATOM 2604 O O . TYR A 1 340 ? 12.635 0.465 -13.918 1.00 84.25 340 TYR A O 1
ATOM 2612 N N . MET A 1 341 ? 12.473 2.344 -15.145 1.00 80.44 341 MET A N 1
ATOM 2613 C CA . MET A 1 341 ? 13.033 3.247 -14.136 1.00 80.44 341 MET A CA 1
ATOM 2614 C C . MET A 1 341 ? 12.182 3.276 -12.866 1.00 80.44 341 MET A C 1
ATOM 2616 O O . MET A 1 341 ? 12.706 3.127 -11.765 1.00 80.44 341 MET A O 1
ATOM 2620 N N . GLY A 1 342 ? 10.854 3.359 -13.006 1.00 78.38 342 GLY A N 1
ATOM 2621 C CA . GLY A 1 342 ? 9.926 3.276 -11.875 1.00 78.38 342 GLY A CA 1
ATOM 2622 C C . GLY A 1 342 ? 9.952 1.930 -11.136 1.00 78.38 342 GLY A C 1
ATOM 2623 O O . GLY A 1 342 ? 9.534 1.865 -9.985 1.00 78.38 342 GLY A O 1
ATOM 2624 N N . GLN A 1 343 ? 10.454 0.866 -11.773 1.00 79.12 343 GLN A N 1
ATOM 2625 C CA . GLN A 1 343 ? 10.659 -0.454 -11.162 1.00 79.12 343 GLN A CA 1
ATOM 2626 C C . GLN A 1 343 ? 12.070 -0.636 -10.573 1.00 79.12 343 GLN A C 1
ATOM 2628 O O . GLN A 1 343 ? 12.364 -1.706 -10.046 1.00 79.12 343 GLN A O 1
ATOM 2633 N N . GLY A 1 344 ? 12.964 0.354 -10.692 1.00 78.31 344 GLY A N 1
ATOM 2634 C CA . GLY A 1 344 ? 14.371 0.225 -10.295 1.00 78.31 344 GLY A CA 1
ATOM 2635 C C . GLY A 1 344 ? 15.168 -0.774 -11.146 1.00 78.31 344 GLY A C 1
ATOM 2636 O O . GLY A 1 344 ? 16.222 -1.247 -10.726 1.00 78.31 344 GLY A O 1
ATOM 2637 N N . ARG A 1 345 ? 14.672 -1.126 -12.339 1.00 79.25 345 ARG A N 1
ATOM 2638 C CA . ARG A 1 345 ? 15.301 -2.080 -13.266 1.00 79.25 345 ARG A CA 1
ATOM 2639 C C . ARG A 1 345 ? 16.192 -1.345 -14.267 1.00 79.25 345 ARG A C 1
ATOM 2641 O O . ARG A 1 345 ? 15.877 -1.242 -15.451 1.00 79.25 345 ARG A O 1
ATOM 2648 N N . TRP A 1 346 ? 17.299 -0.803 -13.770 1.00 76.94 346 TRP A N 1
ATOM 2649 C CA . TRP A 1 346 ? 18.184 0.102 -14.515 1.00 76.94 346 TRP A CA 1
ATOM 2650 C C . TRP A 1 346 ? 18.840 -0.540 -15.749 1.00 76.94 346 TRP A C 1
ATOM 2652 O O . TRP A 1 346 ? 18.940 0.104 -16.791 1.00 76.94 346 TRP A O 1
ATOM 2662 N N . ASP A 1 347 ? 19.249 -1.809 -15.663 1.00 73.88 347 ASP A N 1
ATOM 2663 C CA . ASP A 1 347 ? 19.903 -2.511 -16.779 1.00 73.88 347 ASP A CA 1
A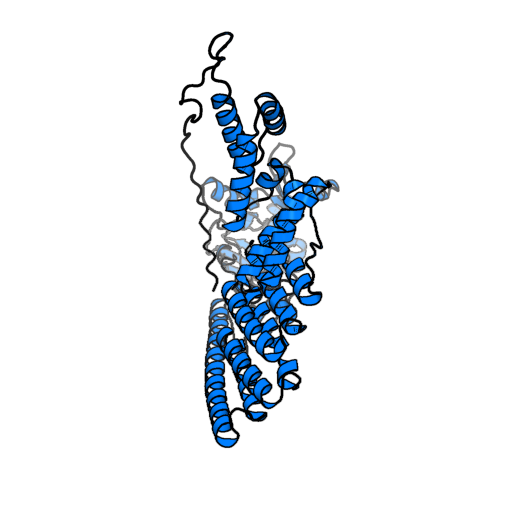TOM 2664 C C . ASP A 1 347 ? 18.916 -2.839 -17.907 1.00 73.88 347 ASP A C 1
ATOM 2666 O O . ASP A 1 347 ? 19.247 -2.738 -19.088 1.00 73.88 347 ASP A O 1
ATOM 2670 N N . ASP A 1 348 ? 17.665 -3.151 -17.562 1.00 80.81 348 ASP A N 1
ATOM 2671 C CA . ASP A 1 348 ? 16.607 -3.333 -18.554 1.00 80.81 348 ASP A CA 1
ATOM 2672 C C . ASP A 1 348 ? 16.211 -2.001 -19.211 1.00 80.81 348 ASP A C 1
ATOM 2674 O O . ASP A 1 348 ? 16.007 -1.945 -20.427 1.00 80.81 348 ASP A O 1
ATOM 2678 N N . ALA A 1 349 ? 16.149 -0.916 -18.426 1.00 83.06 349 ALA A N 1
ATOM 2679 C CA . ALA A 1 349 ? 15.945 0.437 -18.943 1.00 83.06 349 ALA A CA 1
ATOM 2680 C C . ALA A 1 349 ? 17.043 0.804 -19.954 1.00 83.06 349 ALA A C 1
ATOM 2682 O O . ALA A 1 349 ? 16.746 1.298 -21.043 1.00 83.06 349 ALA A O 1
ATOM 2683 N N . ARG A 1 350 ? 18.303 0.486 -19.626 1.00 79.69 350 ARG A N 1
ATOM 2684 C CA . ARG A 1 350 ? 19.460 0.675 -20.507 1.00 79.69 350 ARG A CA 1
ATOM 2685 C C . ARG A 1 350 ? 19.302 -0.112 -21.804 1.00 79.69 350 ARG A C 1
ATOM 2687 O O . ARG A 1 350 ? 19.415 0.483 -22.870 1.00 79.69 350 ARG A O 1
ATOM 2694 N N . GLY A 1 351 ? 18.966 -1.400 -21.727 1.00 78.50 351 GLY A N 1
ATOM 2695 C CA . GLY A 1 351 ? 18.772 -2.236 -22.914 1.00 78.50 351 GLY A CA 1
ATOM 2696 C C . GLY A 1 351 ? 17.674 -1.716 -23.851 1.00 78.50 351 GLY A C 1
ATOM 2697 O O . GLY A 1 351 ? 17.832 -1.746 -25.073 1.00 78.50 351 GLY A O 1
ATOM 2698 N N . VAL A 1 352 ? 16.573 -1.177 -23.308 1.00 86.12 352 VAL A N 1
ATOM 2699 C CA . VAL A 1 352 ? 15.532 -0.520 -24.123 1.00 86.12 352 VAL A CA 1
ATOM 2700 C C . VAL A 1 352 ? 16.049 0.759 -24.773 1.00 86.12 352 VAL A C 1
ATOM 2702 O O . VAL A 1 352 ? 15.771 0.979 -25.952 1.00 86.12 352 VAL A O 1
ATOM 2705 N N . CYS A 1 353 ? 16.805 1.584 -24.049 1.00 82.69 353 CYS A N 1
ATOM 2706 C CA . CYS A 1 353 ? 17.371 2.809 -24.603 1.00 82.69 353 CYS A CA 1
ATOM 2707 C C . CYS A 1 353 ? 18.441 2.530 -25.670 1.00 82.69 353 CYS A C 1
ATOM 2709 O O . CYS A 1 353 ? 18.412 3.159 -26.717 1.00 82.69 353 CYS A O 1
ATOM 2711 N N . GLU A 1 354 ? 19.325 1.548 -25.494 1.00 80.75 354 GLU A N 1
ATOM 2712 C CA . GLU A 1 354 ? 20.294 1.133 -26.526 1.00 80.75 354 GLU A CA 1
ATOM 2713 C C . GLU A 1 354 ? 19.581 0.605 -27.785 1.00 80.75 354 GLU A C 1
ATOM 2715 O O . GLU A 1 354 ? 19.925 0.934 -28.928 1.00 80.75 354 GLU A O 1
ATOM 2720 N N . MET A 1 355 ? 18.505 -0.163 -27.589 1.00 81.88 355 MET A N 1
ATOM 2721 C CA . MET A 1 355 ? 17.656 -0.627 -28.682 1.00 81.88 355 MET A CA 1
ATOM 2722 C C . MET A 1 355 ? 16.956 0.533 -29.404 1.00 81.88 355 MET A C 1
ATOM 2724 O O . MET A 1 355 ? 16.868 0.523 -30.634 1.00 81.88 355 MET A O 1
ATOM 2728 N N . ALA A 1 356 ? 16.456 1.521 -28.662 1.00 86.00 356 ALA A N 1
ATOM 2729 C CA . ALA A 1 356 ? 15.815 2.709 -29.213 1.00 86.00 356 ALA A CA 1
ATOM 2730 C C . ALA A 1 356 ? 16.819 3.608 -29.944 1.00 86.00 356 ALA A C 1
ATOM 2732 O O . ALA A 1 356 ? 16.505 4.085 -31.029 1.00 86.00 356 ALA A O 1
ATOM 2733 N N . LEU A 1 357 ? 18.029 3.775 -29.400 1.00 84.00 357 LEU A N 1
ATOM 2734 C CA . LEU A 1 357 ? 19.102 4.584 -29.974 1.00 84.00 357 LEU A CA 1
ATOM 2735 C C . LEU A 1 357 ? 19.483 4.052 -31.351 1.00 84.00 357 LEU A C 1
ATOM 2737 O O . LEU A 1 357 ? 19.324 4.763 -32.338 1.00 84.00 357 LEU A O 1
ATOM 2741 N N . THR A 1 358 ? 19.845 2.769 -31.425 1.00 80.06 358 THR A N 1
ATOM 2742 C CA . THR A 1 358 ? 20.177 2.110 -32.700 1.00 80.06 358 THR A CA 1
ATOM 2743 C C . THR A 1 358 ? 19.031 2.220 -33.710 1.00 80.06 358 THR A C 1
ATOM 2745 O O . THR A 1 358 ? 19.241 2.548 -34.874 1.00 80.06 358 THR A O 1
ATOM 2748 N N . THR A 1 359 ? 17.785 2.040 -33.259 1.00 82.56 359 THR A N 1
ATOM 2749 C CA . THR A 1 359 ? 16.600 2.180 -34.121 1.00 82.56 359 THR A CA 1
ATOM 2750 C C . THR A 1 359 ? 16.408 3.616 -34.625 1.00 82.56 359 THR A C 1
ATOM 2752 O O . THR A 1 359 ? 16.066 3.827 -35.787 1.00 82.56 359 THR A O 1
ATOM 2755 N N . PHE A 1 360 ? 16.578 4.623 -33.769 1.00 85.25 360 PHE A N 1
ATOM 2756 C CA . PHE A 1 360 ? 16.343 6.024 -34.121 1.00 85.25 360 PHE A CA 1
ATOM 2757 C C . PHE A 1 360 ? 17.485 6.622 -34.937 1.00 85.25 360 PHE A C 1
ATOM 2759 O O . PHE A 1 360 ? 17.218 7.444 -35.810 1.00 85.25 360 PHE A O 1
ATOM 2766 N N . GLU A 1 361 ? 18.721 6.176 -34.735 1.00 82.38 361 GLU A N 1
ATOM 2767 C CA . GLU A 1 361 ? 19.853 6.529 -35.592 1.00 82.38 361 GLU A CA 1
ATOM 2768 C C . GLU A 1 361 ? 19.667 5.993 -37.011 1.00 82.38 361 GLU A C 1
ATOM 2770 O O . GLU A 1 361 ? 19.822 6.753 -37.966 1.00 82.38 361 GLU A O 1
ATOM 2775 N N . GLU A 1 362 ? 19.250 4.731 -37.155 1.00 82.44 362 GLU A N 1
ATOM 2776 C CA . GLU A 1 362 ? 18.966 4.123 -38.461 1.00 82.44 362 GLU A CA 1
ATOM 2777 C C . GLU A 1 362 ? 17.829 4.842 -39.209 1.00 82.44 362 GLU A C 1
ATOM 2779 O O . GLU A 1 362 ? 17.882 4.999 -40.429 1.00 82.44 362 GLU A O 1
ATOM 2784 N N . ILE A 1 363 ? 16.788 5.278 -38.493 1.00 83.88 363 ILE A N 1
ATOM 2785 C CA . ILE A 1 363 ? 15.590 5.877 -39.097 1.00 83.88 363 ILE A CA 1
ATOM 2786 C C . ILE A 1 363 ? 15.749 7.383 -39.315 1.00 83.88 363 ILE A C 1
ATOM 2788 O O . ILE A 1 363 ? 15.420 7.892 -40.385 1.00 83.88 363 ILE A O 1
ATOM 2792 N N . PHE A 1 364 ? 16.176 8.115 -38.289 1.00 83.25 364 PHE A N 1
ATOM 2793 C CA . PHE A 1 364 ? 16.135 9.576 -38.253 1.00 83.25 364 PHE A CA 1
ATOM 2794 C C . PHE A 1 364 ? 17.519 10.238 -38.280 1.00 83.25 364 PHE A C 1
ATOM 2796 O O . PHE A 1 364 ? 17.606 11.440 -38.538 1.00 83.25 364 PHE A O 1
ATOM 2803 N N . GLY A 1 365 ? 18.586 9.487 -38.005 1.00 78.44 365 GLY A N 1
ATOM 2804 C CA . GLY A 1 365 ? 19.942 10.007 -37.846 1.00 78.44 365 GLY A CA 1
ATOM 2805 C C . GLY A 1 365 ? 20.250 10.544 -36.442 1.00 78.44 365 GLY A C 1
ATOM 2806 O O . GLY A 1 365 ? 19.369 10.735 -35.598 1.00 78.44 365 GLY A O 1
ATOM 2807 N N . HIS A 1 366 ? 21.536 10.813 -36.199 1.00 75.50 366 HIS A N 1
ATOM 2808 C CA . HIS A 1 366 ? 22.089 11.145 -34.877 1.00 75.50 366 HIS A CA 1
ATOM 2809 C C . HIS A 1 366 ? 21.618 12.494 -34.296 1.00 75.50 366 HIS A C 1
ATOM 2811 O O . HIS A 1 366 ? 21.569 12.661 -33.082 1.00 75.50 366 HIS A O 1
ATOM 2817 N N . SER A 1 367 ? 21.257 13.470 -35.139 1.00 73.44 367 SER A N 1
ATOM 2818 C CA . SER A 1 367 ? 20.848 14.820 -34.697 1.00 73.44 367 SER A CA 1
ATOM 2819 C C . SER A 1 367 ? 19.331 15.006 -34.612 1.00 73.44 367 SER A C 1
ATOM 2821 O O . SER A 1 367 ? 18.853 16.116 -34.376 1.00 73.44 367 SER A O 1
ATOM 2823 N N . HIS A 1 368 ? 18.547 13.947 -34.822 1.00 79.12 368 HIS A N 1
ATOM 2824 C CA . HIS A 1 368 ? 17.098 14.039 -34.712 1.00 79.12 368 HIS A CA 1
ATOM 2825 C C . HIS A 1 368 ? 16.650 14.107 -33.249 1.00 79.12 368 HIS A C 1
ATOM 2827 O O . HIS A 1 368 ? 17.185 13.410 -32.390 1.00 79.12 368 HIS A O 1
ATOM 2833 N N . LYS A 1 369 ? 15.607 14.900 -32.970 1.00 82.62 369 LYS A N 1
ATOM 2834 C CA . LYS A 1 369 ? 15.104 15.151 -31.607 1.00 82.62 369 LYS A CA 1
ATOM 2835 C C . LYS A 1 369 ? 14.830 13.877 -30.793 1.00 82.62 369 LYS A C 1
ATOM 2837 O O . LYS A 1 369 ? 15.102 13.859 -29.602 1.00 82.62 369 LYS A O 1
ATOM 2842 N N . GLU A 1 370 ? 14.300 12.827 -31.427 1.00 81.31 370 GLU A N 1
ATOM 2843 C CA . GLU A 1 370 ? 13.961 11.570 -30.740 1.00 81.31 370 GLU A CA 1
ATOM 2844 C C . GLU A 1 370 ? 15.230 10.777 -30.398 1.00 81.31 370 GLU A C 1
ATOM 2846 O O . GLU A 1 370 ? 15.334 10.229 -29.307 1.00 81.31 370 GLU A O 1
ATOM 2851 N N . THR A 1 371 ? 16.233 10.786 -31.284 1.00 81.62 371 THR A N 1
ATOM 2852 C CA . THR A 1 371 ? 17.556 10.197 -31.032 1.00 81.62 371 THR A CA 1
ATOM 2853 C C . THR A 1 371 ? 18.249 10.910 -29.870 1.00 81.62 371 THR A C 1
ATOM 2855 O O . THR A 1 371 ? 18.741 10.266 -28.947 1.00 81.62 371 THR A O 1
ATOM 2858 N N . LEU A 1 372 ? 18.201 12.247 -29.853 1.00 80.62 372 LEU A N 1
ATOM 2859 C CA . LEU A 1 372 ? 18.748 13.063 -28.765 1.00 80.62 372 LEU A CA 1
ATOM 2860 C C . LEU A 1 372 ? 18.055 12.801 -27.420 1.00 80.62 372 LEU A C 1
ATOM 2862 O O . LEU A 1 372 ? 18.714 12.831 -26.383 1.00 80.62 372 LEU A O 1
ATOM 2866 N N . HIS A 1 373 ? 16.747 12.526 -27.428 1.00 81.81 373 HIS A N 1
ATOM 2867 C CA . HIS A 1 373 ? 16.001 12.178 -26.216 1.00 81.81 373 HIS A CA 1
ATOM 2868 C C . HIS A 1 373 ? 16.486 10.848 -25.631 1.00 81.81 373 HIS A C 1
ATOM 2870 O O . HIS A 1 373 ? 16.765 10.765 -24.443 1.00 81.81 373 HIS A O 1
ATOM 2876 N N . VAL A 1 374 ? 16.698 9.828 -26.464 1.00 81.62 374 VAL A N 1
ATOM 2877 C CA . VAL A 1 374 ? 17.208 8.536 -25.980 1.00 81.62 374 VAL A CA 1
ATOM 2878 C C . VAL A 1 374 ? 18.632 8.658 -25.428 1.00 81.62 374 VAL A C 1
ATOM 2880 O O . VAL A 1 374 ? 18.955 8.044 -24.412 1.00 81.62 374 VAL A O 1
ATOM 2883 N N . VAL A 1 375 ? 19.483 9.490 -26.040 1.00 79.06 375 VAL A N 1
ATOM 2884 C CA . VAL A 1 375 ? 20.817 9.786 -25.486 1.00 79.06 375 VAL A CA 1
ATOM 2885 C C . VAL A 1 375 ? 20.710 10.480 -24.125 1.00 79.06 375 VAL A C 1
ATOM 2887 O O . VAL A 1 375 ? 21.482 10.176 -23.214 1.00 79.06 375 VAL A O 1
ATOM 2890 N N . TRP A 1 376 ? 19.745 11.389 -23.966 1.00 80.50 376 TRP A N 1
ATOM 2891 C CA . TRP A 1 376 ? 19.456 12.012 -22.676 1.00 80.50 376 TRP A CA 1
ATOM 2892 C C . TRP A 1 376 ? 19.043 10.973 -21.623 1.00 80.50 376 TRP A C 1
ATOM 2894 O O . TRP A 1 376 ? 19.564 11.000 -20.507 1.00 80.50 376 TRP A O 1
ATOM 2904 N N . ASP A 1 377 ? 18.178 10.026 -21.983 1.00 82.56 377 ASP A N 1
ATOM 2905 C CA . ASP A 1 377 ? 17.728 8.957 -21.087 1.00 82.56 377 ASP A CA 1
ATOM 2906 C C . ASP A 1 377 ? 18.878 8.011 -20.699 1.00 82.56 377 ASP A C 1
ATOM 2908 O O . ASP A 1 377 ? 19.042 7.689 -19.521 1.00 82.56 377 ASP A O 1
ATOM 2912 N N . LEU A 1 378 ? 19.760 7.640 -21.638 1.00 78.50 378 LEU A N 1
ATOM 2913 C CA . LEU A 1 378 ? 20.983 6.874 -21.341 1.00 78.50 378 LEU A CA 1
ATOM 2914 C C . LEU A 1 378 ? 21.919 7.618 -20.381 1.00 78.50 378 LEU A C 1
ATOM 2916 O O . LEU A 1 378 ? 22.477 7.019 -19.454 1.00 78.50 378 LEU A O 1
ATOM 2920 N N . ALA A 1 379 ? 22.080 8.928 -20.569 1.00 70.88 379 ALA A N 1
ATOM 2921 C CA . ALA A 1 379 ? 22.859 9.758 -19.659 1.00 70.88 379 ALA A CA 1
ATOM 2922 C C . ALA A 1 379 ? 22.217 9.830 -18.263 1.00 70.88 379 ALA A C 1
ATOM 2924 O O . ALA A 1 379 ? 22.934 9.819 -17.262 1.00 70.88 379 ALA A O 1
ATOM 2925 N N . HIS A 1 380 ? 20.885 9.859 -18.180 1.00 75.31 380 HIS A N 1
ATOM 2926 C CA . HIS A 1 380 ? 20.157 9.842 -16.915 1.00 75.31 380 HIS A CA 1
ATOM 2927 C C . HIS A 1 380 ? 20.322 8.509 -16.167 1.00 75.31 380 HIS A C 1
ATOM 2929 O O . HIS A 1 380 ? 20.694 8.532 -14.995 1.00 75.31 380 HIS A O 1
ATOM 2935 N N . ILE A 1 381 ? 20.166 7.360 -16.840 1.00 71.81 381 ILE A N 1
ATOM 2936 C CA . ILE A 1 381 ? 20.441 6.027 -16.254 1.00 71.81 381 ILE A CA 1
ATOM 2937 C C . ILE A 1 381 ? 21.861 5.978 -15.697 1.00 71.81 381 ILE A C 1
ATOM 2939 O O . ILE A 1 381 ? 22.105 5.518 -14.583 1.00 71.81 381 ILE A O 1
ATOM 2943 N N . SER A 1 382 ? 22.808 6.494 -16.476 1.00 66.31 382 SER A N 1
ATOM 2944 C CA . SER A 1 382 ? 24.212 6.485 -16.099 1.00 66.31 382 SER A CA 1
ATOM 2945 C C . SER A 1 382 ? 24.499 7.425 -14.926 1.00 66.31 382 SER A C 1
ATOM 2947 O O . SER A 1 382 ? 25.374 7.132 -14.120 1.00 66.31 382 SER A O 1
ATOM 2949 N N . LYS A 1 383 ? 23.765 8.533 -14.774 1.00 65.75 383 LYS A N 1
ATOM 2950 C CA . LYS A 1 383 ? 23.840 9.404 -13.592 1.00 65.75 383 LYS A CA 1
ATOM 2951 C C . LYS A 1 383 ? 23.319 8.704 -12.333 1.00 65.75 383 LYS A C 1
ATOM 2953 O O . LYS A 1 383 ? 23.989 8.764 -11.306 1.00 65.75 383 LYS A O 1
ATOM 2958 N N . GLU A 1 384 ? 22.168 8.038 -12.416 1.00 63.78 384 GLU A N 1
ATOM 2959 C CA . GLU A 1 384 ? 21.573 7.296 -11.291 1.00 63.78 384 GLU A CA 1
ATOM 2960 C C . GLU A 1 384 ? 22.448 6.102 -10.866 1.00 63.78 384 GLU A C 1
ATOM 2962 O O . GLU A 1 384 ? 22.573 5.811 -9.680 1.00 63.78 384 GLU A O 1
ATOM 2967 N N . GLN A 1 385 ? 23.167 5.478 -11.808 1.00 59.53 385 GLN A N 1
ATOM 2968 C CA . GLN A 1 385 ? 24.198 4.468 -11.523 1.00 59.53 385 GLN A CA 1
ATOM 2969 C C . GLN A 1 385 ? 25.566 5.065 -11.109 1.00 59.53 385 GLN A C 1
ATOM 2971 O O . GLN A 1 385 ? 26.556 4.341 -11.009 1.00 59.53 385 GLN A O 1
ATOM 2976 N N . GLY A 1 386 ? 25.656 6.380 -10.868 1.00 54.25 386 GLY A N 1
ATOM 2977 C CA . GLY A 1 386 ? 26.873 7.063 -10.400 1.00 54.25 386 GLY A CA 1
ATOM 2978 C C . GLY A 1 386 ? 27.975 7.255 -11.454 1.00 54.25 386 GLY A C 1
ATOM 2979 O O . GLY A 1 386 ? 29.083 7.673 -11.120 1.00 54.25 386 GLY A O 1
ATOM 2980 N N . SER A 1 387 ? 27.689 6.971 -12.724 1.00 54.66 387 SER A N 1
ATOM 2981 C CA . SER A 1 387 ? 28.659 6.903 -13.818 1.00 54.66 387 SER A CA 1
ATOM 2982 C C . SER A 1 387 ? 28.816 8.208 -14.622 1.00 54.66 387 SER A C 1
ATOM 2984 O O . SER A 1 387 ? 29.919 8.452 -15.106 1.00 54.66 387 SER A O 1
ATOM 2986 N N . ILE A 1 388 ? 27.812 9.094 -14.770 1.00 54.19 388 ILE A N 1
ATOM 2987 C CA . ILE A 1 388 ? 27.929 10.218 -15.738 1.00 54.19 388 ILE A CA 1
ATOM 2988 C C . ILE A 1 388 ? 27.333 11.556 -15.243 1.00 54.19 388 ILE A C 1
ATOM 2990 O O . ILE A 1 388 ? 26.125 11.750 -15.219 1.00 54.19 388 ILE A O 1
ATOM 2994 N N . ASP A 1 389 ? 28.204 12.540 -14.968 1.00 60.22 389 ASP A N 1
ATOM 2995 C CA . ASP A 1 389 ? 27.859 13.981 -14.816 1.00 60.22 389 ASP A CA 1
ATOM 2996 C C . ASP A 1 389 ? 28.102 14.777 -16.130 1.00 60.22 389 ASP A C 1
ATOM 2998 O O . ASP A 1 389 ? 27.986 15.999 -16.206 1.00 60.22 389 ASP A O 1
ATOM 3002 N N . ALA A 1 390 ? 28.455 14.069 -17.210 1.00 69.25 390 ALA A N 1
ATOM 3003 C CA . ALA A 1 390 ? 28.867 14.622 -18.505 1.00 69.25 390 ALA A CA 1
ATOM 3004 C C . ALA A 1 390 ? 27.740 14.714 -19.557 1.00 69.25 390 ALA A C 1
ATOM 3006 O O . ALA A 1 390 ? 27.973 15.193 -20.668 1.00 69.25 390 ALA A O 1
ATOM 3007 N N . GLY A 1 391 ? 26.511 14.299 -19.223 1.00 70.25 391 GLY A N 1
ATOM 3008 C CA . GLY A 1 391 ? 25.399 14.208 -20.184 1.00 70.25 391 GLY A CA 1
ATOM 3009 C C . GLY A 1 391 ? 25.088 15.525 -20.904 1.00 70.25 391 GLY A C 1
ATOM 3010 O O . GLY A 1 391 ? 24.792 15.536 -22.095 1.00 70.25 391 GLY A O 1
ATOM 3011 N N . HIS A 1 392 ? 25.252 16.655 -20.216 1.00 70.12 392 HIS A N 1
ATOM 3012 C CA . HIS A 1 392 ? 25.030 17.978 -20.796 1.00 70.12 392 HIS A CA 1
ATOM 3013 C C . HIS A 1 392 ? 26.013 18.319 -21.935 1.00 70.12 392 HIS A C 1
ATOM 3015 O O . HIS A 1 392 ? 25.620 18.986 -22.890 1.00 70.12 392 HIS A O 1
ATOM 3021 N N . VAL A 1 393 ? 27.262 17.840 -21.873 1.00 77.12 393 VAL A N 1
ATOM 3022 C CA . VAL A 1 393 ? 28.272 18.059 -22.926 1.00 77.12 393 VAL A CA 1
ATOM 3023 C C . VAL A 1 393 ? 28.002 17.161 -24.128 1.00 77.12 393 VAL A C 1
ATOM 3025 O O . VAL A 1 393 ? 28.092 17.620 -25.265 1.00 77.12 393 VAL A O 1
ATOM 3028 N N . VAL A 1 394 ? 27.619 15.903 -23.882 1.00 75.56 394 VAL A N 1
ATOM 3029 C CA . VAL A 1 394 ? 27.243 14.948 -24.938 1.00 75.56 394 VAL A CA 1
ATOM 3030 C C . VAL A 1 394 ? 26.060 15.497 -25.740 1.00 75.56 394 VAL A C 1
ATOM 3032 O O . VAL A 1 394 ? 26.117 15.576 -26.965 1.00 75.56 394 VAL A O 1
ATOM 3035 N N . VAL A 1 395 ? 25.023 15.976 -25.051 1.00 69.56 395 VAL A N 1
ATOM 3036 C CA . VAL A 1 395 ? 23.829 16.561 -25.681 1.00 69.56 395 VAL A CA 1
ATOM 3037 C C . VAL A 1 395 ? 24.170 17.847 -26.440 1.00 69.56 395 VAL A C 1
ATOM 3039 O O . VAL A 1 395 ? 23.707 18.031 -27.569 1.00 69.56 395 VAL A O 1
ATOM 3042 N N . ASN A 1 396 ? 25.018 18.719 -25.877 1.00 75.00 396 ASN A N 1
ATOM 3043 C CA . ASN A 1 396 ? 25.478 19.921 -26.576 1.00 75.00 396 ASN A CA 1
ATOM 3044 C C . ASN A 1 396 ? 26.225 19.571 -27.868 1.00 75.00 396 ASN A C 1
ATOM 3046 O O . ASN A 1 396 ? 25.959 20.175 -28.908 1.00 75.00 396 ASN A O 1
ATOM 3050 N N . PHE A 1 397 ? 27.117 18.579 -27.825 1.00 81.75 397 PHE A N 1
ATOM 3051 C CA . PHE A 1 397 ? 27.856 18.124 -28.997 1.00 81.75 397 PHE A CA 1
ATOM 3052 C C . PHE A 1 397 ? 26.932 17.564 -30.076 1.00 81.75 397 PHE A C 1
ATOM 3054 O O . PHE A 1 397 ? 27.044 17.959 -31.231 1.00 81.75 397 PHE A O 1
ATOM 3061 N N . LEU A 1 398 ? 25.977 16.708 -29.720 1.00 72.62 398 LEU A N 1
ATOM 3062 C CA . LEU A 1 398 ? 25.058 16.129 -30.703 1.00 72.62 398 LEU A CA 1
ATOM 3063 C C . LEU A 1 398 ? 24.120 17.170 -31.342 1.00 72.62 398 LEU A C 1
ATOM 3065 O O . LEU A 1 398 ? 23.687 17.001 -32.485 1.00 72.62 398 LEU A O 1
ATOM 3069 N N . THR A 1 399 ? 23.838 18.260 -30.621 1.00 69.25 399 THR A N 1
ATOM 3070 C CA . THR A 1 399 ? 22.965 19.347 -31.091 1.00 69.25 399 THR A CA 1
ATOM 3071 C C . THR A 1 399 ? 23.719 20.393 -31.916 1.00 69.25 399 THR A C 1
ATOM 3073 O O . THR A 1 399 ? 23.191 20.906 -32.899 1.00 69.25 399 THR A O 1
ATOM 3076 N N . THR A 1 400 ? 24.945 20.740 -31.519 1.00 75.94 400 THR A N 1
ATOM 3077 C CA . THR A 1 400 ? 25.689 21.889 -32.074 1.00 75.94 400 THR A CA 1
ATOM 3078 C C . THR A 1 400 ? 26.956 21.501 -32.836 1.00 75.94 400 THR A C 1
ATOM 3080 O O . THR A 1 400 ? 27.550 22.343 -33.504 1.00 75.94 400 THR A O 1
ATOM 3083 N N . GLY A 1 401 ? 27.413 20.254 -32.711 1.00 78.81 401 GLY A N 1
ATOM 3084 C CA . GLY A 1 401 ? 28.720 19.792 -33.183 1.00 78.81 401 GLY A CA 1
ATOM 3085 C C . GLY A 1 401 ? 29.903 20.302 -32.351 1.00 78.81 401 GLY A C 1
ATOM 3086 O O . GLY A 1 401 ? 31.053 20.036 -32.701 1.00 78.81 401 GLY A O 1
ATOM 3087 N N . THR A 1 402 ? 29.653 21.038 -31.261 1.00 80.50 402 THR A N 1
ATOM 3088 C CA . THR A 1 402 ? 30.698 21.685 -30.454 1.00 80.50 402 THR A CA 1
ATOM 3089 C C . THR A 1 402 ? 30.825 21.076 -29.062 1.00 80.50 402 THR A C 1
ATOM 3091 O O . THR A 1 402 ? 29.845 20.657 -28.445 1.00 80.50 402 THR A O 1
ATOM 3094 N N . TYR A 1 403 ? 32.053 21.045 -28.546 1.00 86.81 403 TYR A N 1
ATOM 3095 C CA . TYR A 1 403 ? 32.314 20.686 -27.157 1.00 86.81 403 TYR A CA 1
ATOM 3096 C C . TYR A 1 403 ? 32.119 21.922 -26.276 1.00 86.81 403 TYR A C 1
ATOM 3098 O O . TYR A 1 403 ? 32.771 22.942 -26.493 1.00 86.81 403 TYR A O 1
ATOM 3106 N N . SER A 1 404 ? 31.234 21.836 -25.282 1.00 82.06 404 SER A N 1
ATOM 3107 C CA . SER A 1 404 ? 31.058 22.895 -24.288 1.00 82.06 404 SER A CA 1
ATOM 3108 C C . SER A 1 404 ? 30.628 22.314 -22.944 1.00 82.06 404 SER A C 1
ATOM 3110 O O . SER A 1 404 ? 29.609 21.625 -22.857 1.00 82.06 404 SER A O 1
ATOM 3112 N N . CYS A 1 405 ? 31.407 22.597 -21.897 1.00 81.25 405 CYS A N 1
ATOM 3113 C CA . CYS A 1 405 ? 31.031 22.321 -20.515 1.00 81.25 405 CYS A CA 1
ATOM 3114 C C . CYS A 1 405 ? 30.109 23.438 -20.016 1.00 81.25 405 CYS A C 1
ATOM 3116 O O . CYS A 1 405 ? 30.539 24.567 -19.797 1.00 81.25 405 CYS A O 1
ATOM 3118 N N . LEU A 1 406 ? 28.820 23.135 -19.862 1.00 71.75 406 LEU A N 1
ATOM 3119 C CA . LEU A 1 406 ? 27.795 24.141 -19.559 1.00 71.75 406 LEU A CA 1
ATOM 3120 C C . LEU A 1 406 ? 27.645 24.414 -18.054 1.00 71.75 406 LEU A C 1
ATOM 3122 O O . LEU A 1 406 ? 26.968 25.369 -17.673 1.00 71.75 406 LEU A O 1
ATOM 3126 N N . ARG A 1 407 ? 28.217 23.564 -17.187 1.00 67.44 407 ARG A N 1
ATOM 3127 C CA . ARG A 1 407 ? 28.082 23.663 -15.722 1.00 67.44 407 ARG A CA 1
ATOM 3128 C C . ARG A 1 407 ? 29.377 23.324 -14.967 1.00 67.44 407 ARG A C 1
ATOM 3130 O O . ARG A 1 407 ? 29.409 22.323 -14.251 1.00 67.44 407 ARG A O 1
ATOM 3137 N N . PRO A 1 408 ? 30.428 24.150 -15.067 1.00 72.19 408 PRO A N 1
ATOM 3138 C CA . PRO A 1 408 ? 31.603 23.986 -14.218 1.00 72.19 408 PRO A CA 1
ATOM 3139 C C . PRO A 1 408 ? 31.261 24.268 -12.746 1.00 72.19 408 PRO A C 1
ATOM 3141 O O . PRO A 1 408 ? 30.708 25.321 -12.417 1.00 72.19 408 PRO A O 1
ATOM 3144 N N . GLN A 1 409 ? 31.566 23.326 -11.851 1.00 68.19 409 GLN A N 1
ATOM 3145 C CA . GLN A 1 409 ? 31.280 23.440 -10.415 1.00 68.19 409 GLN A CA 1
ATOM 3146 C C . GLN A 1 409 ? 32.503 23.974 -9.656 1.00 68.19 409 GLN A C 1
ATOM 3148 O O . GLN A 1 409 ? 33.624 23.568 -9.936 1.00 68.19 409 GLN A O 1
ATOM 3153 N N . GLY A 1 410 ? 32.305 24.878 -8.688 1.00 68.50 410 GLY A N 1
ATOM 3154 C CA . GLY A 1 410 ? 33.395 25.413 -7.860 1.00 68.50 410 GLY A CA 1
ATOM 3155 C C . GLY A 1 410 ? 33.168 26.846 -7.374 1.00 68.50 410 GLY A C 1
ATOM 3156 O O . GLY A 1 410 ? 32.597 27.684 -8.085 1.00 68.50 410 GLY A O 1
ATOM 3157 N N . ASN A 1 411 ? 33.644 27.138 -6.163 1.00 72.62 411 ASN A N 1
ATOM 3158 C CA . ASN A 1 411 ? 33.542 28.450 -5.519 1.00 72.62 411 ASN A CA 1
ATOM 3159 C C . ASN A 1 411 ? 34.603 29.435 -6.029 1.00 72.62 411 ASN A C 1
ATOM 3161 O O . ASN A 1 411 ? 34.400 30.647 -5.966 1.00 72.62 411 ASN A O 1
ATOM 3165 N N . ASN A 1 412 ? 35.715 28.931 -6.566 1.00 78.94 412 ASN A N 1
ATOM 3166 C CA . ASN A 1 412 ? 36.785 29.726 -7.167 1.00 78.94 412 ASN A CA 1
ATOM 3167 C C . ASN A 1 412 ? 37.134 29.235 -8.586 1.00 78.94 412 ASN A C 1
ATOM 3169 O O . ASN A 1 412 ? 36.659 28.193 -9.037 1.00 78.94 412 ASN A O 1
ATOM 3173 N N . ALA A 1 413 ? 37.937 30.022 -9.311 1.00 76.75 413 ALA A N 1
ATOM 3174 C CA . ALA A 1 413 ? 38.295 29.731 -10.700 1.00 76.75 413 ALA A CA 1
ATOM 3175 C C . ALA A 1 413 ? 39.041 28.394 -10.850 1.00 76.75 413 ALA A C 1
ATOM 3177 O O . ALA A 1 413 ? 38.716 27.634 -11.750 1.00 76.75 413 ALA A O 1
ATOM 3178 N N . GLY A 1 414 ? 39.963 28.071 -9.936 1.00 71.62 414 GLY A N 1
ATOM 3179 C CA . GLY A 1 414 ? 40.715 26.812 -9.970 1.00 71.62 414 GLY A CA 1
ATOM 3180 C C . GLY A 1 414 ? 39.831 25.576 -9.784 1.00 71.62 414 GLY A C 1
ATOM 3181 O O . GLY A 1 414 ? 39.975 24.604 -10.519 1.00 71.62 414 GLY A O 1
ATOM 3182 N N . GLU A 1 415 ? 38.859 25.632 -8.870 1.00 71.81 415 GLU A N 1
ATOM 3183 C CA . GLU A 1 415 ? 37.883 24.553 -8.657 1.00 71.81 415 GLU A CA 1
ATOM 3184 C C . GLU A 1 415 ? 36.997 24.329 -9.888 1.00 71.81 415 GLU A C 1
ATOM 3186 O O . GLU A 1 415 ? 36.757 23.183 -10.267 1.00 71.81 415 GLU A O 1
ATOM 3191 N N . ARG A 1 416 ? 36.567 25.409 -10.555 1.00 78.44 416 ARG A N 1
ATOM 3192 C CA . ARG A 1 416 ? 35.797 25.323 -11.806 1.00 78.44 416 ARG A CA 1
ATOM 3193 C C . ARG A 1 416 ? 36.610 24.674 -12.917 1.00 78.44 416 ARG A C 1
ATOM 3195 O O . ARG A 1 416 ? 36.122 23.744 -13.549 1.00 78.44 416 ARG A O 1
ATOM 3202 N N . THR A 1 417 ? 37.861 25.088 -13.091 1.00 80.38 417 THR A N 1
ATOM 3203 C CA . THR A 1 417 ? 38.783 24.506 -14.073 1.00 80.38 417 THR A CA 1
ATOM 3204 C C . THR A 1 417 ? 39.061 23.021 -13.786 1.00 80.38 417 THR A C 1
ATOM 3206 O O . THR A 1 417 ? 39.079 22.199 -14.701 1.00 80.38 417 THR A O 1
ATOM 3209 N N . ALA A 1 418 ? 39.198 22.635 -12.514 1.00 76.00 418 ALA A N 1
ATOM 3210 C CA . ALA A 1 418 ? 39.354 21.235 -12.113 1.00 76.00 418 ALA A CA 1
ATOM 3211 C C . ALA A 1 418 ? 38.072 20.408 -12.351 1.00 76.00 418 ALA A C 1
ATOM 3213 O O . ALA A 1 418 ? 38.137 19.260 -12.797 1.00 76.00 418 ALA A O 1
ATOM 3214 N N . SER A 1 419 ? 36.895 20.998 -12.117 1.00 77.12 419 SER A N 1
ATOM 3215 C CA . SER A 1 419 ? 35.599 20.396 -12.446 1.00 77.12 419 SER A CA 1
ATOM 3216 C C . SER A 1 419 ? 35.424 20.197 -13.957 1.00 77.12 419 SER A C 1
ATOM 3218 O O . SER A 1 419 ? 34.967 19.132 -14.373 1.00 77.12 419 SER A O 1
ATOM 3220 N N . GLU A 1 420 ? 35.838 21.158 -14.786 1.00 82.88 420 GLU A N 1
ATOM 3221 C CA . GLU A 1 420 ? 35.834 21.022 -16.250 1.00 82.88 420 GLU A CA 1
ATOM 3222 C C . GLU A 1 420 ? 36.764 19.908 -16.725 1.00 82.88 420 GLU A C 1
ATOM 3224 O O . GLU A 1 420 ? 36.374 19.110 -17.577 1.00 82.88 420 GLU A O 1
ATOM 3229 N N . LEU A 1 421 ? 37.958 19.801 -16.135 1.00 83.00 421 LEU A N 1
ATOM 3230 C CA . LEU A 1 421 ? 38.901 18.726 -16.435 1.00 83.00 421 LEU A CA 1
ATOM 3231 C C . LEU A 1 421 ? 38.313 17.347 -16.091 1.00 83.00 421 LEU A C 1
ATOM 3233 O O . LEU A 1 421 ? 38.396 16.418 -16.896 1.00 83.00 421 LEU A O 1
ATOM 3237 N N . LYS A 1 422 ? 37.654 17.221 -14.931 1.00 77.94 422 LYS A N 1
ATOM 3238 C CA . LYS A 1 422 ? 36.932 16.001 -14.533 1.00 77.94 422 LYS A CA 1
ATOM 3239 C C . LYS A 1 422 ? 35.832 15.641 -15.533 1.00 77.94 422 LYS A C 1
ATOM 3241 O O . LYS A 1 422 ? 35.694 14.478 -15.910 1.00 77.94 422 LYS A O 1
ATOM 3246 N N . ILE A 1 423 ? 35.043 16.627 -15.959 1.00 79.88 423 ILE A N 1
ATOM 3247 C CA . ILE A 1 423 ? 33.984 16.426 -16.951 1.00 79.88 423 ILE A CA 1
ATOM 3248 C C . ILE A 1 423 ? 34.594 16.002 -18.290 1.00 79.88 423 ILE A C 1
ATOM 3250 O O . ILE A 1 423 ? 34.074 15.076 -18.897 1.00 79.88 423 ILE A O 1
ATOM 3254 N N . ALA A 1 424 ? 35.721 16.577 -18.717 1.00 84.25 424 ALA A N 1
ATOM 3255 C CA . ALA A 1 424 ? 36.380 16.215 -19.972 1.00 84.25 424 ALA A CA 1
ATOM 3256 C C . ALA A 1 424 ? 36.826 14.747 -20.025 1.00 84.25 424 ALA A C 1
ATOM 3258 O O . ALA A 1 424 ? 36.596 14.085 -21.036 1.00 84.25 424 ALA A O 1
ATOM 3259 N N . PHE A 1 425 ? 37.373 14.201 -18.932 1.00 78.44 425 PHE A N 1
ATOM 3260 C CA . PHE A 1 425 ? 37.656 12.763 -18.845 1.00 78.44 425 PHE A CA 1
ATOM 3261 C C . PHE A 1 425 ? 36.382 11.921 -18.944 1.00 78.44 425 PHE A C 1
ATOM 3263 O O . PHE A 1 425 ? 36.321 10.982 -19.728 1.00 78.44 425 PHE A O 1
ATOM 3270 N N . ARG A 1 426 ? 35.317 12.312 -18.239 1.00 76.81 426 ARG A N 1
ATOM 3271 C CA . ARG A 1 426 ? 34.030 11.601 -18.301 1.00 76.81 426 ARG A CA 1
ATOM 3272 C C . ARG A 1 426 ? 33.362 11.682 -19.676 1.00 76.81 426 ARG A C 1
ATOM 3274 O O . ARG A 1 426 ? 32.689 10.741 -20.078 1.00 76.81 426 ARG A O 1
ATOM 3281 N N . VAL A 1 427 ? 33.525 12.791 -20.400 1.00 79.06 427 VAL A N 1
ATOM 3282 C CA . VAL A 1 427 ? 33.039 12.936 -21.782 1.00 79.06 427 VAL A CA 1
ATOM 3283 C C . VAL A 1 427 ? 33.843 12.053 -22.727 1.00 79.06 427 VAL A C 1
ATOM 3285 O O . VAL A 1 427 ? 33.260 11.491 -23.646 1.00 79.06 427 VAL A O 1
ATOM 3288 N N . TYR A 1 428 ? 35.153 11.919 -22.513 1.00 81.00 428 TYR A N 1
ATOM 3289 C CA . TYR A 1 428 ? 35.975 10.992 -23.284 1.00 81.00 428 TYR A CA 1
ATOM 3290 C C . TYR A 1 428 ? 35.490 9.547 -23.105 1.00 81.00 428 TYR A C 1
ATOM 3292 O O . TYR A 1 428 ? 35.214 8.879 -24.097 1.00 81.00 428 TYR A O 1
ATOM 3300 N N . ASP A 1 429 ? 35.272 9.121 -21.861 1.00 72.69 429 ASP A N 1
ATOM 3301 C CA . ASP A 1 429 ? 34.779 7.775 -21.546 1.00 72.69 429 ASP A CA 1
ATOM 3302 C C . ASP A 1 429 ? 33.378 7.540 -22.129 1.00 72.69 429 ASP A C 1
ATOM 3304 O O . ASP A 1 429 ? 33.101 6.500 -22.722 1.00 72.69 429 ASP A O 1
ATOM 3308 N N . ALA A 1 430 ? 32.500 8.543 -22.025 1.00 73.00 430 ALA A N 1
ATOM 3309 C CA . ALA A 1 430 ? 31.176 8.498 -22.635 1.00 73.00 430 ALA A CA 1
ATOM 3310 C C . ALA A 1 430 ? 31.246 8.448 -24.170 1.00 73.00 430 ALA A C 1
ATOM 3312 O O . ALA A 1 430 ? 30.429 7.781 -24.791 1.00 73.00 430 ALA A O 1
ATOM 3313 N N . ALA A 1 431 ? 32.200 9.136 -24.799 1.00 76.38 431 ALA A N 1
ATOM 3314 C CA . ALA A 1 431 ? 32.373 9.123 -26.248 1.00 76.38 431 ALA A CA 1
ATOM 3315 C C . ALA A 1 431 ? 32.939 7.794 -26.762 1.00 76.38 431 ALA A C 1
ATOM 3317 O O . A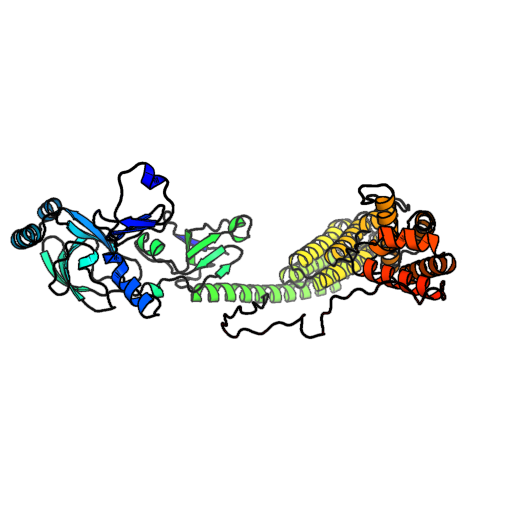LA A 1 431 ? 32.588 7.384 -27.864 1.00 76.38 431 ALA A O 1
ATOM 3318 N N . GLU A 1 432 ? 33.794 7.131 -25.984 1.00 73.31 432 GLU A N 1
ATOM 3319 C CA . GLU A 1 432 ? 34.253 5.770 -26.271 1.00 73.31 432 GLU A CA 1
ATOM 3320 C C . GLU A 1 432 ? 33.096 4.773 -26.127 1.00 73.31 432 GLU A C 1
ATOM 3322 O O . GLU A 1 432 ? 32.850 3.987 -27.037 1.00 73.31 432 GLU A O 1
ATOM 3327 N N . PHE A 1 433 ? 32.324 4.876 -25.040 1.00 65.06 433 PHE A N 1
ATOM 3328 C CA . PHE A 1 433 ? 31.156 4.031 -24.786 1.00 65.06 433 PHE A CA 1
ATOM 3329 C C . PHE A 1 433 ? 30.050 4.187 -25.842 1.00 65.06 433 PHE A C 1
ATOM 3331 O O . PHE A 1 433 ? 29.456 3.201 -26.262 1.00 65.06 433 PHE A O 1
ATOM 3338 N N . LEU A 1 434 ? 29.766 5.420 -26.271 1.00 66.69 434 LEU A N 1
ATOM 3339 C CA . LEU A 1 434 ? 28.733 5.728 -27.267 1.00 66.69 434 LEU A CA 1
ATOM 3340 C C . LEU A 1 434 ? 29.237 5.625 -28.717 1.00 66.69 434 LEU A C 1
ATOM 3342 O O . LEU A 1 434 ? 28.501 5.985 -29.629 1.00 66.69 434 LEU A O 1
ATOM 3346 N N . GLU A 1 435 ? 30.486 5.204 -28.939 1.00 70.06 435 GLU A N 1
ATOM 3347 C CA . GLU A 1 435 ? 31.114 5.124 -30.265 1.00 70.06 435 GLU A CA 1
ATOM 3348 C C . GLU A 1 435 ? 31.043 6.447 -31.064 1.00 70.06 435 GLU A C 1
ATOM 3350 O O . GLU A 1 435 ? 30.739 6.477 -32.258 1.00 70.06 435 GLU A O 1
ATOM 3355 N N . ILE A 1 436 ? 31.379 7.576 -30.421 1.00 76.12 436 ILE A N 1
ATOM 3356 C CA . ILE A 1 436 ? 31.401 8.921 -31.027 1.00 76.12 436 ILE A CA 1
ATOM 3357 C C . ILE A 1 436 ? 32.850 9.458 -31.112 1.00 76.12 436 ILE A C 1
ATOM 3359 O O . ILE A 1 436 ? 33.250 10.318 -30.314 1.00 76.12 436 ILE A O 1
ATOM 3363 N N . PRO A 1 437 ? 33.666 9.049 -32.112 1.00 77.75 437 PRO A N 1
ATOM 3364 C CA . PRO A 1 437 ? 35.082 9.434 -32.198 1.00 77.75 437 PRO A CA 1
ATOM 3365 C C . PRO A 1 437 ? 35.322 10.947 -32.262 1.00 77.75 437 PRO A C 1
ATOM 3367 O O . PRO A 1 437 ? 36.316 11.460 -31.745 1.00 77.75 437 PRO A O 1
ATOM 3370 N N . ALA A 1 438 ? 34.415 11.691 -32.899 1.00 79.62 438 ALA A N 1
ATOM 3371 C CA . ALA A 1 438 ? 34.519 13.143 -33.013 1.00 79.62 438 ALA A CA 1
ATOM 3372 C C . ALA A 1 438 ? 34.435 13.842 -31.644 1.00 79.62 438 ALA A C 1
ATOM 3374 O O . ALA A 1 438 ? 35.206 14.771 -31.388 1.00 79.62 438 ALA A O 1
ATOM 3375 N N . LEU A 1 439 ? 33.564 13.356 -30.752 1.00 82.88 439 LEU A N 1
ATOM 3376 C CA . LEU A 1 439 ? 33.433 13.862 -29.388 1.00 82.88 439 LEU A CA 1
ATOM 3377 C C . LEU A 1 439 ? 34.637 13.461 -28.534 1.00 82.88 439 LEU A C 1
ATOM 3379 O O . LEU A 1 439 ? 35.192 14.315 -27.845 1.00 82.88 439 LEU A O 1
ATOM 3383 N N . GLY A 1 440 ? 35.111 12.217 -28.653 1.00 82.19 440 GLY A N 1
ATOM 3384 C CA . GLY A 1 440 ? 36.314 11.753 -27.950 1.00 82.19 440 GLY A CA 1
ATOM 3385 C C . GLY A 1 440 ? 37.548 12.595 -28.298 1.00 82.19 440 GLY A C 1
ATOM 3386 O O . GLY A 1 440 ? 38.280 13.052 -27.419 1.00 82.19 440 GLY A O 1
ATOM 3387 N N . ASN A 1 441 ? 37.726 12.922 -29.581 1.00 84.94 441 ASN A N 1
ATOM 3388 C CA . ASN A 1 441 ? 38.809 13.794 -30.047 1.00 84.94 441 ASN A CA 1
ATOM 3389 C C . ASN A 1 441 ? 38.695 15.243 -29.546 1.00 84.94 441 ASN A C 1
ATOM 3391 O O . ASN A 1 441 ? 39.709 15.938 -29.427 1.00 84.94 441 ASN A O 1
ATOM 3395 N N . LEU A 1 442 ? 37.480 15.744 -29.317 1.00 87.56 442 LEU A N 1
ATOM 3396 C CA . LEU A 1 442 ? 37.265 17.063 -28.721 1.00 87.56 442 LEU A CA 1
ATOM 3397 C C . LEU A 1 442 ? 37.518 17.038 -27.210 1.00 87.56 442 LEU A C 1
ATOM 3399 O O . LEU A 1 442 ? 38.184 17.936 -26.704 1.00 87.56 442 LEU A O 1
ATOM 3403 N N . ALA A 1 443 ? 37.087 15.981 -26.520 1.00 85.81 443 ALA A N 1
ATOM 3404 C CA . ALA A 1 443 ? 37.340 15.784 -25.098 1.00 85.81 443 ALA A CA 1
ATOM 3405 C C . ALA A 1 443 ? 38.846 15.709 -24.792 1.00 85.81 443 ALA A C 1
ATOM 3407 O O . ALA A 1 443 ? 39.326 16.415 -23.910 1.00 85.81 443 ALA A O 1
ATOM 3408 N N . ILE A 1 444 ? 39.631 14.965 -25.587 1.00 83.62 444 ILE A N 1
ATOM 3409 C CA . ILE A 1 444 ? 41.103 14.934 -25.453 1.00 83.62 444 ILE A CA 1
ATOM 3410 C C . ILE A 1 444 ? 41.720 16.317 -25.684 1.00 83.62 444 ILE A C 1
ATOM 3412 O O . ILE A 1 444 ? 42.662 16.703 -24.987 1.00 83.62 444 ILE A O 1
ATOM 3416 N N . ARG A 1 445 ? 41.234 17.064 -26.683 1.00 85.69 445 ARG A N 1
ATOM 3417 C CA . ARG A 1 445 ? 41.715 18.430 -26.937 1.00 85.69 445 ARG A CA 1
ATOM 3418 C C . ARG A 1 445 ? 41.460 19.329 -25.736 1.00 85.69 445 ARG A C 1
ATOM 3420 O O . ARG A 1 445 ? 42.345 20.099 -25.376 1.00 85.69 445 ARG A O 1
ATOM 3427 N N . GLU A 1 446 ? 40.313 19.173 -25.091 1.00 86.94 446 GLU A N 1
ATOM 3428 C CA . GLU A 1 446 ? 39.978 19.929 -23.894 1.00 86.94 446 GLU A CA 1
ATOM 3429 C C . GLU A 1 446 ? 40.843 19.542 -22.689 1.00 86.94 446 GLU A C 1
ATOM 3431 O O . GLU A 1 446 ? 41.382 20.422 -22.019 1.00 86.94 446 GLU A O 1
ATOM 3436 N N . VAL A 1 447 ? 41.091 18.244 -22.472 1.00 84.50 447 VAL A N 1
ATOM 3437 C CA . VAL A 1 447 ? 42.037 17.765 -21.447 1.00 84.50 447 VAL A CA 1
ATOM 3438 C C . VAL A 1 447 ? 43.427 18.372 -21.657 1.00 84.50 447 VAL A C 1
ATOM 3440 O O . VAL A 1 447 ? 44.045 18.838 -20.704 1.00 84.50 447 VAL A O 1
ATOM 3443 N N . LYS A 1 448 ? 43.916 18.429 -22.903 1.00 82.88 448 LYS A N 1
ATOM 3444 C CA . LYS A 1 448 ? 45.219 19.039 -23.227 1.00 82.88 448 LYS A CA 1
ATOM 3445 C C . LYS A 1 448 ? 45.237 20.557 -23.051 1.00 82.88 448 LYS A C 1
ATOM 3447 O O . LYS A 1 448 ? 46.288 21.106 -22.734 1.00 82.88 448 LYS A O 1
ATOM 3452 N N . ARG A 1 449 ? 44.104 21.227 -23.278 1.00 86.00 449 ARG A N 1
ATOM 3453 C CA . ARG A 1 449 ? 43.963 22.680 -23.129 1.00 86.00 449 ARG A CA 1
ATOM 3454 C C . ARG A 1 449 ? 43.945 23.089 -21.658 1.00 86.00 449 ARG A C 1
ATOM 3456 O O . ARG A 1 449 ? 44.670 23.997 -21.280 1.00 86.00 449 ARG A O 1
ATOM 3463 N N . ILE A 1 450 ? 43.122 22.418 -20.855 1.00 84.69 450 ILE A N 1
ATOM 3464 C CA . ILE A 1 450 ? 42.856 22.773 -19.456 1.00 84.69 450 ILE A CA 1
ATOM 3465 C C . ILE A 1 450 ? 43.886 22.153 -18.505 1.00 84.69 450 ILE A C 1
ATOM 3467 O O . ILE A 1 450 ? 44.272 22.756 -17.508 1.00 84.69 450 ILE A O 1
ATOM 3471 N N . GLY A 1 451 ? 44.354 20.944 -18.809 1.00 77.00 451 GLY A N 1
ATOM 3472 C CA . GLY A 1 451 ? 45.218 20.152 -17.938 1.00 77.00 451 GLY A CA 1
ATOM 3473 C C . GLY A 1 451 ? 46.474 20.857 -17.397 1.00 77.00 451 GLY A C 1
ATOM 3474 O O . GLY A 1 451 ? 46.820 20.607 -16.241 1.00 77.00 451 GLY A O 1
ATOM 3475 N N . PRO A 1 452 ? 47.159 21.736 -18.156 1.00 81.25 452 PRO A N 1
ATOM 3476 C CA . PRO A 1 452 ? 48.289 22.515 -17.644 1.00 81.25 452 PRO A CA 1
ATOM 3477 C C . PRO A 1 452 ? 47.915 23.587 -16.608 1.00 81.25 452 PRO A C 1
ATOM 3479 O O . PRO A 1 452 ? 48.764 23.943 -15.794 1.00 81.25 452 PRO A O 1
ATOM 3482 N N . GLU A 1 453 ? 46.680 24.094 -16.634 1.00 79.12 453 GLU A N 1
ATOM 3483 C CA . GLU A 1 453 ? 46.190 25.173 -15.762 1.00 79.12 453 GLU A CA 1
ATOM 3484 C C . GLU A 1 453 ? 45.691 24.656 -14.401 1.00 79.12 453 GLU A C 1
ATOM 3486 O O . GLU A 1 453 ? 45.541 25.436 -13.460 1.00 79.12 453 GLU A O 1
ATOM 3491 N N . VAL A 1 454 ? 45.452 23.345 -14.279 1.00 77.31 454 VAL A N 1
ATOM 3492 C CA . VAL A 1 454 ? 44.991 22.705 -13.039 1.00 77.31 454 VAL A CA 1
ATOM 3493 C C . VAL A 1 454 ? 46.185 22.228 -12.219 1.00 77.31 454 VAL A C 1
ATOM 3495 O O . VAL A 1 454 ? 47.052 21.491 -12.702 1.00 77.31 454 VAL A O 1
ATOM 3498 N N . ASP A 1 455 ? 46.224 22.637 -10.952 1.00 75.69 455 ASP A N 1
ATOM 3499 C CA . ASP A 1 455 ? 47.256 22.191 -10.027 1.00 75.69 455 ASP A CA 1
ATOM 3500 C C . ASP A 1 455 ? 47.117 20.690 -9.706 1.00 75.69 455 ASP A C 1
ATOM 3502 O O . ASP A 1 455 ? 46.021 20.126 -9.696 1.00 75.69 455 ASP A O 1
ATOM 3506 N N . ILE A 1 456 ? 48.246 20.029 -9.437 1.00 72.75 456 ILE A N 1
ATOM 3507 C CA . ILE A 1 456 ? 48.289 18.574 -9.241 1.00 72.75 456 ILE A CA 1
ATOM 3508 C C . ILE A 1 456 ? 47.441 18.103 -8.047 1.00 72.75 456 ILE A C 1
ATOM 3510 O O . ILE A 1 456 ? 46.904 17.000 -8.092 1.00 72.75 456 ILE A O 1
ATOM 3514 N N . LEU A 1 457 ? 47.264 18.934 -7.010 1.00 68.06 457 LEU A N 1
ATOM 3515 C CA . LEU A 1 457 ? 46.434 18.592 -5.851 1.00 68.06 457 LEU A CA 1
ATOM 3516 C C . LEU A 1 457 ? 44.956 18.588 -6.246 1.00 68.06 457 LEU A C 1
ATOM 3518 O O . LEU A 1 457 ? 44.246 17.633 -5.949 1.00 68.06 457 LEU A O 1
ATOM 3522 N N . SER A 1 458 ? 44.514 19.593 -7.002 1.00 71.88 458 SER A N 1
ATOM 3523 C CA . SER A 1 458 ? 43.159 19.659 -7.552 1.00 71.88 458 SER A CA 1
ATOM 3524 C C . SER A 1 458 ? 42.866 18.510 -8.523 1.00 71.88 458 SER A C 1
ATOM 3526 O O . SER A 1 458 ? 41.751 17.988 -8.518 1.00 71.88 458 SER A O 1
ATOM 3528 N N . ILE A 1 459 ? 43.851 18.054 -9.310 1.00 70.75 459 ILE A N 1
ATOM 3529 C CA . ILE A 1 459 ? 43.715 16.855 -10.164 1.00 70.75 459 ILE A CA 1
ATOM 3530 C C . ILE A 1 459 ? 43.482 15.603 -9.306 1.00 70.75 459 ILE A C 1
ATOM 3532 O O . ILE A 1 459 ? 42.596 14.810 -9.600 1.00 70.75 459 ILE A O 1
ATOM 3536 N N . ILE A 1 460 ? 44.236 15.430 -8.221 1.00 67.44 460 ILE A N 1
ATOM 3537 C CA . ILE A 1 460 ? 44.137 14.246 -7.352 1.00 67.44 460 ILE A CA 1
ATOM 3538 C C . ILE A 1 460 ? 42.822 14.225 -6.562 1.00 67.44 460 ILE A C 1
ATOM 3540 O O . ILE A 1 460 ? 42.226 13.164 -6.392 1.00 67.44 460 ILE A O 1
ATOM 3544 N N . CYS A 1 461 ? 42.339 15.385 -6.111 1.00 61.41 461 CYS A N 1
ATOM 3545 C CA . CYS A 1 461 ? 41.096 15.491 -5.343 1.00 61.41 461 CYS A CA 1
ATOM 3546 C C . CYS A 1 461 ? 39.827 15.372 -6.204 1.00 61.41 461 CYS A C 1
ATOM 3548 O O . CYS A 1 461 ? 38.752 15.108 -5.671 1.00 61.41 461 CYS A O 1
ATOM 3550 N N . THR A 1 462 ? 39.904 15.594 -7.521 1.00 59.47 462 THR A N 1
ATOM 3551 C CA . THR A 1 462 ? 38.715 15.588 -8.396 1.00 59.47 462 THR A CA 1
ATOM 3552 C C . THR A 1 462 ? 38.392 14.223 -8.996 1.00 59.47 462 THR A C 1
ATOM 3554 O O . THR A 1 462 ? 37.281 14.017 -9.500 1.00 59.47 462 THR A O 1
ATOM 3557 N N . VAL A 1 463 ? 39.321 13.280 -8.926 1.00 60.12 463 VAL A N 1
ATOM 3558 C CA . VAL A 1 463 ? 39.325 12.097 -9.773 1.00 60.12 463 VAL A CA 1
ATOM 3559 C C . VAL A 1 463 ? 38.960 10.847 -8.969 1.00 60.12 463 VAL A C 1
ATOM 3561 O O . VAL A 1 463 ? 39.808 10.096 -8.501 1.00 60.12 463 VAL A O 1
ATOM 3564 N N . ASP A 1 464 ? 37.654 10.621 -8.850 1.00 55.31 464 ASP A N 1
ATOM 3565 C CA . ASP A 1 464 ? 37.092 9.336 -8.437 1.00 55.31 464 ASP A CA 1
ATOM 3566 C C . ASP A 1 464 ? 36.649 8.586 -9.701 1.00 55.31 464 ASP A C 1
ATOM 3568 O O . ASP A 1 464 ? 35.773 9.069 -10.429 1.00 55.31 464 ASP A O 1
ATOM 3572 N N . ASN A 1 465 ? 37.262 7.419 -9.935 1.00 55.97 465 ASN A N 1
ATOM 3573 C CA . ASN A 1 465 ? 37.085 6.508 -11.079 1.00 55.97 465 ASN A CA 1
ATOM 3574 C C . ASN A 1 465 ? 37.667 7.024 -12.412 1.00 55.97 465 ASN A C 1
ATOM 3576 O O . ASN A 1 465 ? 37.025 7.783 -13.135 1.00 55.97 465 ASN A O 1
ATOM 3580 N N . LEU A 1 466 ? 38.887 6.579 -12.744 1.00 59.06 466 LEU A N 1
ATOM 3581 C CA . LEU A 1 466 ? 39.588 6.903 -13.995 1.00 59.06 466 LEU A CA 1
ATOM 3582 C C . LEU A 1 466 ? 39.425 5.824 -15.055 1.00 59.06 466 LEU A C 1
ATOM 3584 O O . LEU A 1 466 ? 39.598 4.640 -14.766 1.00 59.06 466 LEU A O 1
ATOM 3588 N N . SER A 1 467 ? 39.256 6.251 -16.303 1.00 58.47 467 SER A N 1
ATOM 3589 C CA . SER A 1 467 ? 39.553 5.412 -17.458 1.00 58.47 467 SER A CA 1
ATOM 3590 C C . SER A 1 467 ? 41.057 5.194 -17.649 1.00 58.47 467 SER A C 1
ATOM 3592 O O . SER A 1 467 ? 41.872 5.979 -17.150 1.00 58.47 467 SER A O 1
ATOM 3594 N N . PRO A 1 468 ? 41.466 4.166 -18.417 1.00 61.69 468 PRO A N 1
ATOM 3595 C CA . PRO A 1 468 ? 42.875 3.907 -18.719 1.00 61.69 468 PRO A CA 1
ATOM 3596 C C . PRO A 1 468 ? 43.611 5.114 -19.326 1.00 61.69 468 PRO A C 1
ATOM 3598 O O . PRO A 1 468 ? 44.780 5.348 -19.018 1.00 61.69 468 PRO A O 1
ATOM 3601 N N . ALA A 1 469 ? 42.921 5.919 -20.142 1.00 59.38 469 ALA A N 1
ATOM 3602 C CA . ALA A 1 469 ? 43.478 7.130 -20.743 1.00 59.38 469 ALA A CA 1
ATOM 3603 C C . ALA A 1 469 ? 43.706 8.241 -19.704 1.00 59.38 469 ALA A C 1
ATOM 3605 O O . ALA A 1 469 ? 44.780 8.850 -19.671 1.00 59.38 469 ALA A O 1
ATOM 3606 N N . GLY A 1 470 ? 42.732 8.470 -18.817 1.00 65.50 470 GLY A N 1
ATOM 3607 C CA . GLY A 1 470 ? 42.888 9.400 -17.701 1.00 65.50 470 GLY A CA 1
ATOM 3608 C C . GLY A 1 470 ? 43.986 8.958 -16.730 1.00 65.50 470 GLY A C 1
ATOM 3609 O O . GLY A 1 470 ? 44.793 9.781 -16.297 1.00 65.50 470 GLY A O 1
ATOM 3610 N N . ALA A 1 471 ? 44.069 7.655 -16.444 1.00 67.06 471 ALA A N 1
ATOM 3611 C CA . ALA A 1 471 ? 45.117 7.075 -15.610 1.00 67.06 471 ALA A CA 1
ATOM 3612 C C . ALA A 1 471 ? 46.505 7.323 -16.212 1.00 67.06 471 ALA A C 1
ATOM 3614 O O . ALA A 1 471 ? 47.364 7.874 -15.533 1.00 67.06 471 ALA A O 1
ATOM 3615 N N . SER A 1 472 ? 46.702 7.032 -17.503 1.00 69.19 472 SER A N 1
ATOM 3616 C CA . SER A 1 472 ? 47.978 7.284 -18.185 1.00 69.19 472 SER A CA 1
ATOM 3617 C C . SER A 1 472 ? 48.379 8.763 -18.165 1.00 69.19 472 SER A C 1
ATOM 3619 O O . SER A 1 472 ? 49.558 9.074 -17.988 1.00 69.19 472 SER A O 1
ATOM 3621 N N . TYR A 1 473 ? 47.421 9.679 -18.339 1.00 73.44 473 TYR A N 1
ATOM 3622 C CA . TYR A 1 473 ? 47.684 11.119 -18.287 1.00 73.44 473 TYR A CA 1
ATOM 3623 C C . TYR A 1 473 ? 48.115 11.571 -16.885 1.00 73.44 473 TYR A C 1
ATOM 3625 O O . TYR A 1 473 ? 49.115 12.277 -16.738 1.00 73.44 473 TYR A O 1
ATOM 3633 N N . ILE A 1 474 ? 47.393 11.139 -15.847 1.00 71.62 474 ILE A N 1
ATOM 3634 C CA . ILE A 1 474 ? 47.711 11.487 -14.457 1.00 71.62 474 ILE A CA 1
ATOM 3635 C C . ILE A 1 474 ? 49.047 10.875 -14.045 1.00 71.62 474 ILE A C 1
ATOM 3637 O O . ILE A 1 474 ? 49.861 11.573 -13.449 1.00 71.62 474 ILE A O 1
ATOM 3641 N N . THR A 1 475 ? 49.329 9.627 -14.429 1.00 72.69 475 THR A N 1
ATOM 3642 C CA . THR A 1 475 ? 50.633 8.995 -14.196 1.00 72.69 475 THR A CA 1
ATOM 3643 C C . THR A 1 475 ? 51.768 9.805 -14.819 1.00 72.69 475 THR A C 1
ATOM 3645 O O . THR A 1 475 ? 52.750 10.075 -14.134 1.00 72.69 475 THR A O 1
ATOM 3648 N N . SER A 1 476 ? 51.626 10.269 -16.068 1.00 78.38 476 SER A N 1
ATOM 3649 C CA . SER A 1 476 ? 52.632 11.131 -16.708 1.00 78.38 476 SER A CA 1
ATOM 3650 C C . SER A 1 476 ? 52.830 12.445 -15.950 1.00 78.38 476 SER A C 1
ATOM 3652 O O . SER A 1 476 ? 53.960 12.844 -15.696 1.00 78.38 476 SER A O 1
ATOM 3654 N N . ARG A 1 477 ? 51.744 13.106 -15.531 1.00 77.06 477 ARG A N 1
ATOM 3655 C CA . ARG A 1 477 ? 51.815 14.367 -14.772 1.00 77.06 477 ARG A CA 1
ATOM 3656 C C . ARG A 1 477 ? 52.428 14.189 -13.385 1.00 77.06 477 ARG A C 1
ATOM 3658 O O . ARG A 1 477 ? 53.141 15.075 -12.921 1.00 77.06 477 ARG A O 1
ATOM 3665 N N . MET A 1 478 ? 52.155 13.065 -12.726 1.00 73.56 478 MET A N 1
ATOM 3666 C CA . MET A 1 478 ? 52.781 12.711 -11.453 1.00 73.56 478 MET A CA 1
ATOM 3667 C C . MET A 1 478 ? 54.272 12.430 -11.630 1.00 73.56 478 MET A C 1
ATOM 3669 O O . MET A 1 478 ? 55.061 12.876 -10.804 1.00 73.56 478 MET A O 1
ATOM 3673 N N . GLN A 1 479 ? 54.660 11.754 -12.713 1.00 76.69 479 GLN A N 1
ATOM 3674 C CA . GLN A 1 479 ? 56.060 11.501 -13.041 1.00 76.69 479 GLN A CA 1
ATOM 3675 C C . GLN A 1 479 ? 56.816 12.816 -13.284 1.00 76.69 479 GLN A C 1
ATOM 3677 O O . GLN A 1 479 ? 57.804 13.074 -12.603 1.00 76.69 479 GLN A O 1
ATOM 3682 N N . ASP A 1 480 ? 56.282 13.700 -14.134 1.00 80.06 480 ASP A N 1
ATOM 3683 C CA . ASP A 1 480 ? 56.862 15.026 -14.395 1.00 80.06 480 ASP A CA 1
ATOM 3684 C C . ASP A 1 480 ? 56.988 15.858 -13.107 1.00 80.06 480 ASP A C 1
ATOM 3686 O O . ASP A 1 480 ? 57.996 16.530 -12.871 1.00 80.06 480 ASP A O 1
ATOM 3690 N N . PHE A 1 481 ? 55.974 15.805 -12.238 1.00 79.19 481 PHE A N 1
ATOM 3691 C CA . PHE A 1 481 ? 56.012 16.462 -10.934 1.00 79.19 481 PHE A CA 1
ATOM 3692 C C . PHE A 1 481 ? 57.114 15.880 -10.038 1.00 79.19 481 PHE A C 1
ATOM 3694 O O . PHE A 1 481 ? 57.883 16.634 -9.449 1.00 79.19 481 PHE A O 1
ATOM 3701 N N . CYS A 1 482 ? 57.234 14.553 -9.951 1.00 73.50 482 CYS A N 1
ATOM 3702 C CA . CYS A 1 482 ? 58.267 13.880 -9.162 1.00 73.50 482 CYS A CA 1
ATOM 3703 C C . CYS A 1 482 ? 59.691 14.108 -9.692 1.00 73.50 482 CYS A C 1
ATOM 3705 O O . CYS A 1 482 ? 60.634 14.106 -8.893 1.00 73.50 482 CYS A O 1
ATOM 3707 N N . ASP A 1 483 ? 59.846 14.304 -11.001 1.00 77.62 483 ASP A N 1
ATOM 3708 C CA . ASP A 1 483 ? 61.127 14.572 -11.660 1.00 77.62 483 ASP A CA 1
ATOM 3709 C C . ASP A 1 483 ? 61.564 16.039 -11.511 1.00 77.62 483 ASP A C 1
ATOM 3711 O O . ASP A 1 483 ? 62.758 16.336 -11.504 1.00 77.62 483 ASP A O 1
ATOM 3715 N N . THR A 1 484 ? 60.612 16.957 -11.316 1.00 79.00 484 THR A N 1
ATOM 3716 C CA . THR A 1 484 ? 60.860 18.395 -11.098 1.00 79.00 484 THR A CA 1
ATOM 3717 C C . THR A 1 484 ? 60.820 18.816 -9.622 1.00 79.00 484 THR A C 1
ATOM 3719 O O . THR A 1 484 ? 61.084 19.978 -9.300 1.00 79.00 484 THR A O 1
ATOM 3722 N N . LEU A 1 485 ? 60.520 17.882 -8.712 1.00 78.00 485 LEU A N 1
ATOM 3723 C CA . LEU A 1 485 ? 60.356 18.140 -7.283 1.00 78.00 485 LEU A CA 1
ATOM 3724 C C . LEU A 1 485 ? 61.689 18.489 -6.603 1.00 78.00 485 LEU A C 1
ATOM 3726 O O . LEU A 1 485 ? 62.622 17.688 -6.565 1.00 78.00 485 LEU A O 1
ATOM 3730 N N . THR A 1 486 ? 61.742 19.660 -5.974 1.00 78.50 486 THR A N 1
ATOM 3731 C CA . THR A 1 486 ? 62.860 20.098 -5.118 1.00 78.50 486 THR A CA 1
ATOM 3732 C C . THR A 1 486 ? 62.469 20.082 -3.633 1.00 78.50 486 THR A C 1
ATOM 3734 O O . THR A 1 486 ? 61.281 20.217 -3.328 1.00 78.50 486 THR A O 1
ATOM 3737 N N . PRO A 1 487 ? 63.426 19.989 -2.684 1.00 74.62 487 PRO A N 1
ATOM 3738 C CA . PRO A 1 487 ? 63.126 20.020 -1.246 1.00 74.62 487 PRO A CA 1
ATOM 3739 C C . PRO A 1 487 ? 62.288 21.236 -0.807 1.00 74.62 487 PRO A C 1
ATOM 3741 O O . PRO A 1 487 ? 61.350 21.088 -0.023 1.00 74.62 487 PRO A O 1
ATOM 3744 N N . ASP A 1 488 ? 62.561 22.418 -1.370 1.00 71.38 488 ASP A N 1
ATOM 3745 C CA . ASP A 1 488 ? 61.846 23.660 -1.041 1.00 71.38 488 ASP A CA 1
ATOM 3746 C C . ASP A 1 488 ? 60.412 23.680 -1.593 1.00 71.38 488 ASP A C 1
ATOM 3748 O O . ASP A 1 488 ? 59.468 24.069 -0.901 1.00 71.38 488 ASP A O 1
ATOM 3752 N N . SER A 1 489 ? 60.220 23.215 -2.833 1.00 73.88 489 SER A N 1
ATOM 3753 C CA . SER A 1 489 ? 58.883 23.107 -3.435 1.00 73.88 489 SER A CA 1
ATOM 3754 C C . SER A 1 489 ? 58.022 22.049 -2.734 1.00 73.88 489 SER A C 1
ATOM 3756 O O . SER A 1 489 ? 56.824 22.260 -2.531 1.00 73.88 489 SER A O 1
ATOM 3758 N N . ALA A 1 490 ? 58.636 20.952 -2.278 1.00 73.38 490 ALA A N 1
ATOM 3759 C CA . ALA A 1 490 ? 57.957 19.894 -1.547 1.00 73.38 490 ALA A CA 1
ATOM 3760 C C . ALA A 1 490 ? 57.473 20.349 -0.163 1.00 73.38 490 ALA A C 1
ATOM 3762 O O . ALA A 1 490 ? 56.356 20.015 0.229 1.00 73.38 490 ALA A O 1
ATOM 3763 N N . ALA A 1 491 ? 58.251 21.173 0.549 1.00 74.00 491 ALA A N 1
ATOM 3764 C CA . ALA A 1 491 ? 57.821 21.763 1.817 1.00 74.00 491 ALA A CA 1
ATOM 3765 C C . ALA A 1 491 ? 56.531 22.588 1.652 1.00 74.00 491 ALA A C 1
ATOM 3767 O O . ALA A 1 491 ? 55.601 22.458 2.448 1.00 74.00 491 ALA A O 1
ATOM 3768 N N . GLY A 1 492 ? 56.427 23.374 0.573 1.00 75.12 492 GLY A N 1
ATOM 3769 C CA . GLY A 1 492 ? 55.216 24.134 0.248 1.00 75.12 492 GLY A CA 1
ATOM 3770 C C . GLY A 1 492 ? 53.986 23.254 -0.012 1.00 75.12 492 GLY A C 1
ATOM 3771 O O . GLY A 1 492 ? 52.877 23.605 0.395 1.00 75.12 492 GLY A O 1
ATOM 3772 N N . VAL A 1 493 ? 54.173 22.092 -0.646 1.00 74.25 493 VAL A N 1
ATOM 3773 C CA . VAL A 1 493 ? 53.103 21.109 -0.892 1.00 74.25 493 VAL A CA 1
ATOM 3774 C C . VAL A 1 493 ? 52.674 20.425 0.410 1.00 74.25 493 VAL A C 1
ATOM 3776 O O . VAL A 1 493 ? 51.482 20.370 0.705 1.00 74.25 493 VAL A O 1
ATOM 3779 N N . LEU A 1 494 ? 53.622 19.987 1.242 1.00 78.12 494 LEU A N 1
ATOM 3780 C CA . LEU A 1 494 ? 53.334 19.324 2.520 1.00 78.12 494 LEU A CA 1
ATOM 3781 C C . LEU A 1 494 ? 52.630 20.245 3.526 1.00 78.12 494 LEU A C 1
ATOM 3783 O O . LEU A 1 494 ? 51.776 19.781 4.280 1.00 78.12 494 LEU A O 1
ATOM 3787 N N . ILE A 1 495 ? 52.918 21.552 3.495 1.00 79.44 495 ILE A N 1
ATOM 3788 C CA . ILE A 1 495 ? 52.198 22.558 4.293 1.00 79.44 495 ILE A CA 1
ATOM 3789 C C . ILE A 1 495 ? 50.728 22.645 3.866 1.00 79.44 495 ILE A C 1
ATOM 3791 O O . ILE A 1 495 ? 49.839 22.632 4.718 1.00 79.44 495 ILE A O 1
ATOM 3795 N N . LYS A 1 496 ? 50.449 22.681 2.556 1.00 73.06 496 LYS A N 1
ATOM 3796 C CA . LYS A 1 496 ? 49.068 22.668 2.039 1.00 73.06 496 LYS A CA 1
ATOM 3797 C C . LYS A 1 496 ? 48.328 21.371 2.393 1.00 73.06 496 LYS A C 1
ATOM 3799 O O . LYS A 1 496 ? 47.113 21.393 2.543 1.00 73.06 496 LYS A O 1
ATOM 3804 N N . MET A 1 497 ? 49.063 20.274 2.589 1.00 69.50 497 MET A N 1
ATOM 3805 C CA . MET A 1 497 ? 48.552 18.943 2.942 1.00 69.50 497 MET A CA 1
ATOM 3806 C C . MET A 1 497 ? 48.734 18.584 4.428 1.00 69.50 497 MET A C 1
ATOM 3808 O O . MET A 1 497 ? 48.755 17.407 4.803 1.00 69.50 497 MET A O 1
ATOM 3812 N N . ALA A 1 498 ? 48.873 19.579 5.311 1.00 71.38 498 ALA A N 1
ATOM 3813 C CA . ALA A 1 498 ? 49.089 19.336 6.738 1.00 71.38 498 ALA A CA 1
ATOM 3814 C C . ALA A 1 498 ? 47.966 18.489 7.374 1.00 71.38 498 ALA A C 1
ATOM 3816 O O . ALA A 1 498 ? 48.240 17.692 8.271 1.00 71.38 498 ALA A O 1
ATOM 3817 N N . SER A 1 499 ? 46.734 18.599 6.861 1.00 73.31 499 SER A N 1
ATOM 3818 C CA . SER A 1 499 ? 45.550 17.851 7.310 1.00 73.31 499 SER A CA 1
ATOM 3819 C C . SER A 1 499 ? 44.787 17.245 6.117 1.00 73.31 499 SER A C 1
ATOM 3821 O O . SER A 1 499 ? 43.849 17.869 5.621 1.00 73.31 499 SER A O 1
ATOM 3823 N N . PRO A 1 500 ? 45.193 16.059 5.616 1.00 72.75 500 PRO A N 1
ATOM 3824 C CA . PRO A 1 500 ? 44.509 15.424 4.493 1.00 72.75 500 PRO A CA 1
ATOM 3825 C C . PRO A 1 500 ? 43.079 15.042 4.895 1.00 72.75 500 PRO A C 1
ATOM 3827 O O . PRO A 1 500 ? 42.862 14.444 5.950 1.00 72.75 500 PRO A O 1
ATOM 3830 N N . LYS A 1 501 ? 42.104 15.401 4.060 1.00 69.38 501 LYS A N 1
ATOM 3831 C CA . LYS A 1 501 ? 40.670 15.142 4.276 1.00 69.38 501 LYS A CA 1
ATOM 3832 C C . LYS A 1 501 ? 40.167 13.927 3.501 1.00 69.38 501 LYS A C 1
ATOM 3834 O O . LYS A 1 501 ? 39.084 13.427 3.795 1.00 69.38 501 LYS A O 1
ATOM 3839 N N . THR A 1 502 ? 40.942 13.453 2.527 1.00 66.31 502 THR A N 1
ATOM 3840 C CA . THR A 1 502 ? 40.613 12.308 1.669 1.00 66.31 502 THR A CA 1
ATOM 3841 C C . THR A 1 502 ? 41.752 11.283 1.646 1.00 66.31 502 THR A C 1
ATOM 3843 O O . THR A 1 502 ? 42.909 11.604 1.930 1.00 66.31 502 THR A O 1
ATOM 3846 N N . LEU A 1 503 ? 41.437 10.028 1.304 1.00 65.19 503 LEU A N 1
ATOM 3847 C CA . LEU A 1 503 ? 42.440 8.961 1.177 1.00 65.19 503 LEU A CA 1
ATOM 3848 C C . LEU A 1 503 ? 43.467 9.282 0.077 1.00 65.19 503 LEU A C 1
ATOM 3850 O O . LEU A 1 503 ? 44.660 9.053 0.265 1.00 65.19 503 LEU A O 1
ATOM 3854 N N . SER A 1 504 ? 43.017 9.868 -1.034 1.00 70.38 504 SER A N 1
ATOM 3855 C CA . SER A 1 504 ? 43.868 10.294 -2.150 1.00 70.38 504 SER A CA 1
ATOM 3856 C C . SER A 1 504 ? 44.877 11.371 -1.728 1.00 70.38 504 SER A C 1
ATOM 3858 O O . SER A 1 504 ? 46.052 11.286 -2.086 1.00 70.38 504 SER A O 1
ATOM 3860 N N . GLU A 1 505 ? 44.464 12.333 -0.893 1.00 70.25 505 GLU A N 1
ATOM 3861 C CA . GLU A 1 505 ? 45.374 13.323 -0.300 1.00 70.25 505 GLU A CA 1
ATOM 3862 C C . GLU A 1 505 ? 46.395 12.672 0.642 1.00 70.25 505 GLU A C 1
ATOM 3864 O O . GLU A 1 505 ? 47.575 13.014 0.603 1.00 70.25 505 GLU A O 1
ATOM 3869 N N . LEU A 1 506 ? 45.982 11.710 1.473 1.00 73.56 506 LEU A N 1
ATOM 3870 C CA . LEU A 1 506 ? 46.907 11.015 2.371 1.00 73.56 506 LEU A CA 1
ATOM 3871 C C . LEU A 1 506 ? 47.978 10.238 1.587 1.00 73.56 506 LEU A C 1
ATOM 3873 O O . LEU A 1 506 ? 49.165 10.350 1.890 1.00 73.56 506 LEU A O 1
ATOM 3877 N N . LEU A 1 507 ? 47.569 9.496 0.555 1.00 73.38 507 LEU A N 1
ATOM 3878 C CA . LEU A 1 507 ? 48.482 8.714 -0.282 1.00 73.38 507 LEU A CA 1
ATOM 3879 C C . LEU A 1 507 ? 49.455 9.605 -1.061 1.00 73.38 507 LEU A C 1
ATOM 3881 O O . LEU A 1 507 ? 50.647 9.301 -1.125 1.00 73.38 507 LEU A O 1
ATOM 3885 N N . PHE A 1 508 ? 48.983 10.729 -1.606 1.00 78.62 508 PHE A N 1
ATOM 3886 C CA . PHE A 1 508 ? 49.861 11.669 -2.299 1.00 78.62 508 PHE A CA 1
ATOM 3887 C C . PHE A 1 508 ? 50.858 12.336 -1.346 1.00 78.62 508 PHE A C 1
ATOM 3889 O O . PHE A 1 508 ? 52.042 12.428 -1.670 1.00 78.62 508 PHE A O 1
ATOM 3896 N N . LYS A 1 509 ? 50.422 12.722 -0.139 1.00 78.62 509 LYS A N 1
ATOM 3897 C CA . LYS A 1 509 ? 51.315 13.255 0.898 1.00 78.62 509 LYS A CA 1
ATOM 3898 C C . LYS A 1 509 ? 52.436 12.267 1.221 1.00 78.62 509 LYS A C 1
ATOM 3900 O O . LYS A 1 509 ? 53.602 12.651 1.200 1.00 78.62 509 LYS A O 1
ATOM 3905 N N . MET A 1 510 ? 52.094 10.995 1.442 1.00 75.44 510 MET A N 1
ATOM 3906 C CA . MET A 1 510 ? 53.077 9.940 1.703 1.00 75.44 510 MET A CA 1
ATOM 3907 C C . MET A 1 510 ? 54.064 9.769 0.541 1.00 75.44 510 MET A C 1
ATOM 3909 O O . MET A 1 510 ? 55.266 9.650 0.770 1.00 75.44 510 MET A O 1
ATOM 3913 N N . ALA A 1 511 ? 53.586 9.801 -0.707 1.00 76.31 511 ALA A N 1
ATOM 3914 C CA . ALA A 1 511 ? 54.447 9.700 -1.886 1.00 76.31 511 ALA A CA 1
ATOM 3915 C C . ALA A 1 511 ? 55.446 10.869 -1.979 1.00 76.31 511 ALA A C 1
ATOM 3917 O O . ALA A 1 511 ? 56.626 10.656 -2.268 1.00 76.31 511 ALA A O 1
ATOM 3918 N N . VAL A 1 512 ? 55.001 12.094 -1.676 1.00 78.94 512 VAL A N 1
ATOM 3919 C CA . VAL A 1 512 ? 55.866 13.283 -1.627 1.00 78.94 512 VAL A CA 1
ATOM 3920 C C . VAL A 1 512 ? 56.882 13.179 -0.486 1.00 78.94 512 VAL A C 1
ATOM 3922 O O . VAL A 1 512 ? 58.067 13.400 -0.721 1.00 78.94 512 VAL A O 1
ATOM 3925 N N . GLU A 1 513 ? 56.466 12.788 0.723 1.00 78.19 513 GLU A N 1
ATOM 3926 C CA . GLU A 1 513 ? 57.363 12.595 1.876 1.00 78.19 513 GLU A CA 1
ATOM 3927 C C . GLU A 1 513 ? 58.449 11.550 1.585 1.00 78.19 513 GLU A C 1
ATOM 3929 O O . GLU A 1 513 ? 59.634 11.798 1.820 1.00 78.19 513 GLU A O 1
ATOM 3934 N N . MET A 1 514 ? 58.071 10.412 0.993 1.00 77.19 514 MET A N 1
ATOM 3935 C CA . MET A 1 514 ? 59.017 9.377 0.572 1.00 77.19 514 MET A CA 1
ATOM 3936 C C . MET A 1 514 ? 60.008 9.896 -0.473 1.00 77.19 514 MET A C 1
ATOM 3938 O O . MET A 1 514 ? 61.205 9.616 -0.384 1.00 77.19 514 MET A O 1
ATOM 3942 N N . ARG A 1 515 ? 59.538 10.673 -1.456 1.00 76.81 515 ARG A N 1
ATOM 3943 C CA . ARG A 1 515 ? 60.399 11.228 -2.506 1.00 76.81 515 ARG A CA 1
ATOM 3944 C C . ARG A 1 515 ? 61.369 12.276 -1.961 1.00 76.81 515 ARG A C 1
ATOM 3946 O O . ARG A 1 515 ? 62.542 12.251 -2.320 1.00 76.81 515 ARG A O 1
ATOM 3953 N N . VAL A 1 516 ? 60.923 13.143 -1.053 1.00 74.75 516 VAL A N 1
ATOM 3954 C CA . VAL A 1 516 ? 61.792 14.108 -0.352 1.00 74.75 516 VAL A CA 1
ATOM 3955 C C . VAL A 1 516 ? 62.867 13.388 0.457 1.00 74.75 516 VAL A C 1
ATOM 3957 O O . VAL A 1 516 ? 64.030 13.798 0.435 1.00 74.75 516 VAL A O 1
ATOM 3960 N N . HIS A 1 517 ? 62.503 12.281 1.111 1.00 71.69 517 HIS A N 1
ATOM 3961 C CA . HIS A 1 517 ? 63.448 11.477 1.877 1.00 71.69 517 HIS A CA 1
ATOM 3962 C C . HIS A 1 517 ? 64.529 10.836 0.989 1.00 71.69 517 HIS A C 1
ATOM 3964 O O . HIS A 1 517 ? 65.679 10.737 1.408 1.00 71.69 517 HIS A O 1
ATOM 3970 N N . GLN A 1 518 ? 64.187 10.459 -0.247 1.00 69.81 518 GLN A N 1
ATOM 3971 C CA . GLN A 1 518 ? 65.142 9.953 -1.243 1.00 69.81 518 GLN A CA 1
ATOM 3972 C C . GLN A 1 518 ? 66.037 11.052 -1.840 1.00 69.81 518 GLN A C 1
ATOM 3974 O O . GLN A 1 518 ? 67.185 10.780 -2.181 1.00 69.81 518 GLN A O 1
ATOM 3979 N N . LEU A 1 519 ? 65.526 12.281 -1.975 1.00 65.38 519 LEU A N 1
ATOM 3980 C CA . LEU A 1 519 ? 66.264 13.430 -2.519 1.00 65.38 519 LEU A CA 1
ATOM 3981 C C . LEU A 1 519 ? 67.223 14.074 -1.500 1.00 65.38 519 LEU A C 1
ATOM 3983 O O . LEU A 1 519 ? 68.127 14.803 -1.899 1.00 65.38 519 LEU A O 1
ATOM 3987 N N . SER A 1 520 ? 67.054 13.796 -0.202 1.00 56.22 520 SER A N 1
ATOM 3988 C CA . SER A 1 520 ? 67.886 14.331 0.889 1.00 56.22 520 SER A CA 1
ATOM 3989 C C . SER A 1 520 ? 68.454 13.200 1.770 1.00 56.22 520 SER A C 1
ATOM 3991 O O . SER A 1 520 ? 67.907 12.940 2.844 1.00 56.22 520 SER A O 1
ATOM 3993 N N . PRO A 1 521 ? 69.548 12.513 1.377 1.00 50.19 521 PRO A N 1
ATOM 3994 C CA . PRO A 1 521 ? 70.115 11.429 2.188 1.00 50.19 521 PRO A CA 1
ATOM 3995 C C . PRO A 1 521 ? 70.743 11.906 3.511 1.00 50.19 521 PRO A C 1
ATOM 3997 O O . PRO A 1 521 ? 70.952 11.106 4.421 1.00 50.19 521 PRO A O 1
ATOM 4000 N N . GLU A 1 522 ? 71.036 13.203 3.650 1.00 44.03 522 GLU A N 1
ATOM 4001 C CA . GLU A 1 522 ? 71.765 13.756 4.794 1.00 44.03 522 GLU A CA 1
ATOM 4002 C C . GLU A 1 522 ? 70.907 14.704 5.638 1.00 44.03 522 GLU A C 1
ATOM 4004 O O . GLU A 1 522 ? 70.889 15.918 5.446 1.00 44.03 522 GLU A O 1
ATOM 4009 N N . LYS A 1 523 ? 70.211 14.119 6.617 1.00 39.94 523 LYS A N 1
ATOM 4010 C CA . LYS A 1 523 ? 70.066 14.641 7.990 1.00 39.94 523 LYS A CA 1
ATOM 4011 C C . LYS A 1 523 ? 69.407 13.578 8.866 1.00 39.94 523 LYS A C 1
ATOM 4013 O O . LYS A 1 523 ? 68.325 13.748 9.417 1.00 39.94 523 LYS A O 1
ATOM 4018 N N . ILE A 1 524 ? 70.107 12.460 9.017 1.00 38.72 524 ILE A N 1
ATOM 4019 C CA . ILE A 1 524 ? 69.972 11.648 10.222 1.00 38.72 524 ILE A CA 1
ATOM 4020 C C . ILE A 1 524 ? 71.021 12.172 11.213 1.00 38.72 524 ILE A C 1
ATOM 4022 O O . ILE A 1 524 ? 72.173 12.373 10.841 1.00 38.72 524 ILE A O 1
ATOM 4026 N N . LEU A 1 525 ? 70.590 12.357 12.467 1.00 32.44 525 LEU A N 1
ATOM 4027 C CA . LEU A 1 525 ? 71.373 12.634 13.684 1.00 32.44 525 LEU A CA 1
ATOM 4028 C C . LEU A 1 525 ? 71.658 14.111 14.060 1.00 32.44 525 LEU A C 1
ATOM 4030 O O . LEU A 1 525 ? 72.760 14.611 13.872 1.00 32.44 525 LEU A O 1
ATOM 4034 N N . HIS A 1 526 ? 70.712 14.763 14.752 1.00 30.42 526 HIS A N 1
ATOM 4035 C CA . HIS A 1 526 ? 70.802 15.045 16.206 1.00 30.42 526 HIS A CA 1
ATOM 4036 C C . HIS A 1 526 ? 69.748 16.072 16.663 1.00 30.42 526 HIS A C 1
ATOM 4038 O O . HIS A 1 526 ? 69.788 17.230 16.261 1.00 30.42 526 HIS A O 1
ATOM 4044 N N . GLY A 1 527 ? 68.889 15.672 17.611 1.00 27.61 527 GLY A N 1
ATOM 4045 C CA . GLY A 1 527 ? 68.261 16.613 18.548 1.00 27.61 527 GLY A CA 1
ATOM 4046 C C . GLY A 1 527 ? 66.764 16.427 18.796 1.00 27.61 527 GLY A C 1
ATOM 4047 O O . GLY A 1 527 ? 65.955 17.111 18.188 1.00 27.61 527 GLY A O 1
ATOM 4048 N N . ARG A 1 528 ? 66.443 15.611 19.812 1.00 27.55 528 ARG A N 1
ATOM 4049 C CA . ARG A 1 528 ? 65.155 15.499 20.533 1.00 27.55 528 ARG A CA 1
ATOM 4050 C C . ARG A 1 528 ? 64.039 14.677 19.885 1.00 27.55 528 ARG A C 1
ATOM 4052 O O . ARG A 1 528 ? 62.961 15.163 19.572 1.00 27.55 528 ARG A O 1
ATOM 4059 N N . ILE A 1 529 ? 64.252 13.366 19.941 1.00 33.16 529 ILE A N 1
ATOM 4060 C CA . ILE A 1 529 ? 63.242 12.480 20.526 1.00 33.16 529 ILE A CA 1
ATOM 4061 C C . ILE A 1 529 ? 63.110 12.885 22.004 1.00 33.16 529 ILE A C 1
ATOM 4063 O O . ILE A 1 529 ? 64.041 12.690 22.784 1.00 33.16 529 ILE A O 1
ATOM 4067 N N . VAL A 1 530 ? 61.983 13.487 22.379 1.00 28.72 530 VAL A N 1
ATOM 4068 C CA . VAL A 1 530 ? 61.470 13.408 23.750 1.00 28.72 530 VAL A CA 1
ATOM 4069 C C . VAL A 1 530 ? 60.159 12.646 23.663 1.00 28.72 530 VAL A C 1
ATOM 4071 O O . VAL A 1 530 ? 59.230 13.033 22.964 1.00 28.72 530 VAL A O 1
ATOM 4074 N N . SER A 1 531 ? 60.183 11.508 24.338 1.00 29.41 531 SER A N 1
ATOM 4075 C CA . SER A 1 531 ? 59.141 10.513 24.526 1.00 29.41 531 SER A CA 1
ATOM 4076 C C . SER A 1 531 ? 57.740 11.068 24.782 1.00 29.41 531 SER A C 1
ATOM 4078 O O . SER A 1 531 ? 57.566 11.906 25.663 1.00 29.41 531 SER A O 1
ATOM 4080 N N . MET A 1 532 ? 56.737 10.407 24.212 1.00 25.58 532 MET A N 1
ATOM 4081 C CA . MET A 1 532 ? 55.732 9.732 25.034 1.00 25.58 532 MET A CA 1
ATOM 4082 C C . MET A 1 532 ? 55.356 8.421 24.346 1.00 25.58 532 MET A C 1
ATOM 4084 O O . MET A 1 532 ? 55.028 8.395 23.163 1.00 25.58 532 MET A O 1
ATOM 4088 N N . GLY A 1 533 ? 55.544 7.323 25.075 1.00 30.02 533 GLY A N 1
ATOM 4089 C CA . GLY A 1 533 ? 55.282 5.978 24.596 1.00 30.02 533 GLY A CA 1
ATOM 4090 C C . GLY A 1 533 ? 53.790 5.699 24.474 1.00 30.02 533 GLY A C 1
ATOM 4091 O O . GLY A 1 533 ? 52.993 6.182 25.270 1.00 30.02 533 GLY A O 1
ATOM 4092 N N . ALA A 1 534 ? 53.457 4.863 23.502 1.00 25.67 534 ALA A N 1
ATOM 4093 C CA . ALA A 1 534 ? 52.308 3.980 23.561 1.00 25.67 534 ALA A CA 1
ATOM 4094 C C . ALA A 1 534 ? 52.733 2.690 22.858 1.00 25.67 534 ALA A C 1
ATOM 4096 O O . ALA A 1 534 ? 53.034 2.671 21.663 1.00 25.67 534 ALA A O 1
ATOM 4097 N N . THR A 1 535 ? 52.874 1.626 23.640 1.00 27.86 535 THR A N 1
ATOM 4098 C CA . THR A 1 535 ? 53.031 0.264 23.135 1.00 27.86 535 THR A CA 1
ATOM 4099 C C . THR A 1 535 ? 51.740 -0.161 22.435 1.00 27.86 535 THR A C 1
ATOM 4101 O O . THR A 1 535 ? 50.674 0.403 22.675 1.00 27.86 535 THR A O 1
ATOM 4104 N N . ALA A 1 536 ? 51.814 -1.192 21.589 1.00 27.70 536 ALA A N 1
ATOM 4105 C CA . ALA A 1 536 ? 50.701 -1.785 20.832 1.00 27.70 536 ALA A CA 1
ATOM 4106 C C . ALA A 1 536 ? 49.573 -2.419 21.695 1.00 27.70 536 ALA A C 1
ATOM 4108 O O . ALA A 1 536 ? 48.847 -3.296 21.240 1.00 27.70 536 ALA A O 1
ATOM 4109 N N . SER A 1 537 ? 49.420 -1.967 22.938 1.00 30.81 537 SER A N 1
ATOM 4110 C CA . SER A 1 537 ? 48.399 -2.329 23.918 1.00 30.81 537 SER A CA 1
ATOM 4111 C C . SER A 1 537 ? 47.414 -1.189 24.232 1.00 30.81 537 SER A C 1
ATOM 4113 O O . SER A 1 537 ? 46.443 -1.442 24.933 1.00 30.81 537 SER A O 1
ATOM 4115 N N . ASP A 1 538 ? 47.598 0.026 23.696 1.00 31.06 538 ASP A N 1
ATOM 4116 C CA . ASP A 1 538 ? 46.754 1.194 24.039 1.00 31.06 538 ASP A CA 1
ATOM 4117 C C . ASP A 1 538 ? 45.682 1.559 22.992 1.00 31.06 538 ASP A C 1
ATOM 4119 O O . ASP A 1 538 ? 44.954 2.534 23.164 1.00 31.06 538 ASP A O 1
ATOM 4123 N N . ILE A 1 539 ? 45.522 0.769 21.923 1.00 33.97 539 ILE A N 1
ATOM 4124 C CA . ILE A 1 539 ? 44.421 0.956 20.950 1.00 33.97 539 ILE A CA 1
ATOM 4125 C C . ILE A 1 539 ? 43.242 0.004 21.235 1.00 33.97 539 ILE A C 1
ATOM 4127 O O . ILE A 1 539 ? 42.122 0.253 20.798 1.00 33.97 539 ILE A O 1
ATOM 4131 N N . PHE A 1 540 ? 43.447 -1.034 22.054 1.00 34.59 540 PHE A N 1
ATOM 4132 C CA . PHE A 1 540 ? 42.387 -1.952 22.477 1.00 34.59 540 PHE A CA 1
ATOM 4133 C C . PHE A 1 540 ? 42.373 -2.119 24.004 1.00 34.59 540 PHE A C 1
ATOM 4135 O O . PHE A 1 540 ? 42.956 -3.047 24.558 1.00 34.59 540 PHE A O 1
ATOM 4142 N N . GLY A 1 541 ? 41.668 -1.206 24.681 1.00 26.27 541 GLY A N 1
ATOM 4143 C CA . GLY A 1 541 ? 41.173 -1.401 26.048 1.00 26.27 541 GLY A CA 1
ATOM 4144 C C . GLY A 1 541 ? 39.939 -2.326 26.089 1.00 26.27 541 GLY A C 1
ATOM 4145 O O . GLY A 1 541 ? 39.317 -2.575 25.057 1.00 26.27 541 GLY A O 1
ATOM 4146 N N . PRO A 1 542 ? 39.584 -2.874 27.264 1.00 26.27 542 PRO A N 1
ATOM 4147 C CA . PRO A 1 542 ? 39.001 -4.203 27.391 1.00 26.27 542 PRO A CA 1
ATOM 4148 C C . PRO A 1 542 ? 37.517 -4.277 27.029 1.00 26.27 542 PRO A C 1
ATOM 4150 O O . PRO A 1 542 ? 36.697 -3.448 27.422 1.00 26.27 542 PRO A O 1
ATOM 4153 N N . THR A 1 543 ? 37.169 -5.391 26.387 1.00 31.94 543 THR A N 1
ATOM 4154 C CA . THR A 1 543 ? 35.826 -5.969 26.332 1.00 31.94 543 THR A CA 1
ATOM 4155 C C . THR A 1 543 ? 35.167 -5.976 27.713 1.00 31.94 543 THR A C 1
ATOM 4157 O O . THR A 1 543 ? 35.553 -6.756 28.589 1.00 31.94 543 THR A O 1
ATOM 4160 N N . ARG A 1 544 ? 34.113 -5.174 27.893 1.00 27.84 544 ARG A N 1
ATOM 4161 C CA . ARG A 1 544 ? 33.073 -5.462 28.884 1.00 27.84 544 ARG A CA 1
ATOM 4162 C C . ARG A 1 544 ? 31.976 -6.279 28.213 1.00 27.84 544 ARG A C 1
ATOM 4164 O O . ARG A 1 544 ? 31.320 -5.829 27.281 1.00 27.84 544 ARG A O 1
ATOM 4171 N N . LYS A 1 545 ? 31.831 -7.505 28.711 1.00 28.34 545 LYS A N 1
ATOM 4172 C CA . LYS A 1 545 ? 30.708 -8.412 28.481 1.00 28.34 545 LYS A CA 1
ATOM 4173 C C . LYS A 1 545 ? 29.365 -7.719 28.743 1.00 28.34 545 LYS A C 1
ATOM 4175 O O . LYS A 1 545 ? 29.211 -7.087 29.783 1.00 28.34 545 LYS A O 1
ATOM 4180 N N . GLY A 1 546 ? 28.398 -8.026 27.878 1.00 28.08 546 GLY A N 1
ATOM 4181 C CA . GLY A 1 546 ? 27.019 -8.311 28.277 1.00 28.08 546 GLY A CA 1
ATOM 4182 C C . GLY A 1 546 ? 26.004 -7.192 28.064 1.00 28.08 546 GLY A C 1
ATOM 4183 O O . GLY A 1 546 ? 25.726 -6.451 28.994 1.00 28.08 546 GLY A O 1
ATOM 4184 N N . MET A 1 547 ? 25.387 -7.149 26.882 1.00 26.23 547 MET A N 1
ATOM 4185 C CA . MET A 1 547 ? 23.935 -7.338 26.737 1.00 26.23 547 MET A CA 1
ATOM 4186 C C . MET A 1 547 ? 23.569 -7.349 25.250 1.00 26.23 547 MET A C 1
ATOM 4188 O O . MET A 1 547 ? 23.779 -6.379 24.528 1.00 26.23 547 MET A O 1
ATOM 4192 N N . GLU A 1 548 ? 23.069 -8.498 24.807 1.00 27.31 548 GLU A N 1
ATOM 4193 C CA . GLU A 1 548 ? 22.470 -8.717 23.497 1.00 27.31 548 GLU A CA 1
ATOM 4194 C C . GLU A 1 548 ? 21.137 -7.962 23.389 1.00 27.31 548 GLU A C 1
ATOM 4196 O O . GLU A 1 548 ? 20.315 -8.008 24.303 1.00 27.31 548 GLU A O 1
ATOM 4201 N N . ALA A 1 549 ? 20.898 -7.331 22.240 1.00 26.73 549 ALA A N 1
ATOM 4202 C CA . ALA A 1 549 ? 19.560 -7.076 21.719 1.00 26.73 549 ALA A CA 1
ATOM 4203 C C . ALA A 1 549 ? 19.596 -7.300 20.193 1.00 26.73 549 ALA A C 1
ATOM 4205 O O . ALA A 1 549 ? 20.504 -6.787 19.529 1.00 26.73 549 ALA A O 1
ATOM 4206 N N . PRO A 1 550 ? 18.669 -8.087 19.621 1.00 27.64 550 PRO A N 1
ATOM 4207 C CA . PRO A 1 550 ? 18.739 -8.511 18.233 1.00 27.64 550 PRO A CA 1
ATOM 4208 C C . PRO A 1 550 ? 18.066 -7.469 17.334 1.00 27.64 550 PRO A C 1
ATOM 4210 O O . PRO A 1 550 ? 16.846 -7.340 17.341 1.00 27.64 550 PRO A O 1
ATOM 4213 N N . TYR A 1 551 ? 18.839 -6.756 16.514 1.00 24.64 551 TYR A N 1
ATOM 4214 C CA . TYR A 1 551 ? 18.277 -6.104 15.330 1.00 24.64 551 TYR A CA 1
ATOM 4215 C C . TYR A 1 551 ? 18.389 -7.060 14.149 1.00 24.64 551 TYR A C 1
ATOM 4217 O O . TYR A 1 551 ? 19.468 -7.335 13.617 1.00 24.64 551 TYR A O 1
ATOM 4225 N N . ALA A 1 552 ? 17.236 -7.627 13.808 1.00 27.27 552 ALA A N 1
ATOM 4226 C CA . ALA A 1 552 ? 17.031 -8.470 12.653 1.00 27.27 552 ALA A CA 1
ATOM 4227 C C . ALA A 1 552 ? 17.376 -7.707 11.368 1.00 27.27 552 ALA A C 1
ATOM 4229 O O . ALA A 1 552 ? 16.988 -6.558 11.167 1.00 27.27 552 ALA A O 1
ATOM 4230 N N . LYS A 1 553 ? 18.098 -8.392 10.482 1.00 27.03 553 LYS A N 1
ATOM 4231 C CA . LYS A 1 553 ? 18.246 -8.022 9.078 1.00 27.03 553 LYS A CA 1
ATOM 4232 C C . LYS A 1 553 ? 16.865 -8.040 8.422 1.00 27.03 553 LYS A C 1
ATOM 4234 O O . LYS A 1 553 ? 16.348 -9.121 8.138 1.00 27.03 553 LYS A O 1
ATOM 4239 N N . GLU A 1 554 ? 16.308 -6.875 8.121 1.00 24.09 554 GLU A N 1
ATOM 4240 C CA . GLU A 1 554 ? 15.261 -6.770 7.109 1.00 24.09 554 GLU A CA 1
ATOM 4241 C C . GLU A 1 554 ? 15.882 -7.076 5.743 1.00 24.09 554 GLU A C 1
ATOM 4243 O O . GLU A 1 554 ? 16.620 -6.291 5.150 1.00 24.09 554 GLU A O 1
ATOM 4248 N N . LYS A 1 555 ? 15.616 -8.289 5.256 1.00 25.78 555 LYS A N 1
ATOM 4249 C CA . LYS A 1 555 ? 15.653 -8.578 3.828 1.00 25.78 555 LYS A CA 1
ATOM 4250 C C . LYS A 1 555 ? 14.406 -7.939 3.225 1.00 25.78 555 LYS A C 1
ATOM 4252 O O . LYS A 1 555 ? 13.316 -8.481 3.384 1.00 25.78 555 LYS A O 1
ATOM 4257 N N . HIS A 1 556 ? 14.568 -6.841 2.498 1.00 23.20 556 HIS A N 1
ATOM 4258 C CA . HIS A 1 556 ? 13.574 -6.442 1.509 1.00 23.20 556 HIS A CA 1
ATOM 4259 C C . HIS A 1 556 ? 13.567 -7.498 0.395 1.00 23.20 556 HIS A C 1
ATOM 4261 O O . HIS A 1 556 ? 14.405 -7.485 -0.504 1.00 23.20 556 HIS A O 1
ATOM 4267 N N . LEU A 1 557 ? 12.655 -8.466 0.495 1.00 23.64 557 LEU A N 1
ATOM 4268 C CA . LEU A 1 557 ? 12.166 -9.180 -0.676 1.00 23.64 557 LEU A CA 1
ATOM 4269 C C . LEU A 1 557 ? 11.102 -8.293 -1.319 1.00 23.64 557 LEU A C 1
ATOM 4271 O O . LEU A 1 557 ? 10.018 -8.121 -0.767 1.00 23.64 557 LEU A O 1
ATOM 4275 N N . HIS A 1 558 ? 11.433 -7.731 -2.477 1.00 23.91 558 HIS A N 1
ATOM 4276 C CA . HIS A 1 558 ? 10.430 -7.262 -3.421 1.00 23.91 558 HIS A CA 1
ATOM 4277 C C . HIS A 1 558 ? 9.668 -8.484 -3.956 1.00 23.91 558 HIS A C 1
ATOM 4279 O O . HIS A 1 558 ? 10.291 -9.407 -4.485 1.00 23.91 558 HIS A O 1
ATOM 4285 N N . PHE A 1 559 ? 8.346 -8.483 -3.790 1.00 30.55 559 PHE A N 1
ATOM 4286 C CA . PHE A 1 559 ? 7.406 -9.269 -4.587 1.00 30.55 559 PHE A CA 1
ATOM 4287 C C . PHE A 1 559 ? 6.613 -8.323 -5.480 1.00 30.55 559 PHE A C 1
ATOM 4289 O O . PHE A 1 559 ? 6.247 -7.232 -4.979 1.00 30.55 559 PHE A O 1
#

InterPro domains:
  IPR011990 Tetratricopeptide-like helical domain superfamily [G3DSA:1.25.40.10] (330-397)
  IPR036034 PDZ superfamily [G3DSA:2.30.42.10] (201-269)
  IPR036034 PDZ superfamily [SSF50156] (205-255)

Nearest PDB structures (foldseek):
  7ai4-assembly2_B  TM=4.233E-01  e=1.721E-06  Homo sapiens
  6ejn-assembly1_B  TM=3.701E-01  e=5.304E-07  Mus musculus
  6ejn-assembly1_A  TM=3.716E-01  e=1.143E-06  Mus musculus
  3zfw-assembly1_A  TM=3.302E-01  e=1.553E-05  Mus musculus
  3zfw-assembly2_B  TM=3.345E-01  e=2.462E-05  Mus musculus

Mean predicted aligned error: 19.11 Å

Radius of gyration: 39.16 Å; Cα contacts (8 Å, |Δi|>4): 757; chains: 1; bounding box: 109×46×100 Å